Protein 3D9R (pdb70)

B-factor: mean 48.32, std 7.26, range [28.7, 87.96]

Structure (mmCIF, N/CA/C/O backbone):
data_3D9R
#
_entry.id   3D9R
#
_cell.length_a   115.998
_cell.length_b   135.416
_cell.length_c   139.164
_cell.angle_alpha   90.000
_cell.angle_beta   90.000
_cell.angle_gamma   90.000
#
_symmetry.space_group_name_H-M   'C 2 2 21'
#
loop_
_entity.id
_entity.type
_entity.pdbx_description
1 polymer 'ketosteroid isomerase-like protein'
2 non-polymer 'SODIUM ION'
3 non-polymer 'UNKNOWN LIGAND'
4 non-polymer GLYCEROL
5 water water
#
loop_
_atom_site.group_PDB
_atom_site.id
_atom_site.type_symbol
_atom_site.label_atom_id
_atom_site.label_alt_id
_atom_site.label_comp_id
_atom_site.label_asym_id
_atom_site.label_entity_id
_atom_site.label_seq_id
_atom_site.pdbx_PDB_ins_code
_atom_site.Cartn_x
_atom_site.Cartn_y
_atom_site.Cartn_z
_atom_site.occupancy
_atom_site.B_iso_or_equiv
_atom_site.auth_seq_id
_atom_site.auth_comp_id
_atom_site.auth_asym_id
_atom_site.auth_atom_id
_atom_site.pdbx_PDB_model_num
ATOM 1 N N . LYS A 1 4 ? 27.327 19.950 -33.525 1.00 65.85 3 LYS A N 1
ATOM 2 C CA . LYS A 1 4 ? 27.377 21.436 -33.433 1.00 66.62 3 LYS A CA 1
ATOM 3 C C . LYS A 1 4 ? 27.120 22.061 -34.816 1.00 66.66 3 LYS A C 1
ATOM 4 O O . LYS A 1 4 ? 27.474 21.487 -35.846 1.00 66.50 3 LYS A O 1
ATOM 6 N N . ILE A 1 5 ? 26.501 23.245 -34.804 1.00 67.10 4 ILE A N 1
ATOM 7 C CA . ILE A 1 5 ? 26.109 24.000 -36.005 1.00 65.73 4 ILE A CA 1
ATOM 8 C C . ILE A 1 5 ? 27.272 24.869 -36.559 1.00 66.82 4 ILE A C 1
ATOM 9 O O . ILE A 1 5 ? 27.605 24.792 -37.769 1.00 67.16 4 ILE A O 1
ATOM 14 N N . PHE A 1 6 ? 27.847 25.680 -35.647 1.00 66.78 5 PHE A N 1
ATOM 15 C CA . PHE A 1 6 ? 29.049 26.523 -35.839 1.00 66.27 5 PHE A CA 1
ATOM 16 C C . PHE A 1 6 ? 29.987 26.351 -34.628 1.00 66.21 5 PHE A C 1
ATOM 17 O O . PHE A 1 6 ? 29.509 26.309 -33.483 1.00 64.63 5 PHE A O 1
ATOM 25 N N . ASN A 1 7 ? 31.302 26.284 -34.883 1.00 65.56 6 ASN A N 1
ATOM 26 C CA . ASN A 1 7 ? 32.312 26.060 -33.822 1.00 65.80 6 ASN A CA 1
ATOM 27 C C . ASN A 1 7 ? 32.721 27.301 -33.099 1.00 66.36 6 ASN A C 1
ATOM 28 O O . ASN A 1 7 ? 33.382 27.221 -32.054 1.00 66.87 6 ASN A O 1
ATOM 33 N N . GLU A 1 8 ? 32.367 28.447 -33.666 1.00 65.40 7 GLU A N 1
ATOM 34 C CA . GLU A 1 8 ? 32.647 29.712 -33.022 1.00 63.10 7 GLU A CA 1
ATOM 35 C C . GLU A 1 8 ? 31.606 29.894 -31.965 1.00 58.80 7 GLU A C 1
ATOM 36 O O . GLU A 1 8 ? 30.439 30.121 -32.286 1.00 56.28 7 GLU A O 1
ATOM 42 N N . GLU A 1 9 ? 32.034 29.757 -30.710 1.00 55.81 8 GLU A N 1
ATOM 43 C CA . GLU A 1 9 ? 31.141 29.951 -29.570 1.00 52.48 8 GLU A CA 1
ATOM 44 C C . GLU A 1 9 ? 30.484 31.301 -29.577 1.00 48.35 8 GLU A C 1
ATOM 45 O O . GLU A 1 9 ? 29.357 31.409 -29.131 1.00 47.78 8 GLU A O 1
ATOM 51 N N . LEU A 1 10 ? 31.157 32.319 -30.110 1.00 45.35 9 LEU A N 1
ATOM 52 C CA . LEU A 1 10 ? 30.573 33.660 -30.141 1.00 44.15 9 LEU A CA 1
ATOM 53 C C . LEU A 1 10 ? 29.269 33.695 -30.938 1.00 44.10 9 LEU A C 1
ATOM 54 O O . LEU A 1 10 ? 28.306 34.354 -30.518 1.00 45.81 9 LEU A O 1
ATOM 59 N N . ALA A 1 11 ? 29.236 32.967 -32.058 1.00 43.86 10 ALA A N 1
ATOM 60 C CA . ALA A 1 11 ? 28.022 32.803 -32.870 1.00 42.85 10 ALA A CA 1
ATOM 61 C C . ALA A 1 11 ? 26.895 32.088 -32.113 1.00 43.02 10 ALA A C 1
ATOM 62 O O . ALA A 1 11 ? 25.745 32.476 -32.222 1.00 43.19 10 ALA A O 1
ATOM 64 N N . VAL A 1 12 ? 27.243 31.042 -31.360 1.00 44.03 11 VAL A N 1
ATOM 65 C CA . VAL A 1 12 ? 26.299 30.341 -30.482 1.00 43.54 11 VAL A CA 1
ATOM 66 C C . VAL A 1 12 ? 25.710 31.272 -29.412 1.00 43.40 11 VAL A C 1
ATOM 67 O O . VAL A 1 12 ? 24.516 31.209 -29.128 1.00 41.42 11 VAL A O 1
ATOM 71 N N . ILE A 1 13 ? 26.560 32.117 -28.827 1.00 43.40 12 ILE A N 1
ATOM 72 C CA . ILE A 1 13 ? 26.148 33.065 -27.790 1.00 43.45 12 ILE A CA 1
ATOM 73 C C . ILE A 1 13 ? 25.180 34.083 -28.409 1.00 45.62 12 ILE A C 1
ATOM 74 O O . ILE A 1 13 ? 24.104 34.328 -27.863 1.00 46.66 12 ILE A O 1
ATOM 79 N N . GLU A 1 14 ? 25.543 34.629 -29.580 1.00 45.58 13 GLU A N 1
ATOM 80 C CA . GLU A 1 14 ? 24.706 35.624 -30.271 1.00 44.53 13 GLU A CA 1
ATOM 81 C C . GLU A 1 14 ? 23.375 35.010 -30.668 1.00 44.15 13 GLU A C 1
ATOM 82 O O . GLU A 1 14 ? 22.326 35.613 -30.522 1.00 46.78 13 GLU A O 1
ATOM 88 N N . ALA A 1 15 ? 23.441 33.787 -31.158 1.00 42.94 14 ALA A N 1
ATOM 89 C CA . ALA A 1 15 ? 22.259 32.999 -31.465 1.00 43.18 14 ALA A CA 1
ATOM 90 C C . ALA A 1 15 ? 21.226 32.946 -30.313 1.00 42.83 14 ALA A C 1
ATOM 91 O O . ALA A 1 15 ? 20.035 33.120 -30.525 1.00 44.47 14 ALA A O 1
ATOM 93 N N . ALA A 1 16 ? 21.718 32.711 -29.104 1.00 44.11 15 ALA A N 1
ATOM 94 C CA . ALA A 1 16 ? 20.920 32.609 -27.876 1.00 43.85 15 ALA A CA 1
ATOM 95 C C . ALA A 1 16 ? 20.196 33.932 -27.532 1.00 44.19 15 ALA A C 1
ATOM 96 O O . ALA A 1 16 ? 19.035 33.941 -27.118 1.00 46.39 15 ALA A O 1
ATOM 98 N N . ALA A 1 17 ? 20.898 35.043 -27.695 1.00 44.14 16 ALA A N 1
ATOM 99 C CA . ALA A 1 17 ? 20.327 36.367 -27.483 1.00 43.23 16 ALA A CA 1
ATOM 100 C C . ALA A 1 17 ? 19.267 36.677 -28.536 1.00 43.22 16 ALA A C 1
ATOM 101 O O . ALA A 1 17 ? 18.205 37.208 -28.221 1.00 44.23 16 ALA A O 1
ATOM 103 N N . ILE A 1 18 ? 19.557 36.340 -29.790 1.00 44.43 17 ILE A N 1
ATOM 104 C CA . ILE A 1 18 ? 18.614 36.556 -30.892 1.00 44.07 17 ILE A CA 1
ATOM 105 C C . ILE A 1 18 ? 17.361 35.688 -30.703 1.00 44.63 17 ILE A C 1
ATOM 106 O O . ILE A 1 18 ? 16.258 36.139 -30.997 1.00 47.04 17 ILE A O 1
ATOM 111 N N . ALA A 1 19 ? 17.522 34.462 -30.205 1.00 44.12 18 ALA A N 1
ATOM 112 C CA . ALA A 1 19 ? 16.365 33.595 -29.895 1.00 44.62 18 ALA A CA 1
ATOM 113 C C . ALA A 1 19 ? 15.417 34.249 -28.878 1.00 45.85 18 ALA A C 1
ATOM 114 O O . ALA A 1 19 ? 14.205 34.070 -28.976 1.00 46.82 18 ALA A O 1
ATOM 116 N N . TYR A 1 20 ? 15.957 35.000 -27.910 1.00 44.97 19 TYR A N 1
ATOM 117 C CA . TYR A 1 20 ? 15.106 35.727 -26.955 1.00 45.47 19 TYR A CA 1
ATOM 118 C C . TYR A 1 20 ? 14.344 36.846 -27.658 1.00 45.71 19 TYR A C 1
ATOM 119 O O . TYR A 1 20 ? 13.117 36.932 -27.568 1.00 46.65 19 TYR A O 1
ATOM 128 N N . LEU A 1 21 ? 15.087 37.681 -28.375 1.00 46.04 20 LEU A N 1
ATOM 129 C CA . LEU A 1 21 ? 14.533 38.859 -29.048 1.00 45.32 20 LEU A CA 1
ATOM 130 C C . LEU A 1 21 ? 13.434 38.504 -30.043 1.00 44.80 20 LEU A C 1
ATOM 131 O O . LEU A 1 21 ? 12.433 39.204 -30.109 1.00 47.22 20 LEU A O 1
ATOM 136 N N . THR A 1 22 ? 13.611 37.413 -30.785 1.00 42.69 21 THR A N 1
ATOM 137 C CA . THR A 1 22 ? 12.606 36.931 -31.716 1.00 44.21 21 THR A CA 1
ATOM 138 C C . THR A 1 22 ? 11.402 36.305 -30.982 1.00 44.42 21 THR A C 1
ATOM 139 O O . THR A 1 22 ? 10.238 36.574 -31.325 1.00 44.72 21 THR A O 1
ATOM 143 N N . ALA A 1 23 ? 11.677 35.513 -29.950 1.00 45.01 22 ALA A N 1
ATOM 144 C CA . ALA A 1 23 ? 10.627 34.987 -29.066 1.00 44.16 22 ALA A CA 1
ATOM 145 C C . ALA A 1 23 ? 9.814 36.119 -28.462 1.00 44.65 22 ALA A C 1
ATOM 146 O O . ALA A 1 23 ? 8.595 36.038 -28.420 1.00 46.23 22 ALA A O 1
ATOM 148 N N . PHE A 1 24 ? 10.492 37.181 -28.017 1.00 45.13 23 PHE A N 1
ATOM 149 C CA . PHE A 1 24 ? 9.812 38.333 -27.450 1.00 45.18 23 PHE A CA 1
ATOM 150 C C . PHE A 1 24 ? 8.950 39.010 -28.508 1.00 45.90 23 PHE A C 1
ATOM 151 O O . PHE A 1 24 ? 7.791 39.283 -28.266 1.00 44.69 23 PHE A O 1
ATOM 159 N N . ASN A 1 25 ? 9.515 39.247 -29.692 1.00 47.73 24 ASN A N 1
ATOM 160 C CA . ASN A 1 25 ? 8.773 39.888 -30.782 1.00 47.88 24 ASN A CA 1
ATOM 161 C C . ASN A 1 25 ? 7.563 39.079 -31.291 1.00 46.61 24 ASN A C 1
ATOM 162 O O . ASN A 1 25 ? 6.594 39.648 -31.781 1.00 46.19 24 ASN A O 1
ATOM 167 N N . ARG A 1 26 ? 7.621 37.759 -31.162 1.00 47.06 25 ARG A N 1
ATOM 168 C CA . ARG A 1 26 ? 6.475 36.894 -31.427 1.00 46.16 25 ARG A CA 1
ATOM 169 C C . ARG A 1 26 ? 5.524 36.793 -30.225 1.00 44.25 25 ARG A C 1
ATOM 170 O O . ARG A 1 26 ? 4.541 36.080 -30.292 1.00 43.51 25 ARG A O 1
ATOM 178 N N . ALA A 1 27 ? 5.839 37.459 -29.117 1.00 44.57 26 ALA A N 1
ATOM 179 C CA . ALA A 1 27 ? 5.040 37.372 -27.892 1.00 44.63 26 ALA A CA 1
ATOM 180 C C . ALA A 1 27 ? 4.859 35.900 -27.466 1.00 46.52 26 ALA A C 1
ATOM 181 O O . ALA A 1 27 ? 3.782 35.493 -27.058 1.00 46.69 26 ALA A O 1
ATOM 183 N N . ASP A 1 28 ? 5.933 35.118 -27.563 1.00 46.90 27 ASP A N 1
ATOM 184 C CA . ASP A 1 28 ? 5.912 33.691 -27.255 1.00 45.10 27 ASP A CA 1
ATOM 185 C C . ASP A 1 28 ? 6.476 33.482 -25.848 1.00 45.27 27 ASP A C 1
ATOM 186 O O . ASP A 1 28 ? 7.689 33.368 -25.675 1.00 47.43 27 ASP A O 1
ATOM 191 N N . ILE A 1 29 ? 5.600 33.432 -24.846 1.00 44.81 28 ILE A N 1
ATOM 192 C CA . ILE A 1 29 ? 6.028 33.498 -23.439 1.00 41.89 28 ILE A CA 1
ATOM 193 C C . ILE A 1 29 ? 6.793 32.229 -23.036 1.00 42.53 28 ILE A C 1
ATOM 194 O O . ILE A 1 29 ? 7.849 32.333 -22.448 1.00 44.42 28 ILE A O 1
ATOM 199 N N . PRO A 1 30 ? 6.280 31.022 -23.373 1.00 42.77 29 PRO A N 1
ATOM 200 C CA . PRO A 1 30 ? 7.055 29.824 -23.025 1.00 42.56 29 PRO A CA 1
ATOM 201 C C . PRO A 1 30 ? 8.461 29.843 -23.636 1.00 42.76 29 PRO A C 1
ATOM 202 O O . PRO A 1 30 ? 9.432 29.478 -22.963 1.00 43.19 29 PRO A O 1
ATOM 206 N N . ALA A 1 31 ? 8.562 30.264 -24.896 1.00 43.12 30 ALA A N 1
ATOM 207 C CA . ALA A 1 31 ? 9.854 30.343 -25.592 1.00 44.53 30 ALA A CA 1
ATOM 208 C C . ALA A 1 31 ? 10.750 31.370 -24.898 1.00 44.50 30 ALA A C 1
ATOM 209 O O . ALA A 1 31 ? 11.926 31.098 -24.649 1.00 47.89 30 ALA A O 1
ATOM 211 N N . VAL A 1 32 ? 10.188 32.528 -24.554 1.00 44.52 31 VAL A N 1
ATOM 212 C CA . VAL A 1 32 ? 10.876 33.532 -23.702 1.00 44.15 31 VAL A CA 1
ATOM 213 C C . VAL A 1 32 ? 11.340 32.978 -22.333 1.00 45.26 31 VAL A C 1
ATOM 214 O O . VAL A 1 32 ? 12.492 33.160 -21.954 1.00 47.07 31 VAL A O 1
ATOM 218 N N . ILE A 1 33 ? 10.460 32.311 -21.593 1.00 45.60 32 ILE A N 1
ATOM 219 C CA . ILE A 1 33 ? 10.839 31.753 -20.289 1.00 47.78 32 ILE A CA 1
ATOM 220 C C . ILE A 1 33 ? 11.997 30.752 -20.417 1.00 48.11 32 ILE A C 1
ATOM 221 O O . ILE A 1 33 ? 12.904 30.740 -19.604 1.00 50.10 32 ILE A O 1
ATOM 226 N N . ALA A 1 34 ? 11.965 29.950 -21.467 1.00 48.08 33 ALA A N 1
ATOM 227 C CA . ALA A 1 34 ? 12.911 28.866 -21.671 1.00 47.20 33 ALA A CA 1
ATOM 228 C C . ALA A 1 34 ? 14.331 29.329 -21.988 1.00 46.79 33 ALA A C 1
ATOM 229 O O . ALA A 1 34 ? 15.259 28.549 -21.872 1.00 48.66 33 ALA A O 1
ATOM 231 N N . THR A 1 35 ? 14.502 30.577 -22.413 1.00 48.36 34 THR A N 1
ATOM 232 C CA . THR A 1 35 ? 15.831 31.139 -22.684 1.00 46.91 34 THR A CA 1
ATOM 233 C C . THR A 1 35 ? 16.581 31.500 -21.413 1.00 46.71 34 THR A C 1
ATOM 234 O O . THR A 1 35 ? 17.785 31.708 -21.450 1.00 47.51 34 THR A O 1
ATOM 238 N N . TYR A 1 36 ? 15.872 31.561 -20.289 1.00 48.02 35 TYR A N 1
ATOM 239 C CA . TYR A 1 36 ? 16.460 31.952 -19.002 1.00 47.18 35 TYR A CA 1
ATOM 240 C C . TYR A 1 36 ? 16.957 30.742 -18.198 1.00 47.89 35 TYR A C 1
ATOM 241 O O . TYR A 1 36 ? 16.419 29.634 -18.309 1.00 47.05 35 TYR A O 1
ATOM 250 N N . THR A 1 37 ? 17.966 30.974 -17.358 1.00 46.60 36 THR A N 1
ATOM 251 C CA . THR A 1 37 ? 18.293 30.012 -16.315 1.00 47.19 36 THR A CA 1
ATOM 252 C C . THR A 1 37 ? 17.129 29.936 -15.297 1.00 49.55 36 THR A C 1
ATOM 253 O O . THR A 1 37 ? 16.241 30.809 -15.264 1.00 49.39 36 THR A O 1
ATOM 257 N N . ASP A 1 38 ? 17.154 28.910 -14.453 1.00 50.20 37 ASP A N 1
ATOM 258 C CA . ASP A 1 38 ? 16.084 28.706 -13.488 1.00 52.38 37 ASP A CA 1
ATOM 259 C C . ASP A 1 38 ? 16.006 29.852 -12.484 1.00 52.85 37 ASP A C 1
ATOM 260 O O . ASP A 1 38 ? 14.920 30.210 -12.018 1.00 52.10 37 ASP A O 1
ATOM 265 N N . ASP A 1 39 ? 17.166 30.417 -12.165 1.00 52.66 38 ASP A N 1
ATOM 266 C CA . ASP A 1 39 ? 17.251 31.549 -11.257 1.00 52.55 38 ASP A CA 1
ATOM 267 C C . ASP A 1 39 ? 17.447 32.884 -11.992 1.00 49.56 38 ASP A C 1
ATOM 268 O O . ASP A 1 39 ? 17.999 33.818 -11.430 1.00 48.79 38 ASP A O 1
ATOM 273 N N . GLY A 1 40 ? 16.973 32.954 -13.240 1.00 48.01 39 GLY A N 1
ATOM 274 C CA . GLY A 1 40 ? 17.118 34.123 -14.087 1.00 47.10 39 GLY A CA 1
ATOM 275 C C . GLY A 1 40 ? 16.473 35.362 -13.507 1.00 46.63 39 GLY A C 1
ATOM 276 O O . GLY A 1 40 ? 15.449 35.265 -12.836 1.00 46.83 39 GLY A O 1
ATOM 277 N N . VAL A 1 41 ? 17.108 36.518 -13.743 1.00 45.46 40 VAL A N 1
ATOM 278 C CA . VAL A 1 41 ? 16.588 37.813 -13.317 1.00 44.87 40 VAL A CA 1
ATOM 279 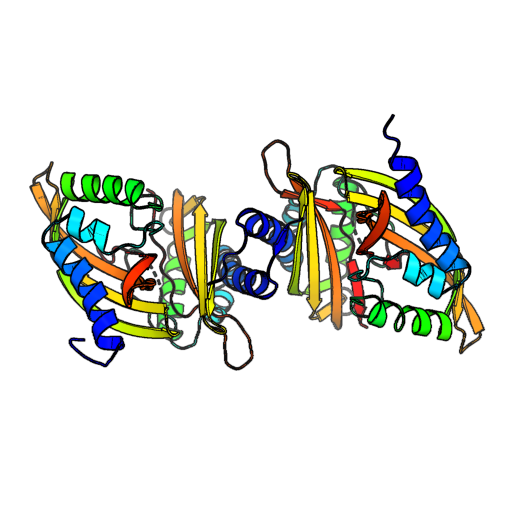C C . VAL A 1 41 ? 16.291 38.723 -14.521 1.00 46.11 40 VAL A C 1
ATOM 280 O O . VAL A 1 41 ? 17.133 38.892 -15.422 1.00 45.27 40 VAL A O 1
ATOM 284 N N . LEU A 1 42 ? 15.072 39.279 -14.543 1.00 46.26 41 LEU A N 1
ATOM 285 C CA . LEU A 1 42 ? 14.708 40.353 -15.464 1.00 44.23 41 LEU A CA 1
ATOM 286 C C . LEU A 1 42 ? 14.601 41.663 -14.709 1.00 44.44 41 LEU A C 1
ATOM 287 O O . LEU A 1 42 ? 13.884 41.772 -13.705 1.00 44.57 41 LEU A O 1
ATOM 305 N N . GLY A 1 44 ? 13.576 45.460 -15.759 1.00 50.69 43 GLY A N 1
ATOM 306 C CA . GLY A 1 44 ? 12.928 46.221 -16.809 1.00 52.70 43 GLY A CA 1
ATOM 307 C C . GLY A 1 44 ? 12.222 47.407 -16.183 1.00 54.32 43 GLY A C 1
ATOM 308 O O . GLY A 1 44 ? 12.055 47.456 -14.964 1.00 54.21 43 GLY A O 1
ATOM 309 N N . PRO A 1 45 ? 11.810 48.380 -17.004 1.00 56.73 44 PRO A N 1
ATOM 310 C CA . PRO A 1 45 ? 11.274 49.618 -16.415 1.00 56.46 44 PRO A CA 1
ATOM 311 C C . PRO A 1 45 ? 9.867 49.457 -15.818 1.00 54.50 44 PRO A C 1
ATOM 312 O O . PRO A 1 45 ? 9.079 48.620 -16.276 1.00 56.08 44 PRO A O 1
ATOM 316 N N . GLY A 1 46 ? 9.592 50.224 -14.768 1.00 51.79 45 GLY A N 1
ATOM 317 C CA . GLY A 1 46 ? 8.290 50.242 -14.122 1.00 51.09 45 GLY A CA 1
ATOM 318 C C . GLY A 1 46 ? 7.999 49.085 -13.184 1.00 51.46 45 GLY A C 1
ATOM 319 O O . GLY A 1 46 ? 6.946 49.044 -12.574 1.00 49.80 45 GLY A O 1
ATOM 320 N N . ARG A 1 47 ? 8.931 48.146 -13.072 1.00 53.65 46 ARG A N 1
ATOM 321 C CA . ARG A 1 47 ? 8.756 46.927 -12.275 1.00 54.65 46 ARG A CA 1
ATOM 322 C C . ARG A 1 47 ? 10.026 46.635 -11.521 1.00 52.63 46 ARG A C 1
ATOM 323 O O . ARG A 1 47 ? 11.106 46.808 -12.078 1.00 53.05 46 ARG A O 1
ATOM 331 N N . PRO A 1 48 ? 9.906 46.132 -10.282 1.00 49.99 47 PRO A N 1
ATOM 332 C CA . PRO A 1 48 ? 11.020 45.512 -9.556 1.00 49.06 47 PRO A CA 1
ATOM 333 C C . PRO A 1 48 ? 11.587 44.280 -10.274 1.00 47.64 47 PRO A C 1
ATOM 334 O O . PRO A 1 48 ? 10.901 43.711 -11.112 1.00 49.96 47 PRO A O 1
ATOM 338 N N . ALA A 1 49 ? 12.815 43.886 -9.928 1.00 44.53 48 ALA A N 1
ATOM 339 C CA . ALA A 1 49 ? 13.464 42.706 -10.494 1.00 44.21 48 ALA A CA 1
ATOM 340 C C . ALA A 1 49 ? 12.562 41.481 -10.358 1.00 43.17 48 ALA A C 1
ATOM 341 O O . ALA A 1 49 ? 12.044 41.249 -9.284 1.00 44.62 48 ALA A O 1
ATOM 343 N N . ALA A 1 50 ? 12.363 40.733 -11.444 1.00 42.82 49 ALA A N 1
ATOM 344 C CA . ALA A 1 50 ? 11.685 39.413 -11.394 1.00 43.18 49 ALA A CA 1
ATOM 345 C C . ALA A 1 50 ? 12.755 38.315 -11.318 1.00 43.60 49 ALA A C 1
ATOM 346 O O . ALA A 1 50 ? 13.616 38.222 -12.182 1.00 41.26 49 ALA A O 1
ATOM 348 N N . VAL A 1 51 ? 12.713 37.517 -10.254 1.00 46.52 50 VAL A N 1
ATOM 349 C CA . VAL A 1 51 ? 13.784 36.561 -9.928 1.00 47.17 50 VAL A CA 1
ATOM 350 C C . VAL A 1 51 ? 13.237 35.140 -9.931 1.00 47.82 50 VAL A C 1
ATOM 351 O O . VAL A 1 51 ? 12.433 34.796 -9.075 1.00 49.59 50 VAL A O 1
ATOM 355 N N . GLY A 1 52 ? 13.650 34.338 -10.913 1.00 48.93 51 GLY A N 1
ATOM 356 C CA . GLY A 1 52 ? 13.170 32.969 -11.071 1.00 48.28 51 GLY A CA 1
ATOM 357 C C . GLY A 1 52 ? 12.124 32.889 -12.157 1.00 50.27 51 GLY A C 1
ATOM 358 O O . GLY A 1 52 ? 11.476 33.872 -12.459 1.00 52.20 51 GLY A O 1
ATOM 359 N N . LYS A 1 53 ? 11.934 31.708 -12.734 1.00 50.10 52 LYS A N 1
ATOM 360 C CA . LYS A 1 53 ? 10.997 31.543 -13.836 1.00 50.77 52 LYS A CA 1
ATOM 361 C C . LYS A 1 53 ? 9.537 31.823 -13.449 1.00 51.51 52 LYS A C 1
ATOM 362 O O . LYS A 1 53 ? 8.761 32.328 -14.257 1.00 52.71 52 LYS A O 1
ATOM 368 N N . ASP A 1 54 ? 9.151 31.499 -12.227 1.00 51.08 53 ASP A N 1
ATOM 369 C CA . ASP A 1 54 ? 7.806 31.824 -11.772 1.00 51.06 53 ASP A CA 1
ATOM 370 C C . ASP A 1 54 ? 7.551 33.325 -11.849 1.00 50.06 53 ASP A C 1
ATOM 371 O O . ASP A 1 54 ? 6.536 33.741 -12.390 1.00 49.40 53 ASP A O 1
ATOM 376 N N . GLU A 1 55 ? 8.479 34.130 -11.322 1.00 48.80 54 GLU A N 1
ATOM 377 C CA . GLU A 1 55 ? 8.334 35.589 -11.349 1.00 47.00 54 GLU A CA 1
ATOM 378 C C . GLU A 1 55 ? 8.488 36.162 -12.752 1.00 47.06 54 GLU A C 1
ATOM 379 O O . GLU A 1 55 ? 7.801 37.109 -13.095 1.00 49.19 54 GLU A O 1
ATOM 385 N N . LEU A 1 56 ? 9.389 35.595 -13.549 1.00 46.98 55 LEU A N 1
ATOM 386 C CA . LEU A 1 56 ? 9.572 35.979 -14.955 1.00 48.03 55 LEU A CA 1
ATOM 387 C C . LEU A 1 56 ? 8.283 35.787 -15.783 1.00 47.71 55 LEU A C 1
ATOM 388 O O . LEU A 1 56 ? 7.911 36.639 -16.581 1.00 46.43 55 LEU A O 1
ATOM 393 N N . ALA A 1 57 ? 7.632 34.644 -15.582 1.00 48.97 56 ALA A N 1
ATOM 394 C CA . ALA A 1 57 ? 6.356 34.303 -16.219 1.00 48.22 56 ALA A CA 1
ATOM 395 C C . ALA A 1 57 ? 5.293 35.356 -15.929 1.00 46.71 56 ALA A C 1
ATOM 396 O O . ALA A 1 57 ? 4.685 35.889 -16.842 1.00 47.33 56 ALA A O 1
ATOM 398 N N . GLU A 1 58 ? 5.077 35.628 -14.651 1.00 45.24 57 GLU A N 1
ATOM 399 C CA . GLU A 1 58 ? 4.144 36.644 -14.206 1.00 46.58 57 GLU A CA 1
ATOM 400 C C . GLU A 1 58 ? 4.381 38.000 -14.909 1.00 46.73 57 GLU A C 1
ATOM 401 O O . GLU A 1 58 ? 3.449 38.622 -15.383 1.00 49.33 57 GLU A O 1
ATOM 407 N N . VAL A 1 59 ? 5.627 38.439 -15.008 1.00 45.56 58 VAL A N 1
ATOM 408 C CA . VAL A 1 59 ? 5.921 39.750 -15.576 1.00 44.34 58 VAL A CA 1
ATOM 409 C C . VAL A 1 59 ? 5.670 39.830 -17.099 1.00 44.76 58 VAL A C 1
ATOM 410 O O . VAL A 1 59 ? 5.043 40.784 -17.609 1.00 45.25 58 VAL A O 1
ATOM 414 N N . TYR A 1 60 ? 6.177 38.837 -17.812 1.00 42.48 59 TYR A N 1
ATOM 415 C CA . TYR A 1 60 ? 5.979 38.744 -19.239 1.00 44.21 59 TYR A CA 1
ATOM 416 C C . TYR A 1 60 ? 4.482 38.582 -19.568 1.00 44.11 59 TYR A C 1
ATOM 417 O O . TYR A 1 60 ? 3.992 39.193 -20.513 1.00 44.19 59 TYR A O 1
ATOM 426 N N . LEU A 1 61 ? 3.762 37.784 -18.786 1.00 43.23 60 LEU A N 1
ATOM 427 C CA . LEU A 1 61 ? 2.315 37.708 -18.935 1.00 46.30 60 LEU A CA 1
ATOM 428 C C . LEU A 1 61 ? 1.716 39.098 -18.903 1.00 46.42 60 LEU A C 1
ATOM 429 O O . LEU A 1 61 ? 0.977 39.495 -19.809 1.00 48.13 60 LEU A O 1
ATOM 434 N N . SER A 1 62 ? 2.055 39.832 -17.851 1.00 46.20 61 SER A N 1
ATOM 435 C CA . SER A 1 62 ? 1.526 41.168 -17.619 1.00 46.39 61 SER A CA 1
ATOM 436 C C . SER A 1 62 ? 1.940 42.169 -18.699 1.00 44.78 61 SER A C 1
ATOM 437 O O . SER A 1 62 ? 1.135 42.982 -19.124 1.00 43.59 61 SER A O 1
ATOM 440 N N . VAL A 1 63 ? 3.198 42.120 -19.124 1.00 46.44 62 VAL A N 1
ATOM 441 C CA . VAL A 1 63 ? 3.685 42.979 -20.215 1.00 46.25 62 VAL A CA 1
ATOM 442 C C . VAL A 1 63 ? 2.858 42.737 -21.478 1.00 46.33 62 VAL A C 1
ATOM 443 O O . VAL A 1 63 ? 2.270 43.672 -22.025 1.00 47.37 62 VAL A O 1
ATOM 447 N N . PHE A 1 64 ? 2.759 41.486 -21.917 1.00 46.59 63 PHE A N 1
ATOM 448 C CA . PHE A 1 64 ? 1.978 41.181 -23.140 1.00 45.98 63 PHE A CA 1
ATOM 449 C C . PHE A 1 64 ? 0.445 41.332 -22.992 1.00 45.45 63 PHE A C 1
ATOM 450 O O . PHE A 1 64 ? -0.254 41.486 -23.991 1.00 46.36 63 PHE A O 1
ATOM 458 N N . GLU A 1 65 ? -0.077 41.274 -21.768 1.00 45.00 64 GLU A N 1
ATOM 459 C CA . GLU A 1 65 ? -1.482 41.633 -21.506 1.00 44.03 64 GLU A CA 1
ATOM 460 C C . GLU A 1 65 ? -1.738 43.127 -21.736 1.00 44.93 64 GLU A C 1
ATOM 461 O O . GLU A 1 65 ? -2.824 43.520 -22.136 1.00 45.78 64 GLU A O 1
ATOM 467 N N . THR A 1 66 ? -0.725 43.948 -21.479 1.00 46.92 65 THR A N 1
ATOM 468 C CA . THR A 1 66 ? -0.856 45.398 -21.451 1.00 47.35 65 THR A CA 1
ATOM 469 C C . THR A 1 66 ? -0.445 46.049 -22.771 1.00 46.86 65 THR A C 1
ATOM 470 O O . THR A 1 66 ? -1.059 47.021 -23.188 1.00 48.32 65 THR A O 1
ATOM 474 N N . VAL A 1 67 ? 0.601 45.525 -23.409 1.00 46.05 66 VAL A N 1
ATOM 475 C CA . VAL A 1 67 ? 1.188 46.177 -24.572 1.00 46.71 66 VAL A CA 1
ATOM 476 C C . VAL A 1 67 ? 1.480 45.222 -25.727 1.00 46.39 66 VAL A C 1
ATOM 477 O O . VAL A 1 67 ? 1.870 44.073 -25.527 1.00 45.35 66 VAL A O 1
ATOM 481 N N . GLY A 1 68 ? 1.288 45.727 -26.943 1.00 47.62 67 GLY A N 1
ATOM 482 C CA . GLY A 1 68 ? 1.703 45.035 -28.165 1.00 46.90 67 GLY A CA 1
ATOM 483 C C . GLY A 1 68 ? 2.961 45.672 -28.720 1.00 47.10 67 GLY A C 1
ATOM 484 O O . GLY A 1 68 ? 2.973 46.857 -29.035 1.00 48.27 67 GLY A O 1
ATOM 485 N N . PHE A 1 69 ? 4.030 44.897 -28.833 1.00 46.42 68 PHE A N 1
ATOM 486 C CA . PHE A 1 69 ? 5.300 45.412 -29.339 1.00 46.19 68 PHE A CA 1
ATOM 487 C C . PHE A 1 69 ? 5.474 44.983 -30.763 1.00 45.64 68 PHE A C 1
ATOM 488 O O . PHE A 1 69 ? 5.193 43.842 -31.097 1.00 46.22 68 PHE A O 1
ATOM 496 N N . ASP A 1 70 ? 5.948 45.892 -31.607 1.00 47.18 69 ASP A N 1
ATOM 497 C CA . ASP A 1 70 ? 6.308 45.570 -32.996 1.00 46.62 69 ASP A CA 1
ATOM 498 C C . ASP A 1 70 ? 7.721 46.109 -33.204 1.00 45.93 69 ASP A C 1
ATOM 499 O O . ASP A 1 70 ? 7.908 47.281 -33.514 1.00 45.83 69 ASP A O 1
ATOM 512 N N . ALA A 1 72 ? 12.108 45.735 -34.155 1.00 43.67 71 ALA A N 1
ATOM 513 C CA . ALA A 1 72 ? 13.261 45.221 -34.871 1.00 43.87 71 ALA A CA 1
ATOM 514 C C . ALA A 1 72 ? 14.424 45.313 -33.903 1.00 44.14 71 ALA A C 1
ATOM 515 O O . ALA A 1 72 ? 14.492 46.262 -33.139 1.00 43.71 71 ALA A O 1
ATOM 517 N N . TYR A 1 73 ? 15.320 44.323 -33.944 1.00 45.00 72 TYR A N 1
ATOM 518 C CA . TYR A 1 73 ? 16.491 44.276 -33.071 1.00 46.19 72 TYR A CA 1
ATOM 519 C C . TYR A 1 73 ? 17.776 44.533 -33.833 1.00 46.22 72 TYR A C 1
ATOM 520 O O . TYR A 1 73 ? 17.852 44.299 -35.022 1.00 46.24 72 TYR A O 1
ATOM 529 N N . GLU A 1 74 ? 18.789 45.005 -33.110 1.00 49.23 73 GLU A N 1
ATOM 530 C CA . GLU A 1 74 ? 20.174 45.053 -33.583 1.00 49.29 73 GLU A CA 1
ATOM 531 C C . GLU A 1 74 ? 21.106 44.556 -32.475 1.00 47.93 73 GLU A C 1
ATOM 532 O O . GLU A 1 74 ? 20.967 44.950 -31.321 1.00 47.65 73 GLU A O 1
ATOM 538 N N . ILE A 1 75 ? 22.048 43.689 -32.819 1.00 47.16 74 ILE A N 1
ATOM 539 C CA . ILE A 1 75 ? 23.045 43.226 -31.860 1.00 46.22 74 ILE A CA 1
ATOM 540 C C . ILE A 1 75 ? 24.212 44.198 -31.934 1.00 45.55 74 ILE A C 1
ATOM 541 O O . ILE A 1 75 ? 24.732 44.437 -33.007 1.00 46.39 74 ILE A O 1
ATOM 546 N N . LYS A 1 76 ? 24.576 44.788 -30.797 1.00 45.67 75 LYS A N 1
ATOM 547 C CA . LYS A 1 76 ? 25.647 45.782 -30.718 1.00 44.39 75 LYS A CA 1
ATOM 548 C C . LYS A 1 76 ? 26.998 45.170 -30.355 1.00 44.52 75 LYS A C 1
ATOM 549 O O . LYS A 1 76 ? 28.027 45.649 -30.822 1.00 43.18 75 LYS A O 1
ATOM 555 N N . GLU A 1 77 ? 27.008 44.183 -29.456 1.00 44.79 76 GLU A N 1
ATOM 556 C CA . GLU A 1 77 ? 28.234 43.470 -29.144 1.00 44.95 76 GLU A CA 1
ATOM 557 C C . GLU A 1 77 ? 27.983 42.108 -28.561 1.00 45.15 76 GLU A C 1
ATOM 558 O O . GLU A 1 77 ? 26.969 41.887 -27.931 1.00 46.85 76 GLU A O 1
ATOM 564 N N . VAL A 1 78 ? 28.909 41.187 -28.831 1.00 45.45 77 VAL A N 1
ATOM 565 C CA . VAL A 1 78 ? 28.891 39.845 -28.277 1.00 44.16 77 VAL A CA 1
ATOM 566 C C . VAL A 1 78 ? 30.277 39.617 -27.717 1.00 44.46 77 VAL A C 1
ATOM 567 O O . VAL A 1 78 ? 31.251 39.748 -28.454 1.00 44.31 77 VAL A O 1
ATOM 571 N N . VAL A 1 79 ? 30.365 39.323 -26.414 1.00 44.57 78 VAL A N 1
ATOM 572 C CA . VAL A 1 79 ? 31.649 39.098 -25.753 1.00 43.41 78 VAL A CA 1
ATOM 573 C C . VAL A 1 79 ? 31.628 37.842 -24.870 1.00 44.11 78 VAL A C 1
ATOM 574 O O . VAL A 1 79 ? 30.751 37.684 -24.040 1.00 45.09 78 VAL A O 1
ATOM 578 N N . GLN A 1 80 ? 32.597 36.944 -25.066 1.00 45.77 79 GLN A N 1
ATOM 579 C CA . GLN A 1 80 ? 32.773 35.791 -24.187 1.00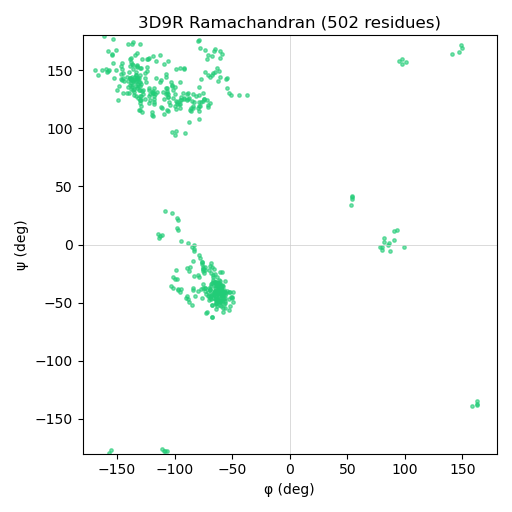 44.29 79 GLN A CA 1
ATOM 580 C C . GLN A 1 80 ? 33.844 36.147 -23.203 1.00 43.39 79 GLN A C 1
ATOM 581 O O . GLN A 1 80 ? 34.944 36.491 -23.599 1.00 44.54 79 GLN A O 1
ATOM 587 N N . THR A 1 81 ? 33.516 36.087 -21.914 1.00 43.83 80 THR A N 1
ATOM 588 C CA . THR A 1 81 ? 34.424 36.527 -20.860 1.00 41.85 80 THR A CA 1
ATOM 589 C C . THR A 1 81 ? 35.178 35.343 -20.232 1.00 42.18 80 THR A C 1
ATOM 590 O O . THR A 1 81 ? 36.302 35.492 -19.758 1.00 40.75 80 THR A O 1
ATOM 594 N N . SER A 1 82 ? 34.546 34.173 -20.235 1.00 43.16 81 SER A N 1
ATOM 595 C CA . SER A 1 82 ? 35.178 32.931 -19.816 1.00 42.54 81 SER A CA 1
ATOM 596 C C . SER A 1 82 ? 34.431 31.778 -20.468 1.00 42.51 81 SER A C 1
ATOM 597 O O . SER A 1 82 ? 33.483 32.001 -21.213 1.00 42.92 81 SER A O 1
ATOM 600 N N . ALA A 1 83 ? 34.866 30.554 -20.188 1.00 43.17 82 ALA A N 1
ATOM 601 C CA . ALA A 1 83 ? 34.340 29.353 -20.844 1.00 42.16 82 ALA A CA 1
ATOM 602 C C . ALA A 1 83 ? 32.817 29.262 -20.756 1.00 41.42 82 ALA A C 1
ATOM 603 O O . ALA A 1 83 ? 32.140 28.917 -21.716 1.00 42.57 82 ALA A O 1
ATOM 605 N N . ASP A 1 84 ? 32.276 29.608 -19.607 1.00 43.04 83 ASP A N 1
ATOM 606 C CA . ASP A 1 84 ? 30.853 29.457 -19.378 1.00 43.02 83 ASP A CA 1
ATOM 607 C C . ASP A 1 84 ? 30.116 30.762 -19.245 1.00 41.99 83 ASP A C 1
ATOM 608 O O . ASP A 1 84 ? 28.950 30.730 -18.920 1.00 41.66 83 ASP A O 1
ATOM 613 N N . TRP A 1 85 ? 30.775 31.899 -19.486 1.00 41.90 84 TRP A N 1
ATOM 614 C CA . TRP A 1 85 ? 30.128 33.211 -19.305 1.00 42.53 84 TRP A CA 1
ATOM 615 C C . TRP A 1 85 ? 30.360 34.161 -20.456 1.00 43.22 84 TRP A C 1
ATOM 616 O O . TRP A 1 85 ? 31.452 34.205 -21.020 1.00 43.46 84 TRP A O 1
ATOM 627 N N . ALA A 1 86 ? 29.320 34.928 -20.783 1.00 44.49 85 ALA A N 1
ATOM 628 C CA . ALA A 1 86 ? 29.370 35.872 -21.891 1.00 45.31 85 ALA A CA 1
ATOM 629 C C . ALA A 1 86 ? 28.380 36.989 -21.651 1.00 47.30 85 ALA A C 1
ATOM 630 O O . ALA A 1 86 ? 27.473 36.868 -20.811 1.00 47.62 85 ALA A O 1
ATOM 632 N N . PHE A 1 87 ? 28.558 38.083 -22.386 1.00 47.11 86 PHE A N 1
ATOM 633 C CA . PHE A 1 87 ? 27.510 39.094 -22.478 1.00 45.96 86 PHE A CA 1
ATOM 634 C C . PHE A 1 87 ? 27.218 39.552 -23.896 1.00 44.51 86 PHE A C 1
ATOM 635 O O . PHE A 1 87 ? 28.071 39.468 -24.786 1.00 43.24 86 PHE A O 1
ATOM 643 N N . VAL A 1 88 ? 25.985 40.020 -24.072 1.00 45.54 87 VAL A N 1
ATOM 644 C CA . VAL A 1 88 ? 25.495 40.565 -25.337 1.00 45.03 87 VAL A CA 1
ATOM 645 C C . VAL A 1 88 ? 24.786 41.903 -25.077 1.00 46.47 87 VAL A C 1
ATOM 646 O O . VAL A 1 88 ? 24.027 42.052 -24.129 1.00 48.11 87 VAL A O 1
ATOM 650 N N . ARG A 1 89 ? 25.042 42.888 -25.914 1.00 46.58 88 ARG A N 1
ATOM 651 C CA . ARG A 1 89 ? 24.341 44.140 -25.801 1.00 46.21 88 ARG A CA 1
ATOM 652 C C . ARG A 1 89 ? 23.584 44.331 -27.101 1.00 44.75 88 ARG A C 1
ATOM 653 O O . ARG A 1 89 ? 24.141 44.117 -28.179 1.00 44.13 88 ARG A O 1
ATOM 661 N N . SER A 1 90 ? 22.307 44.685 -26.994 1.00 43.69 89 SER A N 1
ATOM 662 C CA . SER A 1 90 ? 21.461 44.873 -28.159 1.00 43.02 89 SER A CA 1
ATOM 663 C C . SER A 1 90 ? 20.607 46.121 -28.027 1.00 43.50 89 SER A C 1
ATOM 664 O O . SER A 1 90 ? 20.652 46.818 -27.013 1.00 45.68 89 SER A O 1
ATOM 667 N N . ALA A 1 91 ? 19.887 46.437 -29.095 1.00 43.78 90 ALA A N 1
ATOM 668 C CA . ALA A 1 91 ? 18.911 47.520 -29.094 1.00 43.00 90 ALA A CA 1
ATOM 669 C C . ALA A 1 91 ? 17.738 47.148 -29.981 1.00 42.42 90 ALA A C 1
ATOM 670 O O . ALA A 1 91 ? 17.880 46.423 -30.953 1.00 42.36 90 ALA A O 1
ATOM 672 N N . THR A 1 92 ? 16.568 47.618 -29.595 1.00 43.89 91 THR A N 1
ATOM 673 C CA . THR A 1 92 ? 15.367 47.375 -30.336 1.00 44.95 91 THR A CA 1
ATOM 674 C C . THR A 1 92 ? 14.645 48.688 -30.564 1.00 45.27 91 THR A C 1
ATOM 675 O O . THR A 1 92 ? 14.714 49.587 -29.745 1.00 47.98 91 THR A O 1
ATOM 679 N N . GLU A 1 93 ? 13.989 48.807 -31.704 1.00 45.47 92 GLU A N 1
ATOM 680 C CA . GLU A 1 93 ? 13.115 49.938 -31.943 1.00 46.74 92 GLU A CA 1
ATOM 681 C C . GLU A 1 93 ? 11.911 49.559 -32.788 1.00 44.45 92 GLU A C 1
ATOM 682 O O . GLU A 1 93 ? 11.932 48.591 -33.544 1.00 43.56 92 GLU A O 1
ATOM 688 N N . GLY A 1 94 ? 10.861 50.345 -32.637 1.00 42.75 93 GLY A N 1
ATOM 689 C CA . GLY A 1 94 ? 9.623 50.113 -33.342 1.00 43.24 93 GLY A CA 1
ATOM 690 C C . GLY A 1 94 ? 8.479 50.879 -32.691 1.00 43.73 93 GLY A C 1
ATOM 691 O O . GLY A 1 94 ? 8.631 52.053 -32.304 1.00 43.48 93 GLY A O 1
ATOM 692 N N . THR A 1 95 ? 7.332 50.212 -32.589 1.00 43.62 94 THR A N 1
ATOM 693 C CA . THR A 1 95 ? 6.165 50.786 -31.978 1.00 43.08 94 THR A CA 1
ATOM 694 C C . THR A 1 95 ? 5.698 49.907 -30.848 1.00 43.76 94 THR A C 1
ATOM 695 O O . THR A 1 95 ? 5.998 48.737 -30.781 1.00 42.77 94 THR A O 1
ATOM 699 N N . GLU A 1 96 ? 4.932 50.525 -29.973 1.00 47.22 95 GLU A N 1
ATOM 700 C CA . GLU A 1 96 ? 4.313 49.911 -28.826 1.00 48.21 95 GLU A CA 1
ATOM 701 C C . GLU A 1 96 ? 2.845 50.313 -28.933 1.00 48.02 95 GLU A C 1
ATOM 702 O O . GLU A 1 96 ? 2.549 51.483 -29.200 1.00 47.71 95 GLU A O 1
ATOM 708 N N . THR A 1 97 ? 1.922 49.370 -28.786 1.00 49.16 96 THR A N 1
ATOM 709 C CA . THR A 1 97 ? 0.485 49.692 -28.800 1.00 49.02 96 THR A CA 1
ATOM 710 C C . THR A 1 97 ? -0.134 49.321 -27.471 1.00 48.61 96 THR A C 1
ATOM 711 O O . THR A 1 97 ? -0.081 48.163 -27.065 1.00 49.77 96 THR A O 1
ATOM 715 N N . ASN A 1 98 ? -0.709 50.301 -26.785 1.00 49.08 97 ASN A N 1
ATOM 716 C CA . ASN A 1 98 ? -1.423 50.028 -25.538 1.00 49.29 97 ASN A CA 1
ATOM 717 C C . ASN A 1 98 ? -2.714 49.309 -25.866 1.00 48.36 97 ASN A C 1
ATOM 718 O O . ASN A 1 98 ? -3.511 49.823 -26.639 1.00 46.55 97 ASN A O 1
ATOM 723 N N . LYS A 1 99 ? -2.924 48.138 -25.271 1.00 48.29 98 LYS A N 1
ATOM 724 C CA . LYS A 1 99 ? -4.082 47.311 -25.613 1.00 47.73 98 LYS A CA 1
ATOM 725 C C . LYS A 1 99 ? -5.395 47.843 -25.033 1.00 47.61 98 LYS A C 1
ATOM 726 O O . LYS A 1 99 ? -6.460 47.581 -25.581 1.00 48.80 98 LYS A O 1
ATOM 732 N N . ALA A 1 100 ? -5.328 48.604 -23.946 1.00 47.95 99 ALA A N 1
ATOM 733 C CA . ALA A 1 100 ? -6.530 49.229 -23.387 1.00 48.02 99 ALA A CA 1
ATOM 734 C C . ALA A 1 100 ? -7.012 50.374 -24.271 1.00 48.03 99 ALA A C 1
ATOM 735 O O . ALA A 1 100 ? -8.147 50.379 -24.745 1.00 47.42 99 ALA A O 1
ATOM 737 N N . THR A 1 101 ? -6.121 51.340 -24.479 1.00 48.55 100 THR A N 1
ATOM 738 C CA . THR A 1 101 ? -6.444 52.605 -25.138 1.00 47.75 100 THR A CA 1
ATOM 739 C C . THR A 1 101 ? -6.323 52.537 -26.664 1.00 47.54 100 THR A C 1
ATOM 740 O O . THR A 1 101 ? -6.889 53.366 -27.365 1.00 48.39 100 THR A O 1
ATOM 744 N N . GLY A 1 102 ? -5.588 51.552 -27.175 1.00 48.18 101 GLY A N 1
ATOM 745 C CA . GLY A 1 102 ? -5.327 51.420 -28.614 1.00 46.91 101 GLY A CA 1
ATOM 746 C C . GLY A 1 102 ? -4.220 52.328 -29.140 1.00 46.77 101 GLY A C 1
ATOM 747 O O . GLY A 1 102 ? -3.847 52.217 -30.308 1.00 46.49 101 GLY A O 1
ATOM 748 N N . VAL A 1 103 ? -3.685 53.207 -28.284 1.00 46.57 102 VAL A N 1
ATOM 749 C CA . VAL A 1 103 ? -2.716 54.233 -28.697 1.00 46.76 102 VAL A CA 1
ATOM 750 C C . VAL A 1 103 ? -1.352 53.625 -29.046 1.00 47.37 102 VAL A C 1
ATOM 751 O O . VAL A 1 103 ? -0.716 52.980 -28.205 1.00 47.01 102 VAL A O 1
ATOM 755 N N . VAL A 1 104 ? -0.933 53.831 -30.301 1.00 47.12 103 VAL A N 1
ATOM 756 C CA . VAL A 1 104 ? 0.353 53.362 -30.813 1.00 45.54 103 VAL A CA 1
ATOM 757 C C . VAL A 1 104 ? 1.384 54.461 -30.649 1.00 46.13 103 VAL A C 1
ATOM 758 O O . VAL A 1 104 ? 1.140 55.603 -31.033 1.00 45.69 103 VAL A O 1
ATOM 762 N N . THR A 1 105 ? 2.538 54.124 -30.084 1.00 47.02 104 THR A N 1
ATOM 763 C CA . THR A 1 105 ? 3.599 55.111 -29.888 1.00 48.09 104 THR A CA 1
ATOM 764 C C . THR A 1 105 ? 4.981 54.540 -30.189 1.00 48.28 104 THR A C 1
ATOM 765 O O . THR A 1 105 ? 5.227 53.352 -29.967 1.00 48.13 104 THR A O 1
ATOM 769 N N . PRO A 1 106 ? 5.904 55.387 -30.676 1.00 48.57 105 PRO A N 1
ATOM 770 C CA . PRO A 1 106 ? 7.265 54.900 -30.938 1.00 48.53 105 PRO A CA 1
ATOM 771 C C . PRO A 1 106 ? 7.968 54.408 -29.673 1.00 47.37 105 PRO A C 1
ATOM 772 O O . PRO A 1 106 ? 7.795 54.988 -28.608 1.00 48.59 105 PRO A O 1
ATOM 776 N N . ALA A 1 107 ? 8.722 53.320 -29.788 1.00 46.22 106 ALA A N 1
ATOM 777 C CA . ALA A 1 107 ? 9.481 52.788 -28.653 1.00 45.50 106 ALA A CA 1
ATOM 778 C C . ALA A 1 107 ? 10.853 52.373 -29.128 1.00 45.99 106 ALA A C 1
ATOM 779 O O . ALA A 1 107 ? 11.002 51.822 -30.215 1.00 47.11 106 ALA A O 1
ATOM 781 N N . ALA A 1 108 ? 11.854 52.667 -28.310 1.00 46.10 107 ALA A N 1
ATOM 782 C CA . ALA A 1 108 ? 13.217 52.192 -28.518 1.00 45.20 107 ALA A CA 1
ATOM 783 C C . ALA A 1 108 ? 13.722 51.782 -27.134 1.00 44.12 107 ALA A C 1
ATOM 784 O O . ALA A 1 108 ? 13.369 52.425 -26.142 1.00 43.67 107 ALA A O 1
ATOM 786 N N . TYR A 1 109 ? 14.491 50.694 -27.088 1.00 44.97 108 TYR A N 1
ATOM 787 C CA . TYR A 1 109 ? 15.039 50.090 -25.857 1.00 45.37 108 TYR A CA 1
ATOM 788 C C . TYR A 1 109 ? 16.473 49.659 -26.107 1.00 46.11 108 TYR A C 1
ATOM 789 O O . TYR A 1 109 ? 16.886 49.460 -27.255 1.00 44.74 108 TYR A O 1
ATOM 798 N N . GLN A 1 110 ? 17.222 49.502 -25.016 1.00 46.70 109 GLN A N 1
ATOM 799 C CA . GLN A 1 110 ? 18.568 48.960 -25.067 1.00 46.88 109 GLN A CA 1
ATOM 800 C C . GLN A 1 110 ? 18.664 47.888 -24.000 1.00 46.63 109 GLN A C 1
ATOM 801 O O . GLN A 1 110 ? 18.092 48.022 -22.916 1.00 48.56 109 GLN A O 1
ATOM 807 N N . GLU A 1 111 ? 19.390 46.824 -24.327 1.00 46.12 110 GLU A N 1
ATOM 808 C CA . GLU A 1 111 ? 19.391 45.592 -23.568 1.00 46.26 110 GLU A CA 1
ATOM 809 C C . GLU A 1 111 ? 20.789 45.030 -23.294 1.00 45.37 110 GLU A C 1
ATOM 810 O O . GLU A 1 111 ? 21.623 44.968 -24.199 1.00 44.73 110 GLU A O 1
ATOM 816 N N . LEU A 1 112 ? 21.016 44.581 -22.055 1.00 45.43 111 LEU A N 1
ATOM 817 C CA . LEU A 1 112 ? 22.220 43.815 -21.699 1.00 44.84 111 LEU A CA 1
ATOM 818 C C . LEU A 1 112 ? 21.818 42.406 -21.219 1.00 45.42 111 LEU A C 1
ATOM 819 O O . LEU A 1 112 ? 21.034 42.264 -20.267 1.00 42.69 111 LEU A O 1
ATOM 824 N N . PHE A 1 113 ? 22.362 41.398 -21.906 1.00 44.47 112 PHE A N 1
ATOM 825 C CA . PHE A 1 113 ? 22.282 39.996 -21.515 1.00 46.38 112 PHE A CA 1
ATOM 826 C C . PHE A 1 113 ? 23.573 39.558 -20.868 1.00 44.80 112 PHE A C 1
ATOM 827 O O . PHE A 1 113 ? 24.640 39.795 -21.414 1.00 45.20 112 PHE A O 1
ATOM 835 N N . LEU A 1 114 ? 23.454 38.870 -19.736 1.00 46.05 113 LEU A N 1
ATOM 836 C CA . LEU A 1 114 ? 24.522 38.056 -19.165 1.00 45.85 113 LEU A CA 1
ATOM 837 C C . LEU A 1 114 ? 24.126 36.595 -19.338 1.00 45.16 113 LEU A C 1
ATOM 838 O O . LEU A 1 114 ? 23.189 36.119 -18.719 1.00 44.12 113 LEU A O 1
ATOM 843 N N . LEU A 1 115 ? 24.865 35.883 -20.175 1.00 46.58 114 LEU A N 1
ATOM 844 C CA . LEU A 1 115 ? 24.529 34.520 -20.491 1.00 46.57 114 LEU A CA 1
ATOM 845 C C . LEU A 1 115 ? 25.522 33.596 -19.827 1.00 45.51 114 LEU A C 1
ATOM 846 O O . LEU A 1 115 ? 26.699 33.908 -19.679 1.00 45.96 114 LEU A O 1
ATOM 851 N N . ARG A 1 116 ? 25.010 32.440 -19.440 1.00 46.90 115 ARG A N 1
ATOM 852 C CA . ARG A 1 116 ? 25.782 31.389 -18.798 1.00 45.20 115 ARG A CA 1
ATOM 853 C C . ARG A 1 116 ? 25.530 30.089 -19.590 1.00 45.04 115 ARG A C 1
ATOM 854 O O . ARG A 1 116 ? 24.395 29.767 -19.924 1.00 42.95 115 ARG A O 1
ATOM 862 N N . LYS A 1 117 ? 26.612 29.378 -19.897 1.00 45.59 116 LYS A N 1
ATOM 863 C CA . LYS A 1 117 ? 26.561 28.098 -20.573 1.00 46.66 116 LYS A CA 1
ATOM 864 C C . LYS A 1 117 ? 26.186 27.020 -19.563 1.00 47.10 116 LYS A C 1
ATOM 865 O O . LYS A 1 117 ? 26.813 26.928 -18.508 1.00 47.63 116 LYS A O 1
ATOM 871 N N . SER A 1 118 ? 25.180 26.208 -19.881 1.00 46.64 117 SER A N 1
ATOM 872 C CA . SER A 1 118 ? 24.692 25.203 -18.940 1.00 47.46 117 SER A CA 1
ATOM 873 C C . SER A 1 118 ? 25.585 23.964 -18.917 1.00 49.27 117 SER A C 1
ATOM 874 O O . SER A 1 118 ? 26.524 23.845 -19.710 1.00 49.72 117 SER A O 1
ATOM 877 N N . ALA A 1 119 ? 25.279 23.037 -18.009 1.00 50.43 118 ALA A N 1
ATOM 878 C CA . ALA A 1 119 ? 26.008 21.766 -17.941 1.00 51.04 118 ALA A CA 1
ATOM 879 C C . ALA A 1 119 ? 25.883 20.964 -19.250 1.00 51.30 118 ALA A C 1
ATOM 880 O O . ALA A 1 119 ? 26.805 20.264 -19.630 1.00 51.46 118 ALA A O 1
ATOM 882 N N . THR A 1 120 ? 24.759 21.102 -19.949 1.00 52.65 119 THR A N 1
ATOM 883 C CA . THR A 1 120 ? 24.550 20.417 -21.230 1.00 52.38 119 THR A CA 1
ATOM 884 C C . THR A 1 120 ? 25.044 21.195 -22.469 1.00 51.70 119 THR A C 1
ATOM 885 O O . THR A 1 120 ? 24.889 20.714 -23.586 1.00 51.49 119 THR A O 1
ATOM 889 N N . GLY A 1 121 ? 25.630 22.381 -22.271 1.00 50.88 120 GLY A N 1
ATOM 890 C CA . GLY A 1 121 ? 26.239 23.157 -23.356 1.00 49.18 120 GLY A CA 1
ATOM 891 C C . GLY A 1 121 ? 25.400 24.294 -23.929 1.00 50.40 120 GLY A C 1
ATOM 892 O O . GLY A 1 121 ? 25.872 25.008 -24.810 1.00 51.62 120 GLY A O 1
ATOM 893 N N . SER A 1 122 ? 24.169 24.476 -23.441 1.00 48.92 121 SER A N 1
ATOM 894 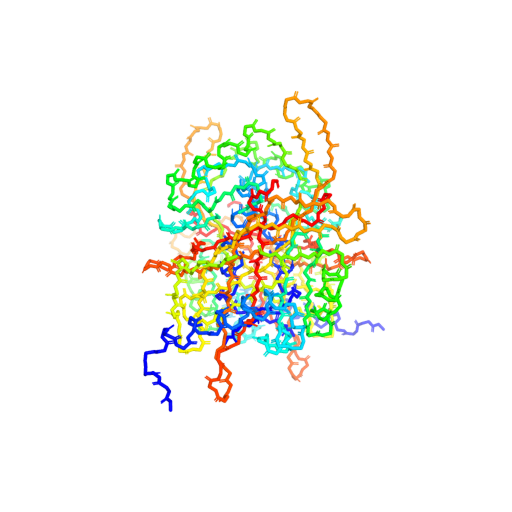C CA . SER A 1 122 ? 23.291 25.564 -23.898 1.00 49.02 121 SER A CA 1
ATOM 895 C C . SER A 1 122 ? 23.635 26.899 -23.272 1.00 48.31 121 SER A C 1
ATOM 896 O O . SER A 1 122 ? 23.807 26.984 -22.057 1.00 49.49 121 SER A O 1
ATOM 899 N N . TRP A 1 123 ? 23.659 27.956 -24.081 1.00 47.02 122 TRP A N 1
ATOM 900 C CA . TRP A 1 123 ? 23.750 29.308 -23.538 1.00 46.12 122 TRP A CA 1
ATOM 901 C C . TRP A 1 123 ? 22.377 29.811 -23.139 1.00 46.84 122 TRP A C 1
ATOM 902 O O . TRP A 1 123 ? 21.454 29.862 -23.964 1.00 47.25 122 TRP A O 1
ATOM 913 N N . GLN A 1 124 ? 22.256 30.179 -21.862 1.00 47.67 123 GLN A N 1
ATOM 914 C CA . GLN A 1 124 ? 21.029 30.722 -21.288 1.00 47.21 123 GLN A CA 1
ATOM 915 C C . GLN A 1 124 ? 21.284 32.086 -20.655 1.00 48.11 123 GLN A C 1
ATOM 916 O O . GLN A 1 124 ? 22.398 32.378 -20.190 1.00 48.43 123 GLN A O 1
ATOM 922 N N . THR A 1 125 ? 20.241 32.910 -20.617 1.00 48.08 124 THR A N 1
ATOM 923 C CA . THR A 1 125 ? 20.302 34.220 -19.986 1.00 46.81 124 THR A CA 1
ATOM 924 C C . THR A 1 125 ? 20.209 34.063 -18.472 1.00 47.25 124 THR A C 1
ATOM 925 O O . THR A 1 125 ? 19.219 33.553 -17.957 1.00 47.83 124 THR A O 1
ATOM 929 N N . ALA A 1 126 ? 21.244 34.510 -17.767 1.00 47.76 125 ALA A N 1
ATOM 930 C CA . ALA A 1 126 ? 21.283 34.471 -16.319 1.00 45.62 125 ALA A CA 1
ATOM 931 C C . ALA A 1 126 ? 20.684 35.776 -15.783 1.00 44.94 125 ALA A C 1
ATOM 932 O O . ALA A 1 126 ? 19.858 35.772 -14.871 1.00 44.34 125 ALA A O 1
ATOM 934 N N . ARG A 1 127 ? 21.104 36.890 -16.363 1.00 45.89 126 ARG A N 1
ATOM 935 C CA . ARG A 1 127 ? 20.716 38.225 -15.891 1.00 45.46 126 ARG A CA 1
ATOM 936 C C . ARG A 1 127 ? 20.422 39.069 -17.104 1.00 45.36 126 ARG A C 1
ATOM 937 O O . ARG A 1 127 ? 21.186 39.031 -18.080 1.00 43.98 126 ARG A O 1
ATOM 945 N N . TYR A 1 128 ? 19.306 39.798 -17.065 1.00 46.57 127 TYR A N 1
ATOM 946 C CA . TYR A 1 128 ? 18.901 40.632 -18.198 1.00 47.39 127 TYR A CA 1
ATOM 947 C C . TYR A 1 128 ? 18.341 41.977 -17.736 1.00 46.22 127 TYR A C 1
ATOM 948 O O . TYR A 1 128 ? 17.496 42.021 -16.865 1.00 47.17 127 TYR A O 1
ATOM 957 N N . CYS A 1 129 ? 18.852 43.053 -18.331 1.00 47.58 128 CYS A N 1
ATOM 958 C CA A CYS A 1 129 ? 18.440 44.427 -18.052 0.50 46.95 128 CYS A CA 1
ATOM 959 C CA B CYS A 1 129 ? 18.370 44.413 -18.068 0.50 47.91 128 CYS A CA 1
ATOM 960 C C . CYS A 1 129 ? 17.968 45.063 -19.361 1.00 46.73 128 CYS A C 1
ATOM 961 O O . CYS A 1 129 ? 18.655 44.948 -20.377 1.00 47.68 128 CYS A O 1
ATOM 966 N N . THR A 1 130 ? 16.825 45.733 -19.325 1.00 47.77 129 THR A N 1
ATOM 967 C CA . THR A 1 130 ? 16.357 46.515 -20.452 1.00 48.54 129 THR A CA 1
ATOM 968 C C . THR A 1 130 ? 16.001 47.930 -19.947 1.00 48.66 129 THR A C 1
ATOM 969 O O . THR A 1 130 ? 15.503 48.090 -18.834 1.00 49.26 129 THR A O 1
ATOM 973 N N . SER A 1 131 ? 16.370 48.948 -20.724 1.00 49.21 130 SER A N 1
ATOM 974 C CA A SER A 1 131 ? 16.076 50.334 -20.372 0.50 49.13 130 SER A CA 1
ATOM 975 C CA B SER A 1 131 ? 16.086 50.345 -20.373 0.50 48.81 130 SER A CA 1
ATOM 976 C C . SER A 1 131 ? 15.455 50.998 -21.581 1.00 47.91 130 SER A C 1
ATOM 977 O O . SER A 1 131 ? 15.851 50.727 -22.709 1.00 45.22 130 SER A O 1
ATOM 982 N N . LYS A 1 132 ? 14.464 51.843 -21.334 1.00 49.92 131 LYS A N 1
ATOM 983 C CA . LYS A 1 132 ? 13.736 52.527 -22.400 1.00 49.42 131 LYS A CA 1
ATOM 984 C C . LYS A 1 132 ? 14.472 53.803 -22.796 1.00 47.82 131 LYS A C 1
ATOM 985 O O . LYS A 1 132 ? 14.663 54.692 -21.978 1.00 47.23 131 LYS A O 1
ATOM 991 N N . ILE A 1 133 ? 14.914 53.872 -24.049 1.00 49.71 132 ILE A N 1
ATOM 992 C CA . ILE A 1 133 ? 15.566 55.068 -24.584 1.00 50.44 132 ILE A CA 1
ATOM 993 C C . ILE A 1 133 ? 14.562 56.192 -24.832 1.00 54.11 132 ILE A C 1
ATOM 994 O O . ILE A 1 133 ? 14.845 57.365 -24.589 1.00 54.01 132 ILE A O 1
ATOM 999 N N . SER A 1 134 ? 13.394 55.830 -25.343 1.00 59.48 133 SER A N 1
ATOM 1000 C CA . SER A 1 134 ? 12.417 56.830 -25.756 1.00 64.51 133 SER A CA 1
ATOM 1001 C C . SER A 1 134 ? 11.012 56.242 -25.923 1.00 66.76 133 SER A C 1
ATOM 1002 O O . SER A 1 134 ? 10.866 55.062 -26.273 1.00 63.67 133 SER A O 1
ATOM 1005 N N . PRO A 1 135 ? 9.973 57.082 -25.687 1.00 70.94 134 PRO A N 1
ATOM 1006 C CA . PRO A 1 135 ? 10.085 58.450 -25.131 1.00 71.89 134 PRO A CA 1
ATOM 1007 C C . PRO A 1 135 ? 10.268 58.498 -23.609 1.00 72.31 134 PRO A C 1
ATOM 1008 O O . PRO A 1 135 ? 10.443 57.478 -22.931 1.00 72.54 134 PRO A O 1
ATOM 1021 N N . SER B 1 3 ? 30.185 30.488 11.588 1.00 70.15 2 SER B N 1
ATOM 1022 C CA . SER B 1 3 ? 30.413 31.725 10.833 1.00 67.72 2 SER B CA 1
ATOM 1023 C C . SER B 1 3 ? 30.500 31.589 9.306 1.00 68.22 2 SER B C 1
ATOM 1024 O O . SER B 1 3 ? 31.071 30.644 8.774 1.00 68.69 2 SER B O 1
ATOM 1027 N N . LYS B 1 4 ? 29.896 32.548 8.614 1.00 69.46 3 LYS B N 1
ATOM 1028 C CA . LYS B 1 4 ? 30.047 32.699 7.168 1.00 69.71 3 LYS B CA 1
ATOM 1029 C C . LYS B 1 4 ? 31.160 33.730 6.947 1.00 68.28 3 LYS B C 1
ATOM 1030 O O . LYS B 1 4 ? 31.060 34.842 7.446 1.00 65.31 3 LYS B O 1
ATOM 1036 N N . ILE B 1 5 ? 32.223 33.314 6.244 1.00 68.96 4 ILE B N 1
ATOM 1037 C CA . ILE B 1 5 ? 33.302 34.189 5.757 1.00 67.55 4 ILE B CA 1
ATOM 1038 C C . ILE B 1 5 ? 32.988 34.578 4.321 1.00 68.61 4 ILE B C 1
ATOM 1039 O O . ILE B 1 5 ? 32.534 33.740 3.521 1.00 68.13 4 ILE B O 1
ATOM 1044 N N . PHE B 1 6 ? 33.244 35.841 3.978 1.00 68.63 5 PHE B N 1
ATOM 1045 C CA . PHE B 1 6 ? 33.045 36.309 2.606 1.00 66.40 5 PHE B CA 1
ATOM 1046 C C . PHE B 1 6 ? 34.340 36.325 1.801 1.00 65.66 5 PHE B C 1
ATOM 1047 O O . PHE B 1 6 ? 35.303 37.020 2.203 1.00 63.69 5 PHE B O 1
ATOM 1048 N N . ASN B 1 7 ? 34.341 35.563 0.682 1.00 66.27 6 ASN B N 1
ATOM 1049 C CA . ASN B 1 7 ? 35.464 35.541 -0.311 1.00 66.76 6 ASN B CA 1
ATOM 1050 C C . ASN B 1 7 ? 36.028 36.951 -0.451 1.00 66.05 6 ASN B C 1
ATOM 1051 O O . ASN B 1 7 ? 35.291 37.953 -0.633 1.00 62.06 6 ASN B O 1
ATOM 1056 N N . GLU B 1 8 ? 37.348 37.008 -0.301 1.00 65.65 7 GLU B N 1
ATOM 1057 C CA . GLU B 1 8 ? 38.031 38.272 -0.206 1.00 63.49 7 GLU B CA 1
ATOM 1058 C C . GLU B 1 8 ? 37.799 39.067 -1.513 1.00 60.04 7 GLU B C 1
ATOM 1059 O O . GLU B 1 8 ? 37.582 40.283 -1.474 1.00 55.88 7 GLU B O 1
ATOM 1065 N N . GLU B 1 9 ? 37.803 38.347 -2.652 1.00 58.37 8 GLU B N 1
ATOM 1066 C CA . GLU B 1 9 ? 37.638 38.952 -3.984 1.00 53.13 8 GLU B CA 1
ATOM 1067 C C . GLU B 1 9 ? 36.213 39.466 -4.170 1.00 48.45 8 GLU B C 1
ATOM 1068 O O . GLU B 1 9 ? 36.026 40.541 -4.723 1.00 48.88 8 GLU B O 1
ATOM 1074 N N . LEU B 1 10 ? 35.218 38.743 -3.658 1.00 45.17 9 LEU B N 1
ATOM 1075 C CA . LEU B 1 10 ? 33.825 39.245 -3.662 1.00 43.52 9 LEU B CA 1
ATOM 1076 C C . LEU B 1 10 ? 33.683 40.535 -2.841 1.00 42.09 9 LEU B C 1
ATOM 1077 O O . LEU B 1 10 ? 32.970 41.433 -3.241 1.00 43.39 9 LEU B O 1
ATOM 1082 N N . ALA B 1 11 ? 34.358 40.625 -1.696 1.00 42.76 10 ALA B N 1
ATOM 1083 C CA . ALA B 1 11 ? 34.390 41.869 -0.896 1.00 43.03 10 ALA B CA 1
ATOM 1084 C C . ALA B 1 11 ? 34.979 43.087 -1.657 1.00 43.67 10 ALA B C 1
ATOM 1085 O O . ALA B 1 11 ? 34.511 44.233 -1.519 1.00 43.86 10 ALA B O 1
ATOM 1087 N N . VAL B 1 12 ? 36.005 42.826 -2.453 1.00 44.58 11 VAL B N 1
ATOM 1088 C CA . VAL B 1 12 ? 36.694 43.856 -3.229 1.00 44.35 11 VAL B CA 1
ATOM 1089 C C . VAL B 1 12 ? 35.857 44.291 -4.446 1.00 44.30 11 VAL B C 1
ATOM 1090 O O . VAL B 1 12 ? 35.812 45.478 -4.777 1.00 43.79 11 VAL B O 1
ATOM 1094 N N . ILE B 1 13 ? 35.181 43.321 -5.064 1.00 43.34 12 ILE B N 1
ATOM 1095 C CA . ILE B 1 13 ? 34.230 43.547 -6.148 1.00 43.48 12 ILE B CA 1
ATOM 1096 C C . ILE B 1 13 ? 33.031 44.382 -5.698 1.00 45.27 12 ILE B C 1
ATOM 1097 O O . ILE B 1 13 ? 32.636 45.324 -6.394 1.00 48.85 12 ILE B O 1
ATOM 1102 N N . GLU B 1 14 ? 32.424 44.026 -4.567 1.00 44.70 13 GLU B N 1
ATOM 1103 C CA . GLU B 1 14 ? 31.316 44.803 -4.031 1.00 43.84 13 GLU B CA 1
ATOM 1104 C C . GLU B 1 14 ? 31.728 46.249 -3.717 1.00 43.55 13 GLU B C 1
ATOM 1105 O O . GLU B 1 14 ? 30.951 47.191 -3.951 1.00 45.53 13 GLU B O 1
ATOM 1111 N N . ALA B 1 15 ? 32.928 46.408 -3.172 1.00 41.54 14 ALA B N 1
ATOM 1112 C CA . ALA B 1 15 ? 33.496 47.712 -2.858 1.00 40.36 14 ALA B CA 1
ATOM 1113 C C . ALA B 1 15 ? 33.646 48.571 -4.108 1.00 42.10 14 ALA B C 1
ATOM 1114 O O . ALA B 1 15 ? 33.384 49.762 -4.073 1.00 43.88 14 ALA B O 1
ATOM 1116 N N . ALA B 1 16 ? 34.034 47.960 -5.224 1.00 44.24 15 ALA B N 1
ATOM 1117 C CA . ALA B 1 16 ? 34.074 48.644 -6.530 1.00 44.04 15 ALA B CA 1
ATOM 1118 C C . ALA B 1 16 ? 32.706 49.167 -7.039 1.00 45.95 15 ALA B C 1
ATOM 1119 O O . ALA B 1 16 ? 32.631 50.269 -7.573 1.00 47.48 15 ALA B O 1
ATOM 1121 N N . ALA B 1 17 ? 31.643 48.368 -6.914 1.00 44.77 16 ALA B N 1
ATOM 1122 C CA . ALA B 1 17 ? 30.282 48.825 -7.245 1.00 42.76 16 ALA B CA 1
ATOM 1123 C C . ALA B 1 17 ? 29.837 49.961 -6.304 1.00 42.73 16 ALA B C 1
ATOM 1124 O O . ALA B 1 17 ? 29.299 50.975 -6.730 1.00 43.93 16 ALA B O 1
ATOM 1126 N N . ILE B 1 18 ? 30.090 49.791 -5.020 1.00 42.88 17 ILE B N 1
ATOM 1127 C CA . ILE B 1 18 ? 29.748 50.804 -4.031 1.00 44.54 17 ILE B CA 1
ATOM 1128 C C . ILE B 1 18 ? 30.537 52.118 -4.232 1.00 45.70 17 ILE B C 1
ATOM 1129 O O . ILE B 1 18 ? 30.019 53.191 -3.943 1.00 47.31 17 ILE B O 1
ATOM 1134 N N . ALA B 1 19 ? 31.776 52.028 -4.709 1.00 44.39 18 ALA B N 1
ATOM 1135 C CA . ALA B 1 19 ? 32.553 53.217 -5.060 1.00 45.13 18 ALA B CA 1
ATOM 1136 C C . ALA B 1 19 ? 31.797 54.109 -6.061 1.00 45.67 18 ALA B C 1
ATOM 1137 O O . ALA B 1 19 ? 31.827 55.322 -5.916 1.00 47.33 18 ALA B O 1
ATOM 1139 N N . TYR B 1 20 ? 31.116 53.497 -7.040 1.00 46.87 19 TYR B N 1
ATOM 1140 C CA . TYR B 1 20 ? 30.226 54.194 -7.990 1.00 45.31 19 TYR B CA 1
ATOM 1141 C C . TYR B 1 20 ? 29.020 54.830 -7.325 1.00 45.78 19 TYR B C 1
ATOM 1142 O O . TYR B 1 20 ? 28.760 56.003 -7.498 1.00 47.44 19 TYR B O 1
ATOM 1151 N N . LEU B 1 21 ? 28.264 54.017 -6.597 1.00 46.63 20 LEU B N 1
ATOM 1152 C CA . LEU B 1 21 ? 27.026 54.440 -5.947 1.00 46.07 20 LEU B CA 1
ATOM 1153 C C . LEU B 1 21 ? 27.229 55.611 -4.993 1.00 43.98 20 LEU B C 1
ATOM 1154 O O . LEU B 1 21 ? 26.388 56.508 -4.922 1.00 43.46 20 LEU B O 1
ATOM 1159 N N . THR B 1 22 ? 28.326 55.581 -4.243 1.00 44.18 21 THR B N 1
ATOM 1160 C CA . THR B 1 22 ? 28.677 56.680 -3.345 1.00 46.11 21 THR B CA 1
ATOM 1161 C C . THR B 1 22 ? 29.129 57.927 -4.132 1.00 44.76 21 THR B C 1
ATOM 1162 O O . THR B 1 22 ? 28.744 59.031 -3.784 1.00 44.54 21 THR B O 1
ATOM 1166 N N . ALA B 1 23 ? 29.912 57.742 -5.202 1.00 45.01 22 ALA B N 1
ATOM 1167 C CA . ALA B 1 23 ? 30.341 58.869 -6.069 1.00 44.50 22 ALA B CA 1
ATOM 1168 C C . ALA B 1 23 ? 29.139 59.471 -6.782 1.00 45.45 22 ALA B C 1
ATOM 1169 O O . ALA B 1 23 ? 29.033 60.684 -6.908 1.00 48.53 22 ALA B O 1
ATOM 1171 N N . PHE B 1 24 ? 28.235 58.621 -7.250 1.00 45.73 23 PHE B N 1
ATOM 1172 C CA . PHE B 1 24 ? 26.996 59.079 -7.855 1.00 45.15 23 PHE B CA 1
ATOM 1173 C C . PHE B 1 24 ? 26.145 59.877 -6.876 1.00 46.36 23 PHE B C 1
ATOM 1174 O O . PHE B 1 24 ? 25.588 60.911 -7.238 1.00 47.07 23 PHE B O 1
ATOM 1182 N N . ASN B 1 25 ? 26.011 59.393 -5.644 1.00 48.71 24 ASN B N 1
ATOM 1183 C CA . ASN B 1 25 ? 25.166 60.069 -4.670 1.00 47.45 24 ASN B CA 1
ATOM 1184 C C . ASN B 1 25 ? 25.815 61.331 -4.115 1.00 46.68 24 ASN B C 1
ATOM 1185 O O . ASN B 1 25 ? 25.119 62.175 -3.573 1.00 48.03 24 ASN B O 1
ATOM 1190 N N . ARG B 1 26 ? 27.134 61.469 -4.243 1.00 46.00 25 ARG B N 1
ATOM 1191 C CA . ARG B 1 26 ? 27.810 62.763 -4.011 1.00 46.53 25 ARG B CA 1
ATOM 1192 C C . ARG B 1 26 ? 27.756 63.666 -5.250 1.00 44.34 25 ARG B C 1
ATOM 1193 O O . ARG B 1 26 ? 28.249 64.787 -5.213 1.00 45.01 25 ARG B O 1
ATOM 1201 N N . ALA B 1 27 ? 27.210 63.168 -6.353 1.00 43.81 26 ALA B N 1
ATOM 1202 C CA . ALA B 1 27 ? 27.237 63.864 -7.645 1.00 43.45 26 ALA B CA 1
ATOM 1203 C C . ALA B 1 27 ? 28.662 64.254 -8.055 1.00 43.55 26 ALA B C 1
ATOM 1204 O O . ALA B 1 27 ? 28.869 65.294 -8.584 1.00 42.49 26 ALA B O 1
ATOM 1206 N N . ASP B 1 28 ? 29.629 63.386 -7.803 1.00 45.42 27 ASP B N 1
ATOM 1207 C CA . ASP B 1 28 ? 31.028 63.631 -8.080 1.00 43.64 27 ASP B CA 1
ATOM 1208 C C . ASP B 1 28 ? 31.349 62.945 -9.413 1.00 44.15 27 ASP B C 1
ATOM 1209 O O . ASP B 1 28 ? 31.604 61.750 -9.485 1.00 47.03 27 ASP B O 1
ATOM 1214 N N . ILE B 1 29 ? 31.326 63.722 -10.476 1.00 45.07 28 ILE B N 1
ATOM 1215 C CA . ILE B 1 29 ? 31.388 63.202 -11.838 1.00 42.84 28 ILE B CA 1
ATOM 1216 C C . ILE B 1 29 ? 32.768 62.625 -12.164 1.00 42.72 28 ILE B C 1
ATOM 1217 O O . ILE B 1 29 ? 32.862 61.563 -12.776 1.00 44.34 28 ILE B O 1
ATOM 1222 N N . PRO B 1 30 ? 33.844 63.326 -11.799 1.00 42.27 29 PRO B N 1
ATOM 1223 C CA . PRO B 1 30 ? 35.153 62.673 -11.992 1.00 42.29 29 PRO B CA 1
ATOM 1224 C C . PRO B 1 30 ? 35.312 61.346 -11.235 1.00 41.72 29 PRO B C 1
ATOM 1225 O O . PRO B 1 30 ? 35.863 60.387 -11.782 1.00 41.65 29 PRO B O 1
ATOM 1229 N N . ALA B 1 31 ? 34.830 61.281 -10.000 1.00 41.96 30 ALA B N 1
ATOM 1230 C CA . ALA B 1 31 ? 34.871 60.024 -9.255 1.00 43.99 30 ALA B CA 1
ATOM 1231 C C . ALA B 1 31 ? 34.013 58.957 -9.952 1.00 45.13 30 ALA B C 1
ATOM 1232 O O . ALA B 1 31 ? 34.430 57.801 -10.042 1.00 47.09 30 ALA B O 1
ATOM 1234 N N . VAL B 1 32 ? 32.842 59.349 -10.472 1.00 44.88 31 VAL B N 1
ATOM 1235 C CA . VAL B 1 32 ? 31.987 58.425 -11.243 1.00 45.42 31 VAL B CA 1
ATOM 1236 C C . VAL B 1 32 ? 32.681 57.881 -12.500 1.00 47.28 31 VAL B C 1
ATOM 1237 O O . VAL B 1 32 ? 32.729 56.659 -12.707 1.00 47.61 31 VAL B O 1
ATOM 1241 N N . ILE B 1 33 ? 33.216 58.790 -13.324 1.00 47.29 32 ILE B N 1
ATOM 1242 C CA . ILE B 1 33 ? 33.926 58.425 -14.551 1.00 47.85 32 ILE B CA 1
ATOM 1243 C C . ILE B 1 33 ? 35.081 57.492 -14.263 1.00 47.14 32 ILE B C 1
ATOM 1244 O O . ILE B 1 33 ? 35.340 56.575 -15.024 1.00 48.98 32 ILE B O 1
ATOM 1249 N N . ALA B 1 34 ? 35.783 57.740 -13.169 1.00 47.52 33 ALA B N 1
ATOM 1250 C CA . ALA B 1 34 ? 36.981 56.979 -12.819 1.00 46.04 33 ALA B CA 1
ATOM 1251 C C . ALA B 1 34 ? 36.669 55.537 -12.457 1.00 46.27 33 ALA B C 1
ATOM 1252 O O . ALA B 1 34 ? 37.569 54.706 -12.480 1.00 47.86 33 ALA B O 1
ATOM 1254 N N . THR B 1 35 ? 35.415 55.236 -12.109 1.00 46.22 34 THR B N 1
ATOM 1255 C CA . THR B 1 35 ? 35.025 53.876 -11.786 1.00 46.54 34 THR B CA 1
ATOM 1256 C C . THR B 1 35 ? 34.868 52.990 -13.033 1.00 47.62 34 THR B C 1
ATOM 1257 O O . THR B 1 35 ? 34.852 51.760 -12.912 1.00 48.10 34 THR B O 1
ATOM 1261 N N . TYR B 1 36 ? 34.757 53.608 -14.213 1.00 47.74 35 TYR B N 1
ATOM 1262 C CA . TYR B 1 36 ? 34.511 52.893 -15.475 1.00 46.89 35 TYR B CA 1
ATOM 1263 C C . TYR B 1 36 ? 35.807 52.526 -16.174 1.00 47.42 35 TYR B C 1
ATOM 1264 O O . TYR B 1 36 ? 36.805 53.227 -16.021 1.00 49.02 35 TYR B O 1
ATOM 1273 N N . THR B 1 37 ? 35.784 51.428 -16.934 1.00 46.20 36 THR B N 1
ATOM 1274 C CA . THR B 1 37 ? 36.868 51.101 -17.854 1.00 45.79 36 THR B CA 1
ATOM 1275 C C . THR B 1 37 ? 36.836 52.157 -18.943 1.00 48.12 36 THR B C 1
ATOM 1276 O O . THR B 1 37 ? 35.827 52.850 -19.110 1.00 49.56 36 THR B O 1
ATOM 1280 N N . ASP B 1 38 ? 37.933 52.287 -19.680 1.00 49.89 37 ASP B N 1
ATOM 1281 C CA . ASP B 1 38 ? 38.041 53.300 -20.731 1.00 52.12 37 ASP B CA 1
ATOM 1282 C C . ASP B 1 38 ? 37.008 53.120 -21.850 1.00 51.99 37 ASP B C 1
ATOM 1283 O O . ASP B 1 38 ? 36.544 54.093 -22.432 1.00 52.94 37 ASP B O 1
ATOM 1288 N N . ASP B 1 39 ? 36.652 51.875 -22.138 1.00 51.97 38 ASP B N 1
ATOM 1289 C CA . ASP B 1 39 ? 35.600 51.569 -23.110 1.00 52.52 38 ASP B CA 1
ATOM 1290 C C . ASP B 1 39 ? 34.219 51.283 -22.457 1.00 49.63 38 ASP B C 1
ATOM 1291 O O . ASP B 1 39 ? 33.358 50.651 -23.072 1.00 48.47 38 ASP B O 1
ATOM 1296 N N . GLY B 1 40 ? 34.009 51.777 -21.232 1.00 46.96 39 GLY B N 1
ATOM 1297 C CA . GLY B 1 40 ? 32.794 51.510 -20.481 1.00 45.77 39 GLY B CA 1
ATOM 1298 C C . GLY B 1 40 ? 31.519 52.009 -21.123 1.00 46.07 39 GLY B C 1
ATOM 1299 O O . GLY B 1 40 ? 31.539 53.007 -21.849 1.00 47.43 39 GLY B O 1
ATOM 1300 N N . VAL B 1 41 ? 30.411 51.303 -20.875 1.00 46.86 40 VAL B N 1
ATOM 1301 C CA . VAL B 1 41 ? 29.088 51.660 -21.425 1.00 45.07 40 VAL B CA 1
ATOM 1302 C C . VAL B 1 41 ? 28.056 51.872 -20.292 1.00 46.11 40 VAL B C 1
ATOM 1303 O O . VAL B 1 41 ? 27.978 51.074 -19.353 1.00 45.04 40 VAL B O 1
ATOM 1307 N N . LEU B 1 42 ? 27.282 52.957 -20.411 1.00 46.19 41 LEU B N 1
ATOM 1308 C CA . LEU B 1 42 ? 26.137 53.264 -19.553 1.00 44.63 41 LEU B CA 1
ATOM 1309 C C . LEU B 1 42 ? 24.853 53.144 -20.360 1.00 44.67 41 LEU B C 1
ATOM 1310 O O . LEU B 1 42 ? 24.711 53.734 -21.411 1.00 43.51 41 LEU B O 1
ATOM 1328 N N . GLY B 1 44 ? 20.996 53.826 -19.566 1.00 49.92 43 GLY B N 1
ATOM 1329 C CA . GLY B 1 44 ? 20.096 54.447 -18.600 1.00 52.31 43 GLY B CA 1
ATOM 1330 C C . GLY B 1 44 ? 18.846 54.954 -19.274 1.00 52.90 43 GLY B C 1
ATOM 1331 O O . GLY B 1 44 ? 18.778 55.010 -20.501 1.00 51.12 43 GLY B O 1
ATOM 1332 N N . PRO B 1 45 ? 17.842 55.332 -18.473 1.00 56.95 44 PRO B N 1
ATOM 1333 C CA . PRO B 1 45 ? 16.532 55.607 -19.072 1.00 56.99 44 PRO B CA 1
ATOM 1334 C C . PRO B 1 45 ? 16.508 56.945 -19.762 1.00 54.40 44 PRO B C 1
ATOM 1335 O O . PRO B 1 45 ? 17.147 57.881 -19.293 1.00 55.95 44 PRO B O 1
ATOM 1339 N N . GLY B 1 46 ? 15.814 57.009 -20.894 1.00 52.39 45 GLY B N 1
ATOM 1340 C CA . GLY B 1 46 ? 15.647 58.246 -21.644 1.00 50.86 45 GLY B CA 1
ATOM 1341 C C . GLY B 1 46 ? 16.812 58.642 -22.529 1.00 51.07 45 GLY B C 1
ATOM 1342 O O . GLY B 1 46 ? 16.735 59.652 -23.228 1.00 52.09 45 GLY B O 1
ATOM 1343 N N . ARG B 1 47 ? 17.888 57.862 -22.503 1.00 51.67 46 ARG B N 1
ATOM 1344 C CA A ARG B 1 47 ? 19.123 58.171 -23.231 0.50 52.24 46 ARG B CA 1
ATOM 1345 C CA B ARG B 1 47 ? 19.075 58.174 -23.287 0.50 51.36 46 ARG B CA 1
ATOM 1346 C C . ARG B 1 47 ? 19.646 56.910 -23.921 1.00 51.48 46 ARG B C 1
ATOM 1347 O O . ARG B 1 47 ? 19.555 55.816 -23.353 1.00 51.96 46 ARG B O 1
ATOM 1362 N N . PRO B 1 48 ? 20.232 57.048 -25.121 1.00 50.72 47 PRO B N 1
ATOM 1363 C CA . PRO B 1 48 ? 20.844 55.865 -25.708 1.00 49.75 47 PRO B CA 1
ATOM 1364 C C . PRO B 1 48 ? 22.198 55.626 -25.037 1.00 47.75 47 PRO B C 1
ATOM 1365 O O . PRO B 1 48 ? 22.673 56.492 -24.310 1.00 49.17 47 PRO B O 1
ATOM 1369 N N . ALA B 1 49 ? 22.802 54.465 -25.277 1.00 45.05 48 ALA B N 1
ATOM 1370 C CA . ALA B 1 49 ? 24.009 54.071 -24.569 1.00 44.16 48 ALA B CA 1
ATOM 1371 C C . ALA B 1 49 ? 25.088 55.121 -24.729 1.00 44.14 48 ALA B C 1
ATOM 1372 O O . ALA B 1 49 ? 25.188 55.755 -25.776 1.00 46.19 48 ALA B O 1
ATOM 1374 N N . ALA B 1 50 ? 25.847 55.338 -23.661 1.00 42.57 49 ALA B N 1
ATOM 1375 C CA . ALA B 1 50 ? 27.008 56.204 -23.674 1.00 41.69 49 ALA B CA 1
ATOM 1376 C C . ALA B 1 50 ? 28.224 55.270 -23.664 1.00 43.28 49 ALA B C 1
ATOM 1377 O O . ALA B 1 50 ? 28.346 54.416 -22.795 1.00 43.25 49 ALA B O 1
ATOM 1379 N N . VAL B 1 51 ? 29.090 55.406 -24.665 1.00 45.61 50 VAL B N 1
ATOM 1380 C CA . VAL B 1 51 ? 30.199 54.481 -24.888 1.00 46.60 50 VAL B CA 1
ATOM 1381 C C . VAL B 1 51 ? 31.523 55.228 -24.798 1.00 47.74 50 VAL B C 1
ATOM 1382 O O . VAL B 1 51 ? 31.837 56.068 -25.653 1.00 50.26 50 VAL B O 1
ATOM 1386 N N . GLY B 1 52 ? 32.283 54.932 -23.752 1.00 48.29 51 GLY B N 1
ATOM 1387 C CA . GLY B 1 52 ? 33.582 55.557 -23.523 1.00 48.73 51 GLY B CA 1
ATOM 1388 C C . GLY B 1 52 ? 33.484 56.711 -22.550 1.00 49.62 51 GLY B C 1
ATOM 1389 O O . GLY B 1 52 ? 32.407 57.277 -22.370 1.00 49.79 51 GLY B O 1
ATOM 1390 N N . LYS B 1 53 ? 34.616 57.080 -21.945 1.00 49.84 52 LYS B N 1
ATOM 1391 C CA . LYS B 1 53 ? 34.616 58.067 -20.862 1.00 50.49 52 LYS B CA 1
ATOM 1392 C C . LYS B 1 53 ? 34.163 59.470 -21.283 1.00 51.56 52 LYS B C 1
ATOM 1393 O O . LYS B 1 53 ? 33.554 60.178 -20.475 1.00 51.94 52 LYS B O 1
ATOM 1399 N N . ASP B 1 54 ? 34.437 59.865 -22.531 1.00 51.09 53 ASP B N 1
ATOM 1400 C CA . ASP B 1 54 ? 33.961 61.152 -23.044 1.00 51.26 53 ASP B CA 1
ATOM 1401 C C . ASP B 1 54 ? 32.427 61.211 -23.120 1.00 50.60 53 ASP B C 1
ATOM 1402 O O . ASP B 1 54 ? 31.819 62.163 -22.630 1.00 51.22 53 ASP B O 1
ATOM 1407 N N . GLU B 1 55 ? 31.805 60.210 -23.741 1.00 48.54 54 GLU B N 1
ATOM 1408 C CA . GLU B 1 55 ? 30.333 60.125 -23.766 1.00 47.72 54 GLU B CA 1
ATOM 1409 C C . GLU B 1 55 ? 29.708 59.953 -22.377 1.00 47.35 54 GLU B C 1
ATOM 1410 O O . GLU B 1 55 ? 28.624 60.478 -22.112 1.00 47.42 54 GLU B O 1
ATOM 1416 N N . LEU B 1 56 ? 30.387 59.212 -21.503 1.00 46.96 55 LEU B N 1
ATOM 1417 C CA . LEU B 1 56 ? 29.912 59.003 -20.142 1.00 47.84 55 LEU B CA 1
ATOM 1418 C C . LEU B 1 56 ? 29.865 60.317 -19.362 1.00 47.09 55 LEU B C 1
ATOM 1419 O O . LEU B 1 56 ? 28.863 60.624 -18.726 1.00 45.78 55 LEU B O 1
ATOM 1424 N N . ALA B 1 57 ? 30.974 61.054 -19.396 1.00 48.19 56 ALA B N 1
ATOM 1425 C CA . ALA B 1 57 ? 31.086 62.386 -18.782 1.00 48.14 56 ALA B CA 1
ATOM 1426 C C . ALA B 1 57 ? 29.962 63.316 -19.248 1.00 48.39 56 ALA B C 1
ATOM 1427 O O . ALA B 1 57 ? 29.320 63.977 -18.426 1.00 49.13 56 ALA B O 1
ATOM 1429 N N . GLU B 1 58 ? 29.713 63.347 -20.558 1.00 47.68 57 GLU B N 1
ATOM 1430 C CA . GLU B 1 58 ? 28.668 64.205 -21.120 1.00 46.46 57 GLU B CA 1
ATOM 1431 C C . GLU B 1 58 ? 27.294 63.849 -20.555 1.00 46.85 57 GLU B C 1
ATOM 1432 O O . GLU B 1 58 ? 26.543 64.749 -20.220 1.00 47.75 57 GLU B O 1
ATOM 1434 N N . VAL B 1 59 ? 26.980 62.552 -20.400 1.00 47.02 58 VAL B N 1
ATOM 1435 C CA . VAL B 1 59 ? 25.657 62.125 -19.888 1.00 44.01 58 VAL B CA 1
ATOM 1436 C C . VAL B 1 59 ? 25.451 62.461 -18.411 1.00 43.98 58 VAL B C 1
ATOM 1437 O O . VAL B 1 59 ? 24.392 62.975 -18.020 1.00 44.06 58 VAL B O 1
ATOM 1441 N N . TYR B 1 60 ? 26.460 62.168 -17.596 1.00 43.09 59 TYR B N 1
ATOM 1442 C CA . TYR B 1 60 ? 26.383 62.411 -16.158 1.00 43.54 59 TYR B CA 1
ATOM 1443 C C . TYR B 1 60 ? 26.341 63.902 -15.855 1.00 44.08 59 TYR B C 1
ATOM 1444 O O . TYR B 1 60 ? 25.706 64.325 -14.888 1.00 43.37 59 TYR B O 1
ATOM 1453 N N . LEU B 1 61 ? 27.026 64.691 -16.676 1.00 44.79 60 LEU B N 1
ATOM 1454 C CA . LEU B 1 61 ? 26.987 66.142 -16.553 1.00 47.28 60 LEU B CA 1
ATOM 1455 C C . LEU B 1 61 ? 25.552 66.612 -16.779 1.00 45.75 60 LEU B C 1
ATOM 1456 O O . LEU B 1 61 ? 25.012 67.369 -15.997 1.00 47.14 60 LEU B O 1
ATOM 1461 N N . SER B 1 62 ? 24.923 66.116 -17.830 1.00 46.32 61 SER B N 1
ATOM 1462 C CA . SER B 1 62 ? 23.534 66.449 -18.122 1.00 45.73 61 SER B CA 1
ATOM 1463 C C . SER B 1 62 ? 22.539 65.969 -17.047 1.00 44.69 61 SER B C 1
ATOM 1464 O O . SER B 1 62 ? 21.549 66.650 -16.766 1.00 44.64 61 SER B O 1
ATOM 1467 N N . VAL B 1 63 ? 22.796 64.807 -16.455 1.00 45.14 62 VAL B N 1
ATOM 1468 C CA . VAL B 1 63 ? 21.937 64.279 -15.384 1.00 45.78 62 VAL B CA 1
ATOM 1469 C C . VAL B 1 63 ? 21.972 65.194 -14.157 1.00 45.52 62 VAL B C 1
ATOM 1470 O O . VAL B 1 63 ? 20.942 65.604 -13.649 1.00 44.79 62 VAL B O 1
ATOM 1474 N N . PHE B 1 64 ? 23.172 65.534 -13.701 1.00 47.61 63 PHE B N 1
ATOM 1475 C CA . PHE B 1 64 ? 23.341 66.332 -12.485 1.00 45.52 63 PHE B CA 1
ATOM 1476 C C . PHE B 1 64 ? 23.021 67.806 -12.674 1.00 45.48 63 PHE B C 1
ATOM 1477 O O . PHE B 1 64 ? 22.734 68.511 -11.706 1.00 46.38 63 PHE B O 1
ATOM 1485 N N . GLU B 1 65 ? 23.064 68.277 -13.913 1.00 44.97 64 GLU B N 1
ATOM 1486 C CA . GLU B 1 65 ? 22.552 69.603 -14.243 1.00 44.88 64 GLU B CA 1
ATOM 1487 C C . GLU B 1 65 ? 21.021 69.664 -14.125 1.00 45.68 64 GLU B C 1
ATOM 1488 O O . GLU B 1 65 ? 20.467 70.668 -13.667 1.00 46.67 64 GLU B O 1
ATOM 1494 N N . THR B 1 66 ? 20.349 68.599 -14.555 1.00 46.14 65 THR B N 1
ATOM 1495 C CA . THR B 1 66 ? 18.889 68.562 -14.632 1.00 47.43 65 THR B CA 1
ATOM 1496 C C . THR B 1 66 ? 18.211 68.186 -13.315 1.00 47.23 65 THR B C 1
ATOM 1497 O O . THR B 1 66 ? 17.165 68.745 -12.956 1.00 47.47 65 THR B O 1
ATOM 1501 N N . VAL B 1 67 ? 18.817 67.238 -12.608 1.00 46.44 66 VAL B N 1
ATOM 1502 C CA . VAL B 1 67 ? 18.174 66.556 -11.493 1.00 47.13 66 VAL B CA 1
ATOM 1503 C C . VAL B 1 67 ? 19.109 66.380 -10.287 1.00 47.03 66 VAL B C 1
ATOM 1504 O O . VAL B 1 67 ? 20.294 66.103 -10.439 1.00 45.76 66 VAL B O 1
ATOM 1508 N N . GLY B 1 68 ? 18.549 66.545 -9.092 1.00 47.67 67 GLY B N 1
ATOM 1509 C CA . GLY B 1 68 ? 19.229 66.217 -7.846 1.00 47.50 67 GLY B CA 1
ATOM 1510 C C . GLY B 1 68 ? 18.662 64.934 -7.247 1.00 47.77 67 GLY B C 1
ATOM 1511 O O . GLY B 1 68 ? 17.452 64.809 -7.050 1.00 46.95 67 GLY B O 1
ATOM 1512 N N . PHE B 1 69 ? 19.545 63.985 -6.951 1.00 47.18 68 PHE B N 1
ATOM 1513 C CA . PHE B 1 69 ? 19.152 62.703 -6.370 1.00 47.35 68 PHE B CA 1
ATOM 1514 C C . PHE B 1 69 ? 19.530 62.627 -4.899 1.00 46.37 68 PHE B C 1
ATOM 1515 O O . PHE B 1 69 ? 20.631 62.981 -4.526 1.00 45.19 68 PHE B O 1
ATOM 1523 N N . ASP B 1 70 ? 18.614 62.148 -4.072 1.00 45.99 69 ASP B N 1
ATOM 1524 C CA . ASP B 1 70 ? 18.945 61.798 -2.713 1.00 46.05 69 ASP B CA 1
ATOM 1525 C C . ASP B 1 70 ? 18.518 60.349 -2.462 1.00 46.00 69 ASP B C 1
ATOM 1526 O O . ASP B 1 70 ? 17.349 60.062 -2.182 1.00 46.21 69 ASP B O 1
ATOM 1539 N N . ALA B 1 72 ? 19.391 56.101 -1.191 1.00 43.59 71 ALA B N 1
ATOM 1540 C CA . ALA B 1 72 ? 20.101 55.052 -0.481 1.00 43.10 71 ALA B CA 1
ATOM 1541 C C . ALA B 1 72 ? 20.200 53.840 -1.403 1.00 44.54 71 ALA B C 1
ATOM 1542 O O . ALA B 1 72 ? 19.279 53.567 -2.165 1.00 44.06 71 ALA B O 1
ATOM 1544 N N . TYR B 1 73 ? 21.318 53.121 -1.333 1.00 45.50 72 TYR B N 1
ATOM 1545 C CA . TYR B 1 73 ? 21.531 51.920 -2.147 1.00 45.63 72 TYR B CA 1
ATOM 1546 C C . TYR B 1 73 ? 21.405 50.675 -1.300 1.00 47.01 72 TYR B C 1
ATOM 1547 O O . TYR B 1 73 ? 21.532 50.723 -0.086 1.00 49.43 72 TYR B O 1
ATOM 1556 N N . GLU B 1 74 ? 21.116 49.561 -1.953 1.00 48.72 73 GLU B N 1
ATOM 1557 C CA . GLU B 1 74 ? 21.134 48.240 -1.353 1.00 48.88 73 GLU B CA 1
ATOM 1558 C C . GLU B 1 74 ? 21.833 47.302 -2.340 1.00 48.34 73 GLU B C 1
ATOM 1559 O O . GLU B 1 74 ? 21.490 47.296 -3.524 1.00 47.38 73 GLU B O 1
ATOM 1565 N N . ILE B 1 75 ? 22.767 46.488 -1.856 1.00 47.42 74 ILE B N 1
ATOM 1566 C CA . ILE B 1 75 ? 23.403 45.463 -2.677 1.00 46.53 74 ILE B CA 1
ATOM 1567 C C . ILE B 1 75 ? 22.586 44.182 -2.644 1.00 46.74 74 ILE B C 1
ATOM 1568 O O . ILE B 1 75 ? 22.246 43.669 -1.563 1.00 48.36 74 ILE B O 1
ATOM 1573 N N . LYS B 1 76 ? 22.243 43.680 -3.833 1.00 46.33 75 LYS B N 1
ATOM 1574 C CA . LYS B 1 76 ? 21.299 42.550 -3.967 1.00 45.14 75 LYS B CA 1
ATOM 1575 C C . LYS B 1 76 ? 22.000 41.235 -4.272 1.00 45.09 75 LYS B C 1
ATOM 1576 O O . LYS B 1 76 ? 21.560 40.181 -3.828 1.00 46.09 75 LYS B O 1
ATOM 1582 N N . GLU B 1 77 ? 23.065 41.300 -5.062 1.00 45.11 76 GLU B N 1
ATOM 1583 C CA . GLU B 1 77 ? 23.939 40.168 -5.253 1.00 45.35 76 GLU B CA 1
ATOM 1584 C C . GLU B 1 77 ? 25.325 40.574 -5.746 1.00 45.18 76 GLU B C 1
ATOM 1585 O O . GLU B 1 77 ? 25.475 41.570 -6.449 1.00 46.37 76 GLU B O 1
ATOM 1591 N N . VAL B 1 78 ? 26.323 39.784 -5.345 1.00 45.84 77 VAL B N 1
ATOM 1592 C CA . VAL B 1 78 ? 27.700 39.905 -5.806 1.00 45.01 77 VAL B CA 1
ATOM 1593 C C . VAL B 1 78 ? 28.169 38.536 -6.285 1.00 44.83 77 VAL B C 1
ATOM 1594 O O . VAL B 1 78 ? 28.253 37.615 -5.495 1.00 45.77 77 VAL B O 1
ATOM 1598 N N . VAL B 1 79 ? 28.443 38.404 -7.586 1.00 46.33 78 VAL B N 1
ATOM 1599 C CA . VAL B 1 79 ? 28.893 37.126 -8.177 1.00 43.43 78 VAL B CA 1
ATOM 1600 C C . VAL B 1 79 ? 30.155 37.318 -9.043 1.00 43.50 78 VAL B C 1
ATOM 1601 O O . VAL B 1 79 ? 30.217 38.193 -9.890 1.00 41.36 78 VAL B O 1
ATOM 1605 N N . GLN B 1 80 ? 31.178 36.512 -8.776 1.00 45.63 79 GLN B N 1
ATOM 1606 C CA . GLN B 1 80 ? 32.397 36.512 -9.563 1.00 44.88 79 GLN B CA 1
ATOM 1607 C C . GLN B 1 80 ? 32.248 35.355 -10.522 1.00 44.18 79 GLN B C 1
ATOM 1608 O O . GLN B 1 80 ? 32.022 34.245 -10.099 1.00 46.97 79 GLN B O 1
ATOM 1614 N N . THR B 1 81 ? 32.341 35.601 -11.818 1.00 43.83 80 THR B N 1
ATOM 1615 C CA . THR B 1 81 ? 32.082 34.535 -12.793 1.00 42.39 80 THR B CA 1
ATOM 1616 C C . THR B 1 81 ? 33.395 33.918 -13.305 1.00 42.33 80 THR B C 1
ATOM 1617 O O . THR B 1 81 ? 33.414 32.786 -13.786 1.00 43.19 80 THR B O 1
ATOM 1621 N N . SER B 1 82 ? 34.491 34.666 -13.179 1.00 43.62 81 SER B N 1
ATOM 1622 C CA . SER B 1 82 ? 35.831 34.192 -13.546 1.00 42.57 81 SER B CA 1
ATOM 1623 C C . SER B 1 82 ? 36.881 35.073 -12.857 1.00 42.29 81 SER B C 1
ATOM 1624 O O . SER B 1 82 ? 36.535 36.003 -12.118 1.00 42.46 81 SER B O 1
ATOM 1627 N N . ALA B 1 83 ? 38.154 34.770 -13.084 1.00 42.27 82 ALA B N 1
ATOM 1628 C CA . ALA B 1 83 ? 39.262 35.478 -12.434 1.00 42.31 82 ALA B CA 1
ATOM 1629 C C . ALA B 1 83 ? 39.144 36.999 -12.598 1.00 42.91 82 ALA B C 1
ATOM 1630 O O . ALA B 1 83 ? 39.389 37.742 -11.648 1.00 43.85 82 ALA B O 1
ATOM 1632 N N . ASP B 1 84 ? 38.750 37.440 -13.799 1.00 44.35 83 ASP B N 1
ATOM 1633 C CA . ASP B 1 84 ? 38.731 38.866 -14.166 1.00 43.89 83 ASP B CA 1
ATOM 1634 C C . ASP B 1 84 ? 37.355 39.473 -14.415 1.00 42.20 83 ASP B C 1
ATOM 1635 O O . ASP B 1 84 ? 37.278 40.625 -14.808 1.00 42.84 83 ASP B O 1
ATOM 1640 N N . TRP B 1 85 ? 36.284 38.721 -14.183 1.00 42.43 84 TRP B N 1
ATOM 1641 C CA . TRP B 1 85 ? 34.915 39.198 -14.447 1.00 41.95 84 TRP B CA 1
ATOM 1642 C C . TRP B 1 85 ? 33.959 38.915 -13.313 1.00 42.80 84 TRP B C 1
ATOM 1643 O O . TRP B 1 85 ? 34.060 37.899 -12.658 1.00 41.67 84 TRP B O 1
ATOM 1654 N N . ALA B 1 86 ? 33.009 39.829 -13.113 1.00 44.56 85 ALA B N 1
ATOM 1655 C CA . ALA B 1 86 ? 32.049 39.730 -12.033 1.00 43.83 85 ALA B CA 1
ATOM 1656 C C . ALA B 1 86 ? 30.804 40.567 -12.365 1.00 45.02 85 ALA B C 1
ATOM 1657 O O . ALA B 1 86 ? 30.803 41.352 -13.312 1.00 44.47 85 ALA B O 1
ATOM 1659 N N . PHE B 1 87 ? 29.736 40.346 -11.611 1.00 43.82 86 PHE B N 1
ATOM 1660 C CA . PHE B 1 87 ? 28.604 41.243 -11.628 1.00 44.59 86 PHE B CA 1
ATOM 1661 C C . PHE B 1 87 ? 28.052 41.493 -10.228 1.00 44.50 86 PHE B C 1
ATOM 1662 O O . PHE B 1 87 ? 28.268 40.720 -9.278 1.00 42.48 86 PHE B O 1
ATOM 1670 N N . VAL B 1 88 ? 27.369 42.626 -10.128 1.00 46.05 87 VAL B N 1
ATOM 1671 C CA . VAL B 1 88 ? 26.750 43.100 -8.911 1.00 43.94 87 VAL B CA 1
ATOM 1672 C C . VAL B 1 88 ? 25.361 43.597 -9.343 1.00 46.21 87 VAL B C 1
ATOM 1673 O O . VAL B 1 88 ? 25.185 44.189 -10.405 1.00 46.58 87 VAL B O 1
ATOM 1677 N N . ARG B 1 89 ? 24.373 43.334 -8.516 1.00 46.94 88 ARG B N 1
ATOM 1678 C CA . ARG B 1 89 ? 23.045 43.879 -8.721 1.00 47.02 88 ARG B CA 1
ATOM 1679 C C . ARG B 1 89 ? 22.678 44.699 -7.489 1.00 44.65 88 ARG B C 1
ATOM 1680 O O . ARG B 1 89 ? 22.854 44.261 -6.360 1.00 45.76 88 ARG B O 1
ATOM 1688 N N . SER B 1 90 ? 22.235 45.922 -7.717 1.00 44.17 89 SER B N 1
ATOM 1689 C CA . SER B 1 90 ? 21.882 46.822 -6.638 1.00 43.76 89 SER B CA 1
ATOM 1690 C C . SER B 1 90 ? 20.499 47.423 -6.890 1.00 43.41 89 SER B C 1
ATOM 1691 O O . SER B 1 90 ? 19.874 47.169 -7.912 1.00 44.62 89 SER B O 1
ATOM 1694 N N . ALA B 1 91 ? 20.003 48.147 -5.899 1.00 43.92 90 ALA B N 1
ATOM 1695 C CA . ALA B 1 91 ? 18.760 48.886 -5.981 1.00 42.90 90 ALA B CA 1
ATOM 1696 C C . ALA B 1 91 ? 19.014 50.195 -5.245 1.00 43.76 90 ALA B C 1
ATOM 1697 O O . ALA B 1 91 ? 19.710 50.184 -4.244 1.00 43.94 90 ALA B O 1
ATOM 1699 N N . THR B 1 92 ? 18.485 51.314 -5.753 1.00 44.88 91 THR B N 1
ATOM 1700 C CA . THR B 1 92 ? 18.576 52.604 -5.058 1.00 44.66 91 THR B CA 1
ATOM 1701 C C . THR B 1 92 ? 17.192 53.191 -4.900 1.00 45.38 91 THR B C 1
ATOM 1702 O O . THR B 1 92 ? 16.342 52.994 -5.750 1.00 47.58 91 THR B O 1
ATOM 1706 N N . GLU B 1 93 ? 16.933 53.849 -3.779 1.00 45.82 92 GLU B N 1
ATOM 1707 C CA . GLU B 1 93 ? 15.649 54.514 -3.600 1.00 47.31 92 GLU B CA 1
ATOM 1708 C C . GLU B 1 93 ? 15.782 55.783 -2.768 1.00 45.06 92 GLU B C 1
ATOM 1709 O O . GLU B 1 93 ? 16.700 55.912 -1.965 1.00 45.82 92 GLU B O 1
ATOM 1715 N N . GLY B 1 94 ? 14.867 56.714 -2.982 1.00 42.55 93 GLY B N 1
ATOM 1716 C CA . GLY B 1 94 ? 14.876 57.987 -2.276 1.00 42.60 93 GLY B CA 1
ATOM 1717 C C . GLY B 1 94 ? 14.090 58.991 -3.081 1.00 42.56 93 GLY B C 1
ATOM 1718 O O . GLY B 1 94 ? 13.063 58.643 -3.644 1.00 42.32 93 GLY B O 1
ATOM 1719 N N . THR B 1 95 ? 14.587 60.222 -3.169 1.00 44.04 94 THR B N 1
ATOM 1720 C CA . THR B 1 95 ? 13.885 61.275 -3.898 1.00 44.49 94 THR B CA 1
ATOM 1721 C C . THR B 1 95 ? 14.712 61.818 -5.065 1.00 45.99 94 THR B C 1
ATOM 1722 O O . THR B 1 95 ? 15.932 61.660 -5.132 1.00 45.07 94 THR B O 1
ATOM 1726 N N . GLU B 1 96 ? 13.995 62.483 -5.962 1.00 48.64 95 GLU B N 1
ATOM 1727 C CA . GLU B 1 96 ? 14.525 63.122 -7.156 1.00 49.31 95 GLU B CA 1
ATOM 1728 C C . GLU B 1 96 ? 13.960 64.541 -7.164 1.00 48.63 95 GLU B C 1
ATOM 1729 O O . GLU B 1 96 ? 12.746 64.725 -7.078 1.00 48.33 95 GLU B O 1
ATOM 1735 N N . THR B 1 97 ? 14.831 65.541 -7.221 1.00 48.88 96 THR B N 1
ATOM 1736 C CA . THR B 1 97 ? 14.403 66.927 -7.346 1.00 49.02 96 THR B CA 1
ATOM 1737 C C . THR B 1 97 ? 14.744 67.449 -8.744 1.00 49.31 96 THR B C 1
ATOM 1738 O O . THR B 1 97 ? 15.895 67.372 -9.183 1.00 49.96 96 THR B O 1
ATOM 1742 N N . ASN B 1 98 ? 13.733 67.957 -9.449 1.00 49.18 97 ASN B N 1
ATOM 1743 C CA . ASN B 1 98 ? 13.939 68.662 -10.712 1.00 48.41 97 ASN B CA 1
ATOM 1744 C C . ASN B 1 98 ? 14.516 70.033 -10.385 1.00 47.89 97 ASN B C 1
ATOM 1745 O O . ASN B 1 98 ? 13.949 70.767 -9.580 1.00 45.45 97 ASN B O 1
ATOM 1750 N N . LYS B 1 99 ? 15.654 70.363 -10.987 1.00 48.01 98 LYS B N 1
ATOM 1751 C CA . LYS B 1 99 ? 16.382 71.574 -10.599 1.00 47.73 98 LYS B CA 1
ATOM 1752 C C . LYS B 1 99 ? 15.789 72.825 -11.190 1.00 47.23 98 LYS B C 1
ATOM 1753 O O . LYS B 1 99 ? 15.914 73.890 -10.597 1.00 47.09 98 LYS B O 1
ATOM 1759 N N . ALA B 1 100 ? 15.146 72.695 -12.346 1.00 47.59 99 ALA B N 1
ATOM 1760 C CA . ALA B 1 100 ? 14.392 73.796 -12.929 1.00 47.88 99 ALA B CA 1
ATOM 1761 C C . ALA B 1 100 ? 13.164 74.115 -12.070 1.00 48.59 99 ALA B C 1
ATOM 1762 O O . ALA B 1 100 ? 13.069 75.210 -11.511 1.00 48.35 99 ALA B O 1
ATOM 1764 N N . THR B 1 101 ? 12.247 73.148 -11.948 1.00 48.86 100 THR B N 1
ATOM 1765 C CA . THR B 1 101 ? 10.955 73.369 -11.269 1.00 48.28 100 THR B CA 1
ATOM 1766 C C . THR B 1 101 ? 11.026 73.317 -9.732 1.00 48.12 100 THR B C 1
ATOM 1767 O O . THR B 1 101 ? 10.206 73.927 -9.052 1.00 48.18 100 THR B O 1
ATOM 1771 N N . GLY B 1 102 ? 12.000 72.597 -9.189 1.00 48.22 101 GLY B N 1
ATOM 1772 C CA . GLY B 1 102 ? 12.163 72.477 -7.734 1.00 47.50 101 GLY B CA 1
ATOM 1773 C C . GLY B 1 102 ? 11.348 71.349 -7.121 1.00 47.08 101 GLY B C 1
ATOM 1774 O O . GLY B 1 102 ? 11.487 71.070 -5.928 1.00 45.80 101 GLY B O 1
ATOM 1775 N N . VAL B 1 103 ? 10.509 70.705 -7.942 1.00 47.01 102 VAL B N 1
ATOM 1776 C CA . VAL B 1 103 ? 9.595 69.642 -7.507 1.00 46.72 102 VAL B CA 1
ATOM 1777 C C . VAL B 1 103 ? 10.327 68.348 -7.111 1.00 46.80 102 VAL B C 1
ATOM 1778 O O . VAL B 1 103 ? 11.042 67.755 -7.915 1.00 47.57 102 VAL B O 1
ATOM 1782 N N . VAL B 1 104 ? 10.123 67.924 -5.865 1.00 46.53 103 VAL B N 1
ATOM 1783 C CA . VAL B 1 104 ? 10.711 66.703 -5.322 1.00 45.76 103 VAL B CA 1
ATOM 1784 C C . VAL B 1 104 ? 9.727 65.554 -5.444 1.00 45.94 103 VAL B C 1
ATOM 1785 O O . VAL B 1 104 ? 8.610 65.656 -4.957 1.00 44.97 103 VAL B O 1
ATOM 1789 N N . THR B 1 105 ? 10.149 64.466 -6.084 1.00 47.17 104 THR B N 1
ATOM 1790 C CA . THR B 1 105 ? 9.319 63.259 -6.231 1.00 48.23 104 THR B CA 1
ATOM 1791 C C . THR B 1 105 ? 10.084 61.982 -5.799 1.00 48.36 104 THR B C 1
ATOM 1792 O O . THR B 1 105 ? 11.315 61.942 -5.873 1.00 46.94 104 THR B O 1
ATOM 1796 N N . PRO B 1 106 ? 9.356 60.948 -5.330 1.00 47.74 105 PRO B N 1
ATOM 1797 C CA . PRO B 1 106 ? 10.000 59.673 -4.963 1.00 48.26 105 PRO B CA 1
ATOM 1798 C C . PRO B 1 106 ? 10.612 58.972 -6.156 1.00 46.55 105 PRO B C 1
ATOM 1799 O O . PRO B 1 106 ? 10.107 59.107 -7.259 1.00 47.37 105 PRO B O 1
ATOM 1803 N N . ALA B 1 107 ? 11.694 58.232 -5.934 1.00 46.45 106 ALA B N 1
ATOM 1804 C CA . ALA B 1 107 ? 12.429 57.593 -7.035 1.00 45.64 106 ALA B CA 1
ATOM 1805 C C . ALA B 1 107 ? 13.078 56.275 -6.606 1.00 45.61 106 ALA B C 1
ATOM 1806 O O . ALA B 1 107 ? 13.661 56.192 -5.530 1.00 46.10 106 ALA B O 1
ATOM 1808 N N . ALA B 1 108 ? 12.959 55.257 -7.461 1.00 45.17 107 ALA B N 1
ATOM 1809 C CA . ALA B 1 108 ? 13.561 53.949 -7.228 1.00 44.15 107 ALA B CA 1
ATOM 1810 C C . ALA B 1 108 ? 14.124 53.411 -8.547 1.00 43.72 107 ALA B C 1
ATOM 1811 O O . ALA B 1 108 ? 13.496 53.520 -9.592 1.00 43.37 107 ALA B O 1
ATOM 1813 N N . TYR B 1 109 ? 15.334 52.871 -8.473 1.00 44.67 108 TYR B N 1
ATOM 1814 C CA . TYR B 1 109 ? 16.062 52.307 -9.605 1.00 45.62 108 TYR B CA 1
ATOM 1815 C C . TYR B 1 109 ? 16.659 50.964 -9.187 1.00 46.11 108 TYR B C 1
ATOM 1816 O O . TYR B 1 109 ? 16.757 50.636 -7.991 1.00 44.81 108 TYR B O 1
ATOM 1825 N N . GLN B 1 110 ? 17.044 50.193 -10.196 1.00 47.65 109 GLN B N 1
ATOM 1826 C CA . GLN B 1 110 ? 17.718 48.913 -10.028 1.00 46.93 109 GLN B CA 1
ATOM 1827 C C . GLN B 1 110 ? 18.832 48.892 -11.056 1.00 45.41 109 GLN B C 1
ATOM 1828 O O . GLN B 1 110 ? 18.679 49.415 -12.158 1.00 45.73 109 GLN B O 1
ATOM 1834 N N . GLU B 1 111 ? 19.965 48.324 -10.673 1.00 44.52 110 GLU B N 1
ATOM 1835 C CA . GLU B 1 111 ? 21.207 48.452 -11.412 1.00 44.66 110 GLU B CA 1
ATOM 1836 C C . GLU B 1 111 ? 21.893 47.112 -11.588 1.00 44.89 110 GLU B C 1
ATOM 1837 O O . GLU B 1 111 ? 21.878 46.290 -10.676 1.00 45.22 110 GLU B O 1
ATOM 1843 N N . LEU B 1 112 ? 22.521 46.906 -12.745 1.00 45.22 111 LEU B N 1
ATOM 1844 C CA . LEU B 1 112 ? 23.398 45.747 -12.986 1.00 44.97 111 LEU B CA 1
ATOM 1845 C C . LEU B 1 112 ? 24.771 46.278 -13.355 1.00 44.92 111 LEU B C 1
ATOM 1846 O O . LEU B 1 112 ? 24.876 47.064 -14.262 1.00 44.07 111 LEU B O 1
ATOM 1851 N N . PHE B 1 113 ? 25.810 45.874 -12.624 1.00 46.17 112 PHE B N 1
ATOM 1852 C CA . PHE B 1 113 ? 27.186 46.225 -12.950 1.00 46.66 112 PHE B CA 1
ATOM 1853 C C . PHE B 1 113 ? 27.829 44.966 -13.493 1.00 46.46 112 PHE B C 1
ATOM 1854 O O . PHE B 1 113 ? 27.777 43.916 -12.859 1.00 45.48 112 PHE B O 1
ATOM 1862 N N . LEU B 1 114 ? 28.480 45.091 -14.633 1.00 47.19 113 LEU B N 1
ATOM 1863 C CA . LEU B 1 114 ? 29.375 44.056 -15.122 1.00 47.61 113 LEU B CA 1
ATOM 1864 C C . LEU B 1 114 ? 30.786 44.583 -14.896 1.00 45.70 113 LEU B C 1
ATOM 1865 O O . LEU B 1 114 ? 31.176 45.590 -15.487 1.00 47.32 113 LEU B O 1
ATOM 1870 N N . LEU B 1 115 ? 31.545 43.922 -14.025 1.00 45.73 114 LEU B N 1
ATOM 1871 C CA . LEU B 1 115 ? 32.847 44.414 -13.624 1.00 44.95 114 LEU B CA 1
ATOM 1872 C C . LEU B 1 115 ? 33.985 43.593 -14.228 1.00 45.54 114 LEU B C 1
ATOM 1873 O O . LEU B 1 115 ? 33.871 42.375 -14.393 1.00 44.55 114 LEU B O 1
ATOM 1878 N N . ARG B 1 116 ? 35.076 44.293 -14.561 1.00 45.98 115 ARG B N 1
ATOM 1879 C CA A ARG B 1 116 ? 36.258 43.677 -15.144 0.50 46.18 115 ARG B CA 1
ATOM 1880 C CA B ARG B 1 116 ? 36.265 43.703 -15.177 0.50 46.01 115 ARG B CA 1
ATOM 1881 C C . ARG B 1 116 ? 37.470 44.084 -14.327 1.00 46.86 115 ARG B C 1
ATOM 1882 O O . ARG B 1 116 ? 37.591 45.237 -13.910 1.00 45.30 115 ARG B O 1
ATOM 1897 N N . LYS B 1 117 ? 38.359 43.119 -14.085 1.00 46.90 116 LYS B N 1
ATOM 1898 C CA . LYS B 1 117 ? 39.564 43.348 -13.317 1.00 46.08 116 LYS B CA 1
ATOM 1899 C C . LYS B 1 117 ? 40.651 43.864 -14.244 1.00 46.41 116 LYS B C 1
ATOM 1900 O O . LYS B 1 117 ? 41.078 43.154 -15.139 1.00 47.52 116 LYS B O 1
ATOM 1906 N N . SER B 1 118 ? 41.091 45.105 -14.028 1.00 47.06 117 SER B N 1
ATOM 1907 C CA . SER B 1 118 ? 42.140 45.719 -14.846 1.00 48.15 117 SER B CA 1
ATOM 1908 C C . SER B 1 118 ? 43.435 44.915 -14.795 1.00 48.93 117 SER B C 1
ATOM 1909 O O . SER B 1 118 ? 43.619 44.068 -13.912 1.00 49.57 117 SER B O 1
ATOM 1912 N N . ALA B 1 119 ? 44.331 45.194 -15.737 1.00 50.77 118 ALA B N 1
ATOM 1913 C CA . ALA B 1 119 ? 45.660 44.554 -15.768 1.00 51.44 118 ALA B CA 1
ATOM 1914 C C . ALA B 1 119 ? 46.486 44.840 -14.497 1.00 52.30 118 ALA B C 1
ATOM 1915 O O . ALA B 1 119 ? 47.385 44.079 -14.171 1.00 53.36 118 ALA B O 1
ATOM 1917 N N . THR B 1 120 ? 46.193 45.929 -13.788 1.00 52.83 119 THR B N 1
ATOM 1918 C CA . THR B 1 120 ? 46.862 46.214 -12.512 1.00 52.43 119 THR B CA 1
ATOM 1919 C C . THR B 1 120 ? 46.060 45.769 -11.272 1.00 52.70 119 THR B C 1
ATOM 1920 O O . THR B 1 120 ? 46.393 46.168 -10.141 1.00 53.45 119 THR B O 1
ATOM 1924 N N . GLY B 1 121 ? 45.005 44.967 -11.485 1.00 51.69 120 GLY B N 1
ATOM 1925 C CA . GLY B 1 121 ? 44.286 44.296 -10.393 1.00 50.91 120 GLY B CA 1
ATOM 1926 C C . GLY B 1 121 ? 43.070 45.015 -9.816 1.00 50.84 120 GLY B C 1
ATOM 1927 O O . GLY B 1 121 ? 42.548 44.617 -8.764 1.00 51.14 120 GLY B O 1
ATOM 1928 N N . SER B 1 122 ? 42.603 46.049 -10.506 1.00 48.49 121 SER B N 1
ATOM 1929 C CA . SER B 1 122 ? 41.483 46.845 -10.035 1.00 47.47 121 SER B CA 1
ATOM 1930 C C . SER B 1 122 ? 40.178 46.514 -10.737 1.00 46.93 121 SER B C 1
ATOM 1931 O O . SER B 1 122 ? 40.140 46.354 -11.954 1.00 48.55 121 SER B O 1
ATOM 1934 N N . TRP B 1 123 ? 39.107 46.413 -9.959 1.00 45.74 122 TRP B N 1
ATOM 1935 C CA . TRP B 1 123 ? 37.810 46.131 -10.519 1.00 45.87 122 TRP B CA 1
ATOM 1936 C C . TRP B 1 123 ? 37.201 47.441 -10.985 1.00 45.58 122 TRP B C 1
ATOM 1937 O O . TRP B 1 123 ? 37.199 48.444 -10.250 1.00 46.03 122 TRP B O 1
ATOM 1948 N N . GLN B 1 124 ? 36.741 47.428 -12.232 1.00 45.23 123 GLN B N 1
ATOM 1949 C CA . GLN B 1 124 ? 36.152 48.597 -12.884 1.00 45.58 123 GLN B CA 1
ATOM 1950 C C . GLN B 1 124 ? 34.862 48.183 -13.546 1.00 46.48 123 GLN B C 1
ATOM 1951 O O . GLN B 1 124 ? 34.695 47.009 -13.885 1.00 48.47 123 GLN B O 1
ATOM 1957 N N . THR B 1 125 ? 33.930 49.118 -13.702 1.00 47.30 124 THR B N 1
ATOM 1958 C CA . THR B 1 125 ? 32.657 48.826 -14.353 1.00 46.68 124 THR B CA 1
ATOM 1959 C C . THR B 1 125 ? 32.877 48.827 -15.866 1.00 46.40 124 THR B C 1
ATOM 1960 O O . THR B 1 125 ? 33.285 49.847 -16.433 1.00 45.91 124 THR B O 1
ATOM 1964 N N . ALA B 1 126 ? 32.658 47.677 -16.518 1.00 45.85 125 ALA B N 1
ATOM 1965 C CA . ALA B 1 126 ? 32.861 47.611 -17.967 1.00 44.36 125 ALA B CA 1
ATOM 1966 C C . ALA B 1 126 ? 31.565 48.031 -18.625 1.00 44.25 125 ALA B C 1
ATOM 1967 O O . ALA B 1 126 ? 31.567 48.894 -19.478 1.00 41.92 125 ALA B O 1
ATOM 1969 N N . ARG B 1 127 ? 30.454 47.436 -18.175 1.00 46.54 126 ARG B N 1
ATOM 1970 C CA . ARG B 1 127 ? 29.098 47.726 -18.659 1.00 45.24 126 ARG B CA 1
ATOM 1971 C C . ARG B 1 127 ? 28.170 47.960 -17.473 1.00 45.22 126 ARG B C 1
ATOM 1972 O O . ARG B 1 127 ? 28.258 47.241 -16.476 1.00 45.54 126 ARG B O 1
ATOM 1980 N N . TYR B 1 128 ? 27.268 48.934 -17.586 1.00 45.41 127 TYR B N 1
ATOM 1981 C CA . TYR B 1 128 ? 26.335 49.250 -16.501 1.00 46.24 127 TYR B CA 1
ATOM 1982 C C . TYR B 1 128 ? 24.972 49.600 -17.019 1.00 45.75 127 TYR B C 1
ATOM 1983 O O . TYR B 1 128 ? 24.859 50.422 -17.920 1.00 47.98 127 TYR B O 1
ATOM 1992 N N . CYS B 1 129 ? 23.935 48.979 -16.464 1.00 46.67 128 CYS B N 1
ATOM 1993 C CA A CYS B 1 129 ? 22.561 49.254 -16.862 0.50 46.74 128 CYS B CA 1
ATOM 1994 C CA B CYS B 1 129 ? 22.555 49.305 -16.848 0.50 47.79 128 CYS B CA 1
ATOM 1995 C C . CYS B 1 129 ? 21.773 49.659 -15.619 1.00 46.73 128 CYS B C 1
ATOM 1996 O O . CYS B 1 129 ? 21.911 49.020 -14.593 1.00 47.66 128 CYS B O 1
ATOM 2001 N N . THR B 1 130 ? 20.971 50.713 -15.738 1.00 47.08 129 THR B N 1
ATOM 2002 C CA . THR B 1 130 ? 20.070 51.140 -14.687 1.00 47.43 129 THR B CA 1
ATOM 2003 C C . THR B 1 130 ? 18.680 51.335 -15.298 1.00 48.52 129 THR B C 1
ATOM 2004 O O . THR B 1 130 ? 18.556 51.926 -16.350 1.00 51.13 129 THR B O 1
ATOM 2008 N N . SER B 1 131 ? 17.660 50.798 -14.634 1.00 49.00 130 SER B N 1
ATOM 2009 C CA A SER B 1 131 ? 16.268 50.910 -15.056 0.50 48.69 130 SER B CA 1
ATOM 2010 C CA B SER B 1 131 ? 16.278 50.958 -15.069 0.50 48.56 130 SER B CA 1
ATOM 2011 C C . SER B 1 131 ? 15.463 51.580 -13.939 1.00 48.02 130 SER B C 1
ATOM 2012 O O . SER B 1 131 ? 15.721 51.347 -12.766 1.00 47.97 130 SER B O 1
ATOM 2017 N N . LYS B 1 132 ? 14.486 52.396 -14.295 1.00 48.91 131 LYS B N 1
ATOM 2018 C CA . LYS B 1 132 ? 13.667 53.082 -13.303 1.00 48.67 131 LYS B CA 1
ATOM 2019 C C . LYS B 1 132 ? 12.484 52.197 -12.921 1.00 48.06 131 LYS B C 1
ATOM 2020 O O . LYS B 1 132 ? 11.749 51.727 -13.802 1.00 46.71 131 LYS B O 1
ATOM 2026 N N . ILE B 1 133 ? 12.324 51.932 -11.622 1.00 48.95 132 ILE B N 1
ATOM 2027 C CA . ILE B 1 133 ? 11.208 51.110 -11.123 1.00 50.13 132 ILE B CA 1
ATOM 2028 C C . ILE B 1 133 ? 9.959 51.959 -10.940 1.00 54.29 132 ILE B C 1
ATOM 2029 O O . ILE B 1 133 ? 8.830 51.512 -11.184 1.00 55.27 132 ILE B O 1
ATOM 2034 N N . SER B 1 134 ? 10.164 53.187 -10.488 1.00 59.28 133 SER B N 1
ATOM 2035 C CA . SER B 1 134 ? 9.055 54.058 -10.152 1.00 64.17 133 SER B CA 1
ATOM 2036 C C . SER B 1 134 ? 9.542 55.498 -9.971 1.00 66.47 133 SER B C 1
ATOM 2037 O O . SER B 1 134 ? 10.660 55.713 -9.480 1.00 63.22 133 SER B O 1
ATOM 2040 N N . PRO B 1 135 ? 8.688 56.486 -10.349 1.00 71.19 134 PRO B N 1
ATOM 2041 C CA . PRO B 1 135 ? 7.288 56.303 -10.822 1.00 72.14 134 PRO B CA 1
ATOM 2042 C C . PRO B 1 135 ? 7.139 55.621 -12.184 1.00 72.65 134 PRO B C 1
ATOM 2043 O O . PRO B 1 135 ? 8.135 55.297 -12.852 1.00 72.85 134 PRO B O 1
ATOM 2056 N N . SER C 1 3 ? 31.118 30.075 -11.116 1.00 61.93 2 SER C N 1
ATOM 2057 C CA . SER C 1 3 ? 30.789 31.326 -10.398 1.00 59.97 2 SER C CA 1
ATOM 2058 C C . SER C 1 3 ? 30.733 31.235 -8.855 1.00 60.44 2 SER C C 1
ATOM 2059 O O . SER C 1 3 ? 30.372 30.214 -8.275 1.00 59.36 2 SER C O 1
ATOM 2062 N N . LYS C 1 4 ? 31.118 32.326 -8.207 1.00 62.29 3 LYS C N 1
ATOM 2063 C CA . LYS C 1 4 ? 31.111 32.426 -6.750 1.00 64.36 3 LYS C CA 1
ATOM 2064 C C . LYS C 1 4 ? 30.178 33.553 -6.325 1.00 63.04 3 LYS C C 1
ATOM 2065 O O . LYS C 1 4 ? 30.436 34.712 -6.639 1.00 62.04 3 LYS C O 1
ATOM 2071 N N . ILE C 1 5 ? 29.085 33.168 -5.643 1.00 62.57 4 ILE C N 1
ATOM 2072 C CA . ILE C 1 5 ? 28.101 34.080 -5.047 1.00 60.62 4 ILE C CA 1
ATOM 2073 C C . ILE C 1 5 ? 28.529 34.459 -3.622 1.00 60.70 4 ILE C C 1
ATOM 2074 O O . ILE C 1 5 ? 28.855 33.599 -2.810 1.00 57.51 4 ILE C O 1
ATOM 2079 N N . PHE C 1 6 ? 28.517 35.758 -3.331 1.00 63.09 5 PHE C N 1
ATOM 2080 C CA . PHE C 1 6 ? 28.726 36.276 -1.980 1.00 62.26 5 PHE C CA 1
ATOM 2081 C C . PHE C 1 6 ? 27.396 36.104 -1.235 1.00 63.87 5 PHE C C 1
ATOM 2082 O O . PHE C 1 6 ? 26.355 36.601 -1.698 1.00 62.22 5 PHE C O 1
ATOM 2090 N N . ASN C 1 7 ? 27.421 35.385 -0.108 1.00 64.59 6 ASN C N 1
ATOM 2091 C CA . ASN C 1 7 ? 26.238 35.304 0.775 1.00 65.51 6 ASN C CA 1
ATOM 2092 C C . ASN C 1 7 ? 25.606 36.692 0.945 1.00 65.29 6 ASN C C 1
ATOM 2093 O O . ASN C 1 7 ? 26.279 37.682 1.271 1.00 62.05 6 ASN C O 1
ATOM 2098 N N . GLU C 1 8 ? 24.302 36.747 0.704 1.00 65.07 7 GLU C N 1
ATOM 2099 C CA . GLU C 1 8 ? 23.614 38.020 0.588 1.00 63.09 7 GLU C CA 1
ATOM 2100 C C . GLU C 1 8 ? 23.748 38.863 1.879 1.00 59.62 7 GLU C C 1
ATOM 2101 O O . GLU C 1 8 ? 23.915 40.084 1.784 1.00 55.86 7 GLU C O 1
ATOM 2107 N N . GLU C 1 9 ? 23.714 38.207 3.059 1.00 57.08 8 GLU C N 1
ATOM 2108 C CA . GLU C 1 9 ? 23.847 38.905 4.369 1.00 53.00 8 GLU C CA 1
ATOM 2109 C C . GLU C 1 9 ? 25.209 39.546 4.571 1.00 48.00 8 GLU C C 1
ATOM 2110 O O . GLU C 1 9 ? 25.275 40.661 5.050 1.00 47.76 8 GLU C O 1
ATOM 2116 N N . LEU C 1 10 ? 26.266 38.855 4.151 1.00 45.40 9 LEU C N 1
ATOM 2117 C CA . LEU C 1 10 ? 27.630 39.360 4.168 1.00 43.48 9 LEU C CA 1
ATOM 2118 C C . LEU C 1 10 ? 27.779 40.616 3.310 1.00 42.82 9 LEU C C 1
ATOM 2119 O O . LEU C 1 10 ? 28.569 41.510 3.623 1.00 42.98 9 LEU C O 1
ATOM 2124 N N . ALA C 1 11 ? 27.027 40.679 2.218 1.00 43.28 10 ALA C N 1
ATOM 2125 C CA . ALA C 1 11 ? 27.035 41.846 1.339 1.00 42.79 10 ALA C CA 1
ATOM 2126 C C . ALA C 1 11 ? 26.495 43.089 2.042 1.00 44.03 10 ALA C C 1
ATOM 2127 O O . ALA C 1 11 ? 27.041 44.177 1.904 1.00 45.12 10 ALA C O 1
ATOM 2129 N N . VAL C 1 12 ? 25.444 42.895 2.826 1.00 44.96 11 VAL C N 1
ATOM 2130 C CA . VAL C 1 12 ? 24.764 43.948 3.561 1.00 44.36 11 VAL C CA 1
ATOM 2131 C C . VAL C 1 12 ? 25.611 44.422 4.768 1.00 44.78 11 VAL C C 1
ATOM 2132 O O . VAL C 1 12 ? 25.648 45.614 5.068 1.00 44.60 11 VAL C O 1
ATOM 2136 N N . ILE C 1 13 ? 26.291 43.475 5.421 1.00 43.41 12 ILE C N 1
ATOM 2137 C CA . ILE C 1 13 ? 27.215 43.716 6.527 1.00 42.70 12 ILE C CA 1
ATOM 2138 C C . ILE C 1 13 ? 28.380 44.561 6.048 1.00 44.02 12 ILE C C 1
ATOM 2139 O O . ILE C 1 13 ? 28.750 45.538 6.716 1.00 45.91 12 ILE C O 1
ATOM 2144 N N . GLU C 1 14 ? 28.977 44.170 4.915 1.00 43.49 13 GLU C N 1
ATOM 2145 C CA . GLU C 1 14 ? 30.056 44.941 4.316 1.00 43.45 13 GLU C CA 1
ATOM 2146 C C . GLU C 1 14 ? 29.617 46.367 3.973 1.00 43.42 13 GLU C C 1
ATOM 2147 O O . GLU C 1 14 ? 30.356 47.309 4.228 1.00 46.75 13 GLU C O 1
ATOM 2153 N N . ALA C 1 15 ? 28.426 46.506 3.407 1.00 41.14 14 ALA C N 1
ATOM 2154 C CA . ALA C 1 15 ? 27.864 47.801 3.079 1.00 41.86 14 ALA C CA 1
ATOM 2155 C C . ALA C 1 15 ? 27.749 48.708 4.308 1.00 42.80 14 ALA C C 1
ATOM 2156 O O . ALA C 1 15 ? 27.999 49.907 4.215 1.00 46.50 14 ALA C O 1
ATOM 2158 N N . ALA C 1 16 ? 27.447 48.129 5.464 1.00 44.35 15 ALA C N 1
ATOM 2159 C CA . ALA C 1 16 ? 27.395 48.856 6.739 1.00 42.38 15 ALA C CA 1
ATOM 2160 C C . ALA C 1 16 ? 28.766 49.337 7.244 1.00 44.41 15 ALA C C 1
ATOM 2161 O O . ALA C 1 16 ? 28.891 50.461 7.713 1.00 44.79 15 ALA C O 1
ATOM 2163 N N . ALA C 1 17 ? 29.788 48.479 7.185 1.00 43.30 16 ALA C N 1
ATOM 2164 C CA . ALA C 1 17 ? 31.151 48.907 7.462 1.00 42.23 16 ALA C CA 1
ATOM 2165 C C . ALA C 1 17 ? 31.551 50.054 6.495 1.00 43.66 16 ALA C C 1
ATOM 2166 O O . ALA C 1 17 ? 32.098 51.064 6.918 1.00 42.51 16 ALA C O 1
ATOM 2168 N N . ILE C 1 18 ? 31.254 49.897 5.200 1.00 44.72 17 ILE C N 1
ATOM 2169 C CA . ILE C 1 18 ? 31.612 50.893 4.189 1.00 44.55 17 ILE C CA 1
ATOM 2170 C C . ILE C 1 18 ? 30.831 52.205 4.380 1.00 46.22 17 ILE C C 1
ATOM 2171 O O . ILE C 1 18 ? 31.372 53.269 4.069 1.00 46.91 17 ILE C O 1
ATOM 2176 N N . ALA C 1 19 ? 29.601 52.138 4.907 1.00 44.88 18 ALA C N 1
ATOM 2177 C CA . ALA C 1 19 ? 28.839 53.362 5.237 1.00 44.52 18 ALA C CA 1
ATOM 2178 C C . ALA C 1 19 ? 29.604 54.243 6.225 1.00 44.74 18 ALA C C 1
ATOM 2179 O O . ALA C 1 19 ? 29.675 55.459 6.042 1.00 47.94 18 ALA C O 1
ATOM 2181 N N . TYR C 1 20 ? 30.190 53.631 7.249 1.00 46.44 19 TYR C N 1
ATOM 2182 C CA . TYR C 1 20 ? 31.094 54.332 8.171 1.00 46.20 19 TYR C CA 1
ATOM 2183 C C . TYR C 1 20 ? 32.283 54.923 7.471 1.00 45.26 19 TYR C C 1
ATOM 2184 O O . TYR C 1 20 ? 32.572 56.094 7.636 1.00 47.30 19 TYR C O 1
ATOM 2193 N N . LEU C 1 21 ? 32.986 54.098 6.707 1.00 47.49 20 LEU C N 1
ATOM 2194 C CA . LEU C 1 21 ? 34.261 54.503 6.075 1.00 45.79 20 LEU C CA 1
ATOM 2195 C C . LEU C 1 21 ? 34.138 55.692 5.142 1.00 43.83 20 LEU C C 1
ATOM 2196 O O . LEU C 1 21 ? 35.018 56.533 5.094 1.00 46.53 20 LEU C O 1
ATOM 2201 N N . THR C 1 22 ? 33.038 55.752 4.407 1.00 44.53 21 THR C N 1
ATOM 2202 C CA . THR C 1 22 ? 32.794 56.826 3.495 1.00 45.97 21 THR C CA 1
ATOM 2203 C C . THR C 1 22 ? 32.281 58.052 4.239 1.00 45.86 21 THR C C 1
ATOM 2204 O O . THR C 1 22 ? 32.720 59.161 3.942 1.00 46.96 21 THR C O 1
ATOM 2208 N N . ALA C 1 23 ? 31.410 57.859 5.234 1.00 45.79 22 ALA C N 1
ATOM 2209 C CA . ALA C 1 23 ? 30.989 58.976 6.119 1.00 45.21 22 ALA C CA 1
ATOM 2210 C C . ALA C 1 23 ? 32.198 59.642 6.767 1.00 45.72 22 ALA C C 1
ATOM 2211 O O . ALA C 1 23 ? 32.257 60.864 6.879 1.00 48.25 22 ALA C O 1
ATOM 2213 N N . PHE C 1 24 ? 33.157 58.832 7.202 1.00 46.66 23 PHE C N 1
ATOM 2214 C CA . PHE C 1 24 ? 34.380 59.330 7.816 1.00 45.67 23 PHE C CA 1
ATOM 2215 C C . PHE C 1 24 ? 35.230 60.109 6.804 1.00 46.99 23 PHE C C 1
ATOM 2216 O O . PHE C 1 24 ? 35.802 61.174 7.110 1.00 44.72 23 PHE C O 1
ATOM 2224 N N . ASN C 1 25 ? 35.340 59.563 5.598 1.00 48.35 24 ASN C N 1
ATOM 2225 C CA . ASN C 1 25 ? 36.199 60.180 4.605 1.00 48.30 24 ASN C CA 1
ATOM 2226 C C . ASN C 1 25 ? 35.580 61.473 4.040 1.00 47.32 24 ASN C C 1
ATOM 2227 O O . ASN C 1 25 ? 36.288 62.303 3.483 1.00 47.11 24 ASN C O 1
ATOM 2232 N N . ARG C 1 26 ? 34.267 61.631 4.203 1.00 46.97 25 ARG C N 1
ATOM 2233 C CA . ARG C 1 26 ? 33.567 62.904 3.993 1.00 46.16 25 ARG C CA 1
ATOM 2234 C C . ARG C 1 26 ? 33.635 63.814 5.220 1.00 45.54 25 ARG C C 1
ATOM 2235 O O . ARG C 1 26 ? 33.114 64.941 5.183 1.00 44.72 25 ARG C O 1
ATOM 2243 N N . ALA C 1 27 ? 34.188 63.319 6.328 1.00 43.67 26 ALA C N 1
ATOM 2244 C CA . ALA C 1 27 ? 34.176 64.068 7.589 1.00 43.25 26 ALA C CA 1
ATOM 2245 C C . ALA C 1 27 ? 32.753 64.499 8.010 1.00 43.59 26 ALA C C 1
ATOM 2246 O O . ALA C 1 27 ? 32.566 65.569 8.500 1.00 42.96 26 ALA C O 1
ATOM 2248 N N . ASP C 1 28 ? 31.782 63.620 7.842 1.00 44.78 27 ASP C N 1
ATOM 2249 C CA . ASP C 1 28 ? 30.389 63.894 8.113 1.00 43.88 27 ASP C CA 1
ATOM 2250 C C . ASP C 1 28 ? 30.049 63.253 9.458 1.00 43.75 27 ASP C C 1
ATOM 2251 O O . ASP C 1 28 ? 29.715 62.082 9.529 1.00 45.30 27 ASP C O 1
ATOM 2256 N N . ILE C 1 29 ? 30.085 64.048 10.517 1.00 43.89 28 ILE C N 1
ATOM 2257 C CA . ILE C 1 29 ? 29.980 63.541 11.875 1.00 41.54 28 ILE C CA 1
ATOM 2258 C C . ILE C 1 29 ? 28.601 62.936 12.201 1.00 42.46 28 ILE C C 1
ATOM 2259 O O . ILE C 1 29 ? 28.555 61.858 12.774 1.00 44.72 28 ILE C O 1
ATOM 2264 N N . PRO C 1 30 ? 27.477 63.602 11.854 1.00 41.72 29 PRO C N 1
ATOM 2265 C CA . PRO C 1 30 ? 26.186 62.926 12.111 1.00 42.43 29 PRO C CA 1
ATOM 2266 C C . PRO C 1 30 ? 25.995 61.604 11.377 1.00 42.28 29 PRO C C 1
ATOM 2267 O O . PRO C 1 30 ? 25.388 60.688 11.939 1.00 42.89 29 PRO C O 1
ATOM 2271 N N . ALA C 1 31 ? 26.502 61.503 10.147 1.00 42.85 30 ALA C N 1
ATOM 2272 C CA . ALA C 1 31 ? 26.459 60.246 9.391 1.00 44.25 30 ALA C CA 1
ATOM 2273 C C . ALA C 1 31 ? 27.384 59.191 10.025 1.00 43.89 30 ALA C C 1
ATOM 2274 O O . ALA C 1 31 ? 27.075 58.000 10.020 1.00 44.81 30 ALA C O 1
ATOM 2276 N N . VAL C 1 32 ? 28.521 59.629 10.556 1.00 43.86 31 VAL C N 1
ATOM 2277 C CA . VAL C 1 32 ? 29.409 58.735 11.311 1.00 45.24 31 VAL C CA 1
ATOM 2278 C C . VAL C 1 32 ? 28.709 58.195 12.582 1.00 46.40 31 VAL C C 1
ATOM 2279 O O . VAL C 1 32 ? 28.634 56.982 12.778 1.00 46.54 31 VAL C O 1
ATOM 2283 N N . ILE C 1 33 ? 28.178 59.097 13.409 1.00 46.43 32 ILE C N 1
ATOM 2284 C CA . ILE C 1 33 ? 27.487 58.726 14.643 1.00 47.54 32 ILE C CA 1
ATOM 2285 C C . ILE C 1 33 ? 26.344 57.764 14.376 1.00 47.75 32 ILE C C 1
ATOM 2286 O O . ILE C 1 33 ? 26.165 56.801 15.116 1.00 50.23 32 ILE C O 1
ATOM 2291 N N . ALA C 1 34 ? 25.598 58.004 13.304 1.00 47.67 33 ALA C N 1
ATOM 2292 C CA . ALA C 1 34 ? 24.401 57.222 12.997 1.00 46.42 33 ALA C CA 1
ATOM 2293 C C . ALA C 1 34 ? 24.714 55.790 12.605 1.00 45.84 33 ALA C C 1
ATOM 2294 O O . ALA C 1 34 ? 23.821 54.956 12.631 1.00 47.04 33 ALA C O 1
ATOM 2296 N N . THR C 1 35 ? 25.972 55.489 12.272 1.00 46.67 34 THR C N 1
ATOM 2297 C CA . THR C 1 35 ? 26.370 54.114 11.965 1.00 46.62 34 THR C CA 1
ATOM 2298 C C . THR C 1 35 ? 26.572 53.245 13.195 1.00 47.00 34 THR C C 1
ATOM 2299 O O . THR C 1 35 ? 26.719 52.032 13.050 1.00 48.23 34 THR C O 1
ATOM 2303 N N . TYR C 1 36 ? 26.606 53.850 14.386 1.00 47.43 35 TYR C N 1
ATOM 2304 C CA . TYR C 1 36 ? 26.874 53.137 15.630 1.00 45.86 35 TYR C CA 1
ATOM 2305 C C . TYR C 1 36 ? 25.581 52.813 16.376 1.00 47.17 35 TYR C C 1
ATOM 2306 O O . TYR C 1 36 ? 24.597 53.563 16.306 1.00 47.80 35 TYR C O 1
ATOM 2315 N N . THR C 1 37 ? 25.604 51.719 17.139 1.00 47.50 36 THR C N 1
ATOM 2316 C CA . THR C 1 37 ? 24.567 51.446 18.141 1.00 46.27 36 THR C CA 1
ATOM 2317 C C . THR C 1 37 ? 24.571 52.586 19.166 1.00 48.10 36 THR C C 1
ATOM 2318 O O . THR C 1 37 ? 25.522 53.361 19.230 1.00 50.35 36 THR C O 1
ATOM 2322 N N . ASP C 1 38 ? 23.534 52.676 19.987 1.00 49.26 37 ASP C N 1
ATOM 2323 C CA . ASP C 1 38 ? 23.458 53.750 20.972 1.00 51.71 37 ASP C CA 1
ATOM 2324 C C . ASP C 1 38 ? 24.521 53.643 22.045 1.00 51.83 37 ASP C C 1
ATOM 2325 O O . ASP C 1 38 ? 24.952 54.646 22.617 1.00 52.81 37 ASP C O 1
ATOM 2330 N N . ASP C 1 39 ? 24.953 52.426 22.319 1.00 52.20 38 ASP C N 1
ATOM 2331 C CA . ASP C 1 39 ? 26.000 52.228 23.304 1.00 52.48 38 ASP C CA 1
ATOM 2332 C C . ASP C 1 39 ? 27.309 51.822 22.631 1.00 49.54 38 ASP C C 1
ATOM 2333 O O . ASP C 1 39 ? 28.139 51.150 23.235 1.00 48.61 38 ASP C O 1
ATOM 2338 N N . GLY C 1 40 ? 27.498 52.277 21.389 1.00 47.42 39 GLY C N 1
ATOM 2339 C CA . GLY C 1 40 ? 28.672 51.939 20.617 1.00 46.60 39 GLY C CA 1
ATOM 2340 C C . GLY C 1 40 ? 29.952 52.457 21.225 1.00 47.18 39 GLY C C 1
ATOM 2341 O O . GLY C 1 40 ? 29.927 53.471 21.932 1.00 47.08 39 GLY C O 1
ATOM 2342 N N . VAL C 1 41 ? 31.067 51.756 20.955 1.00 46.90 40 VAL C N 1
ATOM 2343 C CA . VAL C 1 41 ? 32.381 52.124 21.490 1.00 45.55 40 VAL C CA 1
ATOM 2344 C C . VAL C 1 41 ? 33.380 52.348 20.348 1.00 47.13 40 VAL C C 1
ATOM 2345 O O . VAL C 1 41 ? 33.449 51.549 19.420 1.00 49.15 40 VAL C O 1
ATOM 2349 N N . LEU C 1 42 ? 34.125 53.454 20.422 1.00 46.72 41 LEU C N 1
ATOM 2350 C CA . LEU C 1 42 ? 35.261 53.736 19.554 1.00 44.58 41 LEU C CA 1
ATOM 2351 C C . LEU C 1 42 ? 36.536 53.616 20.370 1.00 45.31 41 LEU C C 1
ATOM 2352 O O . LEU C 1 42 ? 36.668 54.199 21.443 1.00 44.48 41 LEU C O 1
ATOM 2365 N N . GLY C 1 44 ? 40.583 54.185 19.526 1.00 49.17 43 GLY C N 1
ATOM 2366 C CA . GLY C 1 44 ? 41.458 54.793 18.529 1.00 51.83 43 GLY C CA 1
ATOM 2367 C C . GLY C 1 44 ? 42.653 55.458 19.184 1.00 53.11 43 GLY C C 1
ATOM 2368 O O . GLY C 1 44 ? 42.639 55.701 20.382 1.00 50.36 43 GLY C O 1
ATOM 2369 N N . PRO C 1 45 ? 43.699 55.758 18.391 1.00 57.64 44 PRO C N 1
ATOM 2370 C CA . PRO C 1 45 ? 44.986 56.105 19.009 1.00 56.54 44 PRO C CA 1
ATOM 2371 C C . PRO C 1 45 ? 44.938 57.433 19.718 1.00 54.17 44 PRO C C 1
ATOM 2372 O O . PRO C 1 45 ? 44.230 58.326 19.275 1.00 56.62 44 PRO C O 1
ATOM 2376 N N . GLY C 1 46 ? 45.645 57.537 20.839 1.00 52.14 45 GLY C N 1
ATOM 2377 C CA . GLY C 1 46 ? 45.787 58.795 21.560 1.00 51.15 45 GLY C CA 1
ATOM 2378 C C . GLY C 1 46 ? 44.629 59.162 22.474 1.00 51.04 45 GLY C C 1
ATOM 2379 O O . GLY C 1 46 ? 44.629 60.221 23.078 1.00 50.53 45 GLY C O 1
ATOM 2380 N N . ARG C 1 47 ? 43.627 58.304 22.571 1.00 52.51 46 ARG C N 1
ATOM 2381 C CA . ARG C 1 47 ? 42.414 58.639 23.308 1.00 54.49 46 ARG C CA 1
ATOM 2382 C C . ARG C 1 47 ? 41.893 57.392 23.997 1.00 53.23 46 ARG C C 1
ATOM 2383 O O . ARG C 1 47 ? 41.996 56.288 23.447 1.00 53.24 46 ARG C O 1
ATOM 2391 N N . PRO C 1 48 ? 41.340 57.559 25.209 1.00 51.31 47 PRO C N 1
ATOM 2392 C CA . PRO C 1 48 ? 40.640 56.440 25.840 1.00 50.20 47 PRO C CA 1
ATOM 2393 C C . PRO C 1 48 ? 39.331 56.166 25.111 1.00 47.95 47 PRO C C 1
ATOM 2394 O O . PRO C 1 48 ? 38.874 57.024 24.367 1.00 49.68 47 PRO C O 1
ATOM 2398 N N . ALA C 1 49 ? 38.750 54.988 25.334 1.00 44.08 48 ALA C N 1
ATOM 2399 C CA . ALA C 1 49 ? 37.531 54.570 24.660 1.00 43.30 48 ALA C CA 1
ATOM 2400 C C . ALA C 1 49 ? 36.420 55.593 24.829 1.00 42.97 48 ALA C C 1
ATOM 2401 O O . ALA C 1 49 ? 36.236 56.129 25.906 1.00 44.36 48 ALA C O 1
ATOM 2403 N N . ALA C 1 50 ? 35.730 55.894 23.734 1.00 43.26 49 ALA C N 1
ATOM 2404 C CA . ALA C 1 50 ? 34.572 56.774 23.733 1.00 42.43 49 ALA C CA 1
ATOM 2405 C C . ALA C 1 50 ? 33.365 55.855 23.749 1.00 43.78 49 ALA C C 1
ATOM 2406 O O . ALA C 1 50 ? 33.177 55.060 22.830 1.00 44.66 49 ALA C O 1
ATOM 2408 N N . VAL C 1 51 ? 32.574 55.923 24.810 1.00 46.13 50 VAL C N 1
ATOM 2409 C CA . VAL C 1 51 ? 31.447 55.008 24.999 1.00 46.74 50 VAL C CA 1
ATOM 2410 C C . VAL C 1 51 ? 30.138 55.778 24.858 1.00 46.74 50 VAL C C 1
ATOM 2411 O O . VAL C 1 51 ? 29.868 56.683 25.638 1.00 47.97 50 VAL C O 1
ATOM 2415 N N . GLY C 1 52 ? 29.337 55.423 23.864 1.00 47.20 51 GLY C N 1
ATOM 2416 C CA . GLY C 1 52 ? 28.029 56.048 23.661 1.00 47.75 51 GLY C CA 1
ATOM 2417 C C . GLY C 1 52 ? 28.100 57.189 22.664 1.00 48.94 51 GLY C C 1
ATOM 2418 O O . GLY C 1 52 ? 29.162 57.765 22.461 1.00 50.41 51 GLY C O 1
ATOM 2419 N N . LYS C 1 53 ? 26.972 57.532 22.051 1.00 48.84 52 LYS C N 1
ATOM 2420 C CA . LYS C 1 53 ? 26.956 58.527 20.965 1.00 50.71 52 LYS C CA 1
ATOM 2421 C C . LYS C 1 53 ? 27.427 59.948 21.339 1.00 52.02 52 LYS C C 1
ATOM 2422 O O . LYS C 1 53 ? 28.051 60.629 20.528 1.00 53.14 52 LYS C O 1
ATOM 2428 N N . ASP C 1 54 ? 27.138 60.393 22.556 1.00 51.27 53 ASP C N 1
ATOM 2429 C CA . ASP C 1 54 ? 27.610 61.691 23.011 1.00 51.20 53 ASP C CA 1
ATOM 2430 C C . ASP C 1 54 ? 29.147 61.765 23.048 1.00 50.78 53 ASP C C 1
ATOM 2431 O O . ASP C 1 54 ? 29.734 62.743 22.553 1.00 50.12 53 ASP C O 1
ATOM 2436 N N . GLU C 1 55 ? 29.779 60.751 23.651 1.00 48.00 54 GLU C N 1
ATOM 2437 C CA . GLU C 1 55 ? 31.233 60.668 23.703 1.00 47.53 54 GLU C CA 1
ATOM 2438 C C . GLU C 1 55 ? 31.843 60.466 22.312 1.00 47.84 54 GLU C C 1
ATOM 2439 O O . GLU C 1 55 ? 32.870 61.067 21.993 1.00 47.86 54 GLU C O 1
ATOM 2445 N N . LEU C 1 56 ? 31.211 59.609 21.504 1.00 47.59 55 LEU C N 1
ATOM 2446 C CA . LEU C 1 56 ? 31.635 59.339 20.129 1.00 46.93 55 LEU C CA 1
ATOM 2447 C C . LEU C 1 56 ? 31.696 60.597 19.297 1.00 46.70 55 LEU C C 1
ATOM 2448 O O . LEU C 1 56 ? 32.660 60.814 18.579 1.00 47.21 55 LEU C O 1
ATOM 2453 N N . ALA C 1 57 ? 30.624 61.384 19.371 1.00 47.80 56 ALA C N 1
ATOM 2454 C CA . ALA C 1 57 ? 30.467 62.662 18.663 1.00 47.61 56 ALA C CA 1
ATOM 2455 C C . ALA C 1 57 ? 31.528 63.677 19.081 1.00 48.12 56 ALA C C 1
ATOM 2456 O O . ALA C 1 57 ? 32.135 64.324 18.226 1.00 48.52 56 ALA C O 1
ATOM 2458 N N . GLU C 1 58 ? 31.749 63.814 20.388 1.00 48.33 57 GLU C N 1
ATOM 2459 C CA . GLU C 1 58 ? 32.787 64.717 20.889 1.00 49.85 57 GLU C CA 1
ATOM 2460 C C . GLU C 1 58 ? 34.166 64.329 20.369 1.00 48.19 57 GLU C C 1
ATOM 2461 O O . GLU C 1 58 ? 34.931 65.214 20.021 1.00 49.81 57 GLU C O 1
ATOM 2467 N N . VAL C 1 59 ? 34.483 63.032 20.284 1.00 46.95 58 VAL C N 1
ATOM 2468 C CA . VAL C 1 59 ? 35.813 62.606 19.806 1.00 44.59 58 VAL C CA 1
ATOM 2469 C C . VAL C 1 59 ? 35.965 62.856 18.306 1.00 44.76 58 VAL C C 1
ATOM 2470 O O . VAL C 1 59 ? 36.996 63.357 17.852 1.00 45.78 58 VAL C O 1
ATOM 2474 N N . TYR C 1 60 ? 34.944 62.524 17.526 1.00 44.86 59 TYR C N 1
ATOM 2475 C CA . TYR C 1 60 ? 35.032 62.724 16.075 1.00 44.40 59 TYR C CA 1
ATOM 2476 C C . TYR C 1 60 ? 35.197 64.206 15.748 1.00 44.83 59 TYR C C 1
ATOM 2477 O O . TYR C 1 60 ? 36.021 64.567 14.903 1.00 45.15 59 TYR C O 1
ATOM 2486 N N . LEU C 1 61 ? 34.465 65.061 16.459 1.00 44.53 60 LEU C N 1
ATOM 2487 C CA . LEU C 1 61 ? 34.550 66.490 16.250 1.00 46.06 60 LEU C CA 1
ATOM 2488 C C . LEU C 1 61 ? 35.942 67.010 16.527 1.00 45.33 60 LEU C C 1
ATOM 2489 O O . LEU C 1 61 ? 36.438 67.877 15.823 1.00 46.18 60 LEU C O 1
ATOM 2494 N N . SER C 1 62 ? 36.579 66.462 17.548 1.00 46.17 61 SER C N 1
ATOM 2495 C CA . SER C 1 62 ? 37.950 66.814 17.872 1.00 45.61 61 SER C CA 1
ATOM 2496 C C . SER C 1 62 ? 38.981 66.322 16.835 1.00 44.43 61 SER C C 1
ATOM 2497 O O . SER C 1 62 ? 39.954 67.019 16.529 1.00 43.98 61 SER C O 1
ATOM 2500 N N . VAL C 1 63 ? 38.778 65.118 16.316 1.00 45.33 62 VAL C N 1
ATOM 2501 C CA . VAL C 1 63 ? 39.613 64.575 15.236 1.00 45.42 62 VAL C CA 1
ATOM 2502 C C . VAL C 1 63 ? 39.527 65.482 13.993 1.00 46.69 62 VAL C C 1
ATOM 2503 O O . VAL C 1 63 ? 40.552 65.917 13.451 1.00 47.62 62 VAL C O 1
ATOM 2507 N N . PHE C 1 64 ? 38.309 65.824 13.575 1.00 47.02 63 PHE C N 1
ATOM 2508 C CA . PHE C 1 64 ? 38.139 66.592 12.346 1.00 45.34 63 PHE C CA 1
ATOM 2509 C C . PHE C 1 64 ? 38.505 68.049 12.501 1.00 45.35 63 PHE C C 1
ATOM 2510 O O . PHE C 1 64 ? 38.840 68.710 11.524 1.00 45.56 63 PHE C O 1
ATOM 2518 N N . GLU C 1 65 ? 38.463 68.548 13.726 1.00 45.13 64 GLU C N 1
ATOM 2519 C CA . GLU C 1 65 ? 38.984 69.882 14.015 1.00 44.56 64 GLU C CA 1
ATOM 2520 C C . GLU C 1 65 ? 40.506 69.950 13.888 1.00 45.03 64 GLU C C 1
ATOM 2521 O O . GLU C 1 65 ? 41.049 70.975 13.491 1.00 45.66 64 GLU C O 1
ATOM 2527 N N . THR C 1 66 ? 41.187 68.864 14.235 1.00 46.57 65 THR C N 1
ATOM 2528 C CA . THR C 1 66 ? 42.642 68.841 14.288 1.00 47.16 65 THR C CA 1
ATOM 2529 C C . THR C 1 66 ? 43.286 68.452 12.970 1.00 47.13 65 THR C C 1
ATOM 2530 O O . THR C 1 66 ? 44.268 69.069 12.538 1.00 48.72 65 THR C O 1
ATOM 2534 N N . VAL C 1 67 ? 42.725 67.424 12.345 1.00 46.43 66 VAL C N 1
ATOM 2535 C CA . VAL C 1 67 ? 43.331 66.772 11.204 1.00 47.02 66 VAL C CA 1
ATOM 2536 C C . VAL C 1 67 ? 42.343 66.620 10.040 1.00 46.66 66 VAL C C 1
ATOM 2537 O O . VAL C 1 67 ? 41.179 66.341 10.255 1.00 45.84 66 VAL C O 1
ATOM 2541 N N . GLY C 1 68 ? 42.820 66.830 8.813 1.00 47.81 67 GLY C N 1
ATOM 2542 C CA . GLY C 1 68 ? 42.088 66.452 7.593 1.00 47.91 67 GLY C CA 1
ATOM 2543 C C . GLY C 1 68 ? 42.638 65.148 6.997 1.00 47.95 67 GLY C C 1
ATOM 2544 O O . GLY C 1 68 ? 43.837 65.018 6.741 1.00 47.18 67 GLY C O 1
ATOM 2545 N N . PHE C 1 69 ? 41.759 64.175 6.774 1.00 47.51 68 PHE C N 1
ATOM 2546 C CA . PHE C 1 69 ? 42.162 62.885 6.201 1.00 46.96 68 PHE C CA 1
ATOM 2547 C C . PHE C 1 69 ? 41.791 62.786 4.732 1.00 46.02 68 PHE C C 1
ATOM 2548 O O . PHE C 1 69 ? 40.720 63.207 4.326 1.00 46.92 68 PHE C O 1
ATOM 2556 N N . ASP C 1 70 ? 42.685 62.218 3.939 1.00 45.83 69 ASP C N 1
ATOM 2557 C CA . ASP C 1 70 ? 42.373 61.866 2.575 1.00 46.41 69 ASP C CA 1
ATOM 2558 C C . ASP C 1 70 ? 42.778 60.406 2.365 1.00 46.02 69 ASP C C 1
ATOM 2559 O O . ASP C 1 70 ? 43.941 60.112 2.055 1.00 46.41 69 ASP C O 1
ATOM 2572 N N . ALA C 1 72 ? 41.983 56.225 1.086 1.00 41.82 71 ALA C N 1
ATOM 2573 C CA . ALA C 1 72 ? 41.299 55.110 0.430 1.00 42.03 71 ALA C CA 1
ATOM 2574 C C . ALA C 1 72 ? 41.173 53.948 1.428 1.00 44.44 71 ALA C C 1
ATOM 2575 O O . ALA C 1 72 ? 42.037 53.763 2.285 1.00 44.24 71 ALA C O 1
ATOM 2577 N N . TYR C 1 73 ? 40.083 53.196 1.335 1.00 45.15 72 TYR C N 1
ATOM 2578 C CA . TYR C 1 73 ? 39.844 52.054 2.218 1.00 46.95 72 TYR C CA 1
ATOM 2579 C C . TYR C 1 73 ? 39.903 50.766 1.4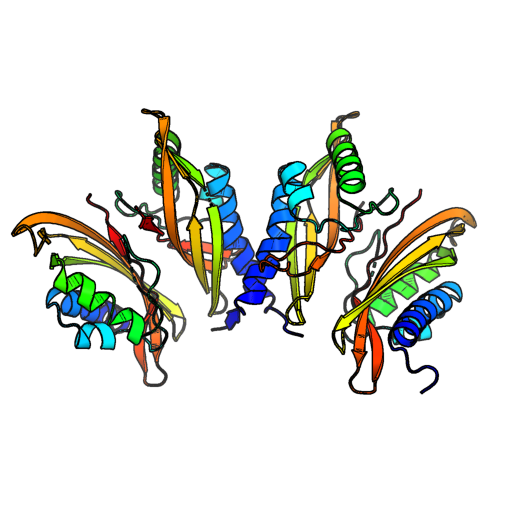12 1.00 46.80 72 TYR C C 1
ATOM 2580 O O . TYR C 1 73 ? 39.805 50.776 0.198 1.00 48.63 72 TYR C O 1
ATOM 2589 N N . GLU C 1 74 ? 40.059 49.662 2.113 1.00 47.56 73 GLU C N 1
ATOM 2590 C CA . GLU C 1 74 ? 40.168 48.361 1.505 1.00 48.78 73 GLU C CA 1
ATOM 2591 C C . GLU C 1 74 ? 39.572 47.348 2.490 1.00 47.63 73 GLU C C 1
ATOM 2592 O O . GLU C 1 74 ? 39.972 47.337 3.655 1.00 47.38 73 GLU C O 1
ATOM 2598 N N . ILE C 1 75 ? 38.589 46.554 2.047 1.00 47.09 74 ILE C N 1
ATOM 2599 C CA . ILE C 1 75 ? 37.940 45.536 2.897 1.00 45.83 74 ILE C CA 1
ATOM 2600 C C . ILE C 1 75 ? 38.741 44.228 2.883 1.00 46.26 74 ILE C C 1
ATOM 2601 O O . ILE C 1 75 ? 39.033 43.672 1.826 1.00 48.55 74 ILE C O 1
ATOM 2606 N N . LYS C 1 76 ? 39.137 43.767 4.067 1.00 45.64 75 LYS C N 1
ATOM 2607 C CA . LYS C 1 76 ? 40.056 42.639 4.201 1.00 44.15 75 LYS C CA 1
ATOM 2608 C C . LYS C 1 76 ? 39.302 41.366 4.542 1.00 44.42 75 LYS C C 1
ATOM 2609 O O . LYS C 1 76 ? 39.669 40.310 4.084 1.00 44.89 75 LYS C O 1
ATOM 2615 N N . GLU C 1 77 ? 38.260 41.457 5.365 1.00 46.60 76 GLU C N 1
ATOM 2616 C CA . GLU C 1 77 ? 37.369 40.314 5.576 1.00 45.54 76 GLU C CA 1
ATOM 2617 C C . GLU C 1 77 ? 36.015 40.710 6.131 1.00 45.04 76 GLU C C 1
ATOM 2618 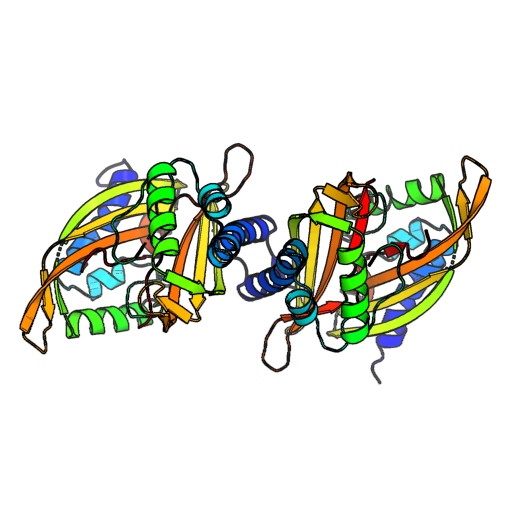O O . GLU C 1 77 ? 35.894 41.692 6.840 1.00 48.80 76 GLU C O 1
ATOM 2624 N N . VAL C 1 78 ? 35.007 39.910 5.791 1.00 45.27 77 VAL C N 1
ATOM 2625 C CA . VAL C 1 78 ? 33.642 40.047 6.250 1.00 43.91 77 VAL C CA 1
ATOM 2626 C C . VAL C 1 78 ? 33.197 38.678 6.767 1.00 45.30 77 VAL C C 1
ATOM 2627 O O . VAL C 1 78 ? 33.134 37.722 6.004 1.00 45.94 77 VAL C O 1
ATOM 2631 N N . VAL C 1 79 ? 32.907 38.586 8.071 1.00 46.28 78 VAL C N 1
ATOM 2632 C CA . VAL C 1 79 ? 32.479 37.336 8.689 1.00 43.03 78 VAL C CA 1
ATOM 2633 C C . VAL C 1 79 ? 31.234 37.578 9.539 1.00 44.07 78 VAL C C 1
ATOM 2634 O O . VAL C 1 79 ? 31.200 38.477 10.383 1.00 44.76 78 VAL C O 1
ATOM 2638 N N . GLN C 1 80 ? 30.191 36.805 9.262 1.00 45.29 79 GLN C N 1
ATOM 2639 C CA . GLN C 1 80 ? 28.994 36.773 10.089 1.00 44.75 79 GLN C CA 1
ATOM 2640 C C . GLN C 1 80 ? 29.160 35.630 11.046 1.00 43.96 79 GLN C C 1
ATOM 2641 O O . GLN C 1 80 ? 29.420 34.510 10.618 1.00 44.63 79 GLN C O 1
ATOM 2647 N N . THR C 1 81 ? 29.011 35.888 12.341 1.00 43.58 80 THR C N 1
ATOM 2648 C CA . THR C 1 81 ? 29.267 34.838 13.351 1.00 42.60 80 THR C CA 1
ATOM 2649 C C . THR C 1 81 ? 27.976 34.182 13.912 1.00 42.03 80 THR C C 1
ATOM 2650 O O . THR C 1 81 ? 27.982 33.028 14.360 1.00 42.49 80 THR C O 1
ATOM 2654 N N . SER C 1 82 ? 26.889 34.943 13.901 1.00 42.67 81 SER C N 1
ATOM 2655 C CA . SER C 1 82 ? 25.576 34.476 14.312 1.00 42.93 81 SER C CA 1
ATOM 2656 C C . SER C 1 82 ? 24.555 35.326 13.572 1.00 43.26 81 SER C C 1
ATOM 2657 O O . SER C 1 82 ? 24.927 36.238 12.825 1.00 44.49 81 SER C O 1
ATOM 2660 N N . ALA C 1 83 ? 23.277 35.013 13.760 1.00 43.54 82 ALA C N 1
ATOM 2661 C CA . ALA C 1 83 ? 22.192 35.715 13.071 1.00 43.70 82 ALA C CA 1
ATOM 2662 C C . ALA C 1 83 ? 22.336 37.232 13.176 1.00 43.42 82 ALA C C 1
ATOM 2663 O O . ALA C 1 83 ? 22.115 37.940 12.197 1.00 45.22 82 ALA C O 1
ATOM 2665 N N . ASP C 1 84 ? 22.733 37.707 14.360 1.00 44.04 83 ASP C N 1
ATOM 2666 C CA . ASP C 1 84 ? 22.748 39.139 14.699 1.00 43.20 83 ASP C CA 1
ATOM 2667 C C . ASP C 1 84 ? 24.118 39.756 14.942 1.00 41.18 83 ASP C C 1
ATOM 2668 O O . ASP C 1 84 ? 24.198 40.880 15.405 1.00 40.79 83 ASP C O 1
ATOM 2673 N N . TRP C 1 85 ? 25.190 39.024 14.658 1.00 42.52 84 TRP C N 1
ATOM 2674 C CA . TRP C 1 85 ? 26.540 39.523 14.891 1.00 41.07 84 TRP C CA 1
ATOM 2675 C C . TRP C 1 85 ? 27.462 39.199 13.736 1.00 42.73 84 TRP C C 1
ATOM 2676 O O . TRP C 1 85 ? 27.364 38.162 13.116 1.00 42.30 84 TRP C O 1
ATOM 2687 N N . ALA C 1 86 ? 28.367 40.124 13.456 1.00 45.96 85 ALA C N 1
ATOM 2688 C CA . ALA C 1 86 ? 29.336 39.984 12.388 1.00 45.25 85 ALA C CA 1
ATOM 2689 C C . ALA C 1 86 ? 30.563 40.844 12.731 1.00 46.54 85 ALA C C 1
ATOM 2690 O O . ALA C 1 86 ? 30.526 41.673 13.643 1.00 46.55 85 ALA C O 1
ATOM 2692 N N . PHE C 1 87 ? 31.665 40.584 12.043 1.00 47.01 86 PHE C N 1
ATOM 2693 C CA . PHE C 1 87 ? 32.817 41.474 12.063 1.00 45.54 86 PHE C CA 1
ATOM 2694 C C . PHE C 1 87 ? 33.357 41.730 10.650 1.00 44.35 86 PHE C C 1
ATOM 2695 O O . PHE C 1 87 ? 33.248 40.903 9.749 1.00 42.05 86 PHE C O 1
ATOM 2703 N N . VAL C 1 88 ? 33.888 42.928 10.492 1.00 46.49 87 VAL C N 1
ATOM 2704 C CA . VAL C 1 88 ? 34.574 43.352 9.299 1.00 45.94 87 VAL C CA 1
ATOM 2705 C C . VAL C 1 88 ? 35.962 43.838 9.676 1.00 46.40 87 VAL C C 1
ATOM 2706 O O . VAL C 1 88 ? 36.172 44.491 10.700 1.00 45.93 87 VAL C O 1
ATOM 2710 N N . ARG C 1 89 ? 36.922 43.484 8.843 1.00 47.21 88 ARG C N 1
ATOM 2711 C CA . ARG C 1 89 ? 38.267 43.994 8.994 1.00 47.41 88 ARG C CA 1
ATOM 2712 C C . ARG C 1 89 ? 38.628 44.792 7.746 1.00 45.07 88 ARG C C 1
ATOM 2713 O O . ARG C 1 89 ? 38.365 44.368 6.628 1.00 44.97 88 ARG C O 1
ATOM 2721 N N . SER C 1 90 ? 39.207 45.966 7.945 1.00 44.64 89 SER C N 1
ATOM 2722 C CA . SER C 1 90 ? 39.590 46.818 6.841 1.00 43.75 89 SER C CA 1
ATOM 2723 C C . SER C 1 90 ? 40.941 47.500 7.079 1.0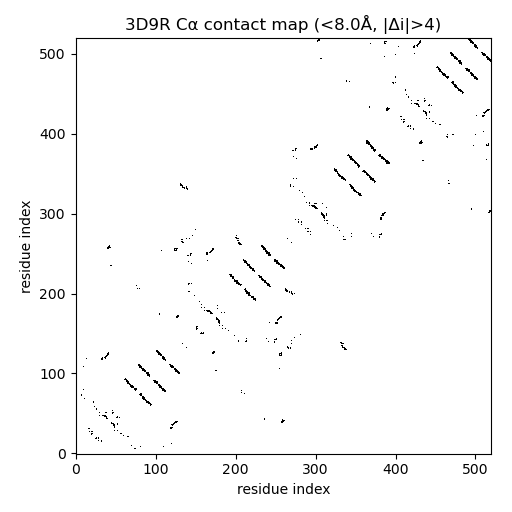0 43.57 89 SER C C 1
ATOM 2724 O O . SER C 1 90 ? 41.520 47.393 8.153 1.00 42.97 89 SER C O 1
ATOM 2727 N N . ALA C 1 91 ? 41.430 48.177 6.039 1.00 43.95 90 ALA C N 1
ATOM 2728 C CA . ALA C 1 91 ? 42.655 48.993 6.075 1.00 42.83 90 ALA C CA 1
ATOM 2729 C C . ALA C 1 91 ? 42.398 50.283 5.279 1.00 43.79 90 ALA C C 1
ATOM 2730 O O . ALA C 1 91 ? 41.674 50.261 4.287 1.00 42.92 90 ALA C O 1
ATOM 2732 N N . THR C 1 92 ? 42.951 51.404 5.752 1.00 45.11 91 THR C N 1
ATOM 2733 C CA . THR C 1 92 ? 42.898 52.681 5.049 1.00 44.90 91 THR C CA 1
ATOM 2734 C C . THR C 1 92 ? 44.311 53.247 4.857 1.00 46.00 91 THR C C 1
ATOM 2735 O O . THR C 1 92 ? 45.192 53.017 5.674 1.00 47.28 91 THR C O 1
ATOM 2739 N N . GLU C 1 93 ? 44.535 53.957 3.762 1.00 45.56 92 GLU C N 1
ATOM 2740 C CA . GLU C 1 93 ? 45.806 54.626 3.560 1.00 46.63 92 GLU C CA 1
ATOM 2741 C C . GLU C 1 93 ? 45.650 55.875 2.703 1.00 45.15 92 GLU C C 1
ATOM 2742 O O . GLU C 1 93 ? 44.755 55.958 1.871 1.00 45.37 92 GLU C O 1
ATOM 2748 N N . GLY C 1 94 ? 46.517 56.853 2.931 1.00 43.17 93 GLY C N 1
ATOM 2749 C CA . GLY C 1 94 ? 46.416 58.114 2.227 1.00 42.92 93 GLY C CA 1
ATOM 2750 C C . GLY C 1 94 ? 47.209 59.159 2.956 1.00 42.96 93 GLY C C 1
ATOM 2751 O O . GLY C 1 94 ? 48.304 58.879 3.411 1.00 41.66 93 GLY C O 1
ATOM 2752 N N . THR C 1 95 ? 46.651 60.357 3.087 1.00 44.04 94 THR C N 1
ATOM 2753 C CA . THR C 1 95 ? 47.346 61.438 3.760 1.00 44.06 94 THR C CA 1
ATOM 2754 C C . THR C 1 95 ? 46.543 61.980 4.958 1.00 45.33 94 THR C C 1
ATOM 2755 O O . THR C 1 95 ? 45.343 61.788 5.079 1.00 44.79 94 THR C O 1
ATOM 2759 N N . GLU C 1 96 ? 47.262 62.655 5.838 1.00 48.24 95 GLU C N 1
ATOM 2760 C CA . GLU C 1 96 ? 46.747 63.324 7.019 1.00 48.80 95 GLU C CA 1
ATOM 2761 C C . GLU C 1 96 ? 47.342 64.736 6.940 1.00 48.88 95 GLU C C 1
ATOM 2762 O O . GLU C 1 96 ? 48.557 64.870 6.802 1.00 47.34 95 GLU C O 1
ATOM 2768 N N . THR C 1 97 ? 46.508 65.776 6.959 1.00 49.80 96 THR C N 1
ATOM 2769 C CA . THR C 1 97 ? 46.996 67.166 7.062 1.00 49.56 96 THR C CA 1
ATOM 2770 C C . THR C 1 97 ? 46.694 67.706 8.467 1.00 49.45 96 THR C C 1
ATOM 2771 O O . THR C 1 97 ? 45.572 67.573 8.951 1.00 50.53 96 THR C O 1
ATOM 2775 N N . ASN C 1 98 ? 47.698 68.282 9.133 1.00 49.51 97 ASN C N 1
ATOM 2776 C CA . ASN C 1 98 ? 47.482 68.989 10.410 1.00 48.77 97 ASN C CA 1
ATOM 2777 C C . ASN C 1 98 ? 46.874 70.352 10.099 1.00 48.47 97 ASN C C 1
ATOM 2778 O O . ASN C 1 98 ? 47.457 71.132 9.337 1.00 45.40 97 ASN C O 1
ATOM 2783 N N . LYS C 1 99 ? 45.701 70.634 10.661 1.00 48.37 98 LYS C N 1
ATOM 2784 C CA . LYS C 1 99 ? 44.997 71.864 10.295 1.00 47.57 98 LYS C CA 1
ATOM 2785 C C . LYS C 1 99 ? 45.633 73.112 10.883 1.00 47.36 98 LYS C C 1
ATOM 2786 O O . LYS C 1 99 ? 45.425 74.208 10.352 1.00 46.00 98 LYS C O 1
ATOM 2792 N N . ALA C 1 100 ? 46.409 72.950 11.959 1.00 47.67 99 ALA C N 1
ATOM 2793 C CA . ALA C 1 100 ? 47.159 74.077 12.536 1.00 47.86 99 ALA C CA 1
ATOM 2794 C C . ALA C 1 100 ? 48.330 74.427 11.633 1.00 48.05 99 ALA C C 1
ATOM 2795 O O . ALA C 1 100 ? 48.407 75.541 11.117 1.00 48.88 99 ALA C O 1
ATOM 2797 N N . THR C 1 101 ? 49.214 73.454 11.419 1.00 48.45 100 THR C N 1
ATOM 2798 C CA . THR C 1 101 ? 50.498 73.676 10.740 1.00 47.81 100 THR C CA 1
ATOM 2799 C C . THR C 1 101 ? 50.446 73.552 9.206 1.00 47.57 100 THR C C 1
ATOM 2800 O O . THR C 1 101 ? 51.300 74.093 8.511 1.00 47.54 100 THR C O 1
ATOM 2804 N N . GLY C 1 102 ? 49.459 72.832 8.683 1.00 47.68 101 GLY C N 1
ATOM 2805 C CA . GLY C 1 102 ? 49.320 72.619 7.237 1.00 46.90 101 GLY C CA 1
ATOM 2806 C C . GLY C 1 102 ? 50.138 71.454 6.699 1.00 46.20 101 GLY C C 1
ATOM 2807 O O . GLY C 1 102 ? 50.073 71.157 5.509 1.00 44.91 101 GLY C O 1
ATOM 2808 N N . VAL C 1 103 ? 50.883 70.787 7.583 1.00 46.10 102 VAL C N 1
ATOM 2809 C CA . VAL C 1 103 ? 51.789 69.688 7.220 1.00 46.25 102 VAL C CA 1
ATOM 2810 C C . VAL C 1 103 ? 51.047 68.401 6.796 1.00 47.00 102 VAL C C 1
ATOM 2811 O O . VAL C 1 103 ? 50.312 67.796 7.585 1.00 47.21 102 VAL C O 1
ATOM 2815 N N . VAL C 1 104 ? 51.259 67.990 5.545 1.00 46.98 103 VAL C N 1
ATOM 2816 C CA . VAL C 1 104 ? 50.692 66.751 5.005 1.00 45.77 103 VAL C CA 1
ATOM 2817 C C . VAL C 1 104 ? 51.670 65.596 5.205 1.00 46.15 103 VAL C C 1
ATOM 2818 O O . VAL C 1 104 ? 52.824 65.677 4.805 1.00 45.16 103 VAL C O 1
ATOM 2822 N N . THR C 1 105 ? 51.203 64.519 5.830 1.00 47.73 104 THR C N 1
ATOM 2823 C CA . THR C 1 105 ? 52.011 63.314 6.004 1.00 48.19 104 THR C CA 1
ATOM 2824 C C . THR C 1 105 ? 51.238 62.056 5.567 1.00 47.93 104 THR C C 1
ATOM 2825 O O . THR C 1 105 ? 50.013 62.030 5.596 1.00 46.43 104 THR C O 1
ATOM 2829 N N . PRO C 1 106 ? 51.963 61.021 5.121 1.00 48.39 105 PRO C N 1
ATOM 2830 C CA . PRO C 1 106 ? 51.316 59.766 4.757 1.00 47.71 105 PRO C CA 1
ATOM 2831 C C . PRO C 1 106 ? 50.754 59.093 5.992 1.00 47.37 105 PRO C C 1
ATOM 2832 O O . PRO C 1 106 ? 51.345 59.211 7.061 1.00 48.15 105 PRO C O 1
ATOM 2836 N N . ALA C 1 107 ? 49.623 58.405 5.844 1.00 46.29 106 ALA C N 1
ATOM 2837 C CA . ALA C 1 107 ? 48.960 57.759 6.961 1.00 45.30 106 ALA C CA 1
ATOM 2838 C C . ALA C 1 107 ? 48.280 56.467 6.513 1.00 46.43 106 ALA C C 1
ATOM 2839 O O . ALA C 1 107 ? 47.777 56.377 5.392 1.00 46.01 106 ALA C O 1
ATOM 2841 N N . ALA C 1 108 ? 48.263 55.491 7.425 1.00 46.51 107 ALA C N 1
ATOM 2842 C CA . ALA C 1 108 ? 47.759 54.153 7.191 1.00 44.65 107 ALA C CA 1
ATOM 2843 C C . ALA C 1 108 ? 47.214 53.618 8.523 1.00 44.10 107 ALA C C 1
ATOM 2844 O O . ALA C 1 108 ? 47.845 53.759 9.551 1.00 44.48 107 ALA C O 1
ATOM 2846 N N . TYR C 1 109 ? 46.018 53.038 8.491 1.00 45.91 108 TYR C N 1
ATOM 2847 C CA . TYR C 1 109 ? 45.340 52.485 9.669 1.00 45.81 108 TYR C CA 1
ATOM 2848 C C . TYR C 1 109 ? 44.710 51.152 9.284 1.00 46.37 108 TYR C C 1
ATOM 2849 O O . TYR C 1 109 ? 44.479 50.876 8.103 1.00 44.32 108 TYR C O 1
ATOM 2858 N N . GLN C 1 110 ? 44.413 50.350 10.301 1.00 47.24 109 GLN C N 1
ATOM 2859 C CA . GLN C 1 110 ? 43.706 49.094 10.139 1.00 46.98 109 GLN C CA 1
ATOM 2860 C C . GLN C 1 110 ? 42.582 49.083 11.170 1.00 46.26 109 GLN C C 1
ATOM 2861 O O . GLN C 1 110 ? 42.754 49.576 12.275 1.00 45.41 109 GLN C O 1
ATOM 2867 N N . GLU C 1 111 ? 41.433 48.521 10.794 1.00 45.60 110 GLU C N 1
ATOM 2868 C CA . GLU C 1 111 ? 40.193 48.669 11.534 1.00 45.38 110 GLU C CA 1
ATOM 2869 C C . GLU C 1 111 ? 39.439 47.360 11.746 1.00 44.64 110 GLU C C 1
ATOM 2870 O O . GLU C 1 111 ? 39.356 46.539 10.840 1.00 45.17 110 GLU C O 1
ATOM 2876 N N . LEU C 1 112 ? 38.861 47.198 12.936 1.00 43.88 111 LEU C N 1
ATOM 2877 C CA . LEU C 1 112 ? 38.012 46.058 13.267 1.00 44.43 111 LEU C CA 1
ATOM 2878 C C . LEU C 1 112 ? 36.656 46.587 13.679 1.00 43.31 111 LEU C C 1
ATOM 2879 O O . LEU C 1 112 ? 36.579 47.405 14.573 1.00 40.79 111 LEU C O 1
ATOM 2884 N N . PHE C 1 113 ? 35.621 46.144 12.959 1.00 43.47 112 PHE C N 1
ATOM 2885 C CA . PHE C 1 113 ? 34.236 46.454 13.247 1.00 45.55 112 PHE C CA 1
ATOM 2886 C C . PHE C 1 113 ? 33.606 45.206 13.838 1.00 46.10 112 PHE C C 1
ATOM 2887 O O . PHE C 1 113 ? 33.724 44.124 13.254 1.00 42.57 112 PHE C O 1
ATOM 2895 N N . LEU C 1 114 ? 32.977 45.360 15.002 1.00 46.74 113 LEU C N 1
ATOM 2896 C CA . LEU C 1 114 ? 31.972 44.417 15.480 1.00 47.36 113 LEU C CA 1
ATOM 2897 C C . LEU C 1 114 ? 30.626 45.022 15.174 1.00 46.00 113 LEU C C 1
ATOM 2898 O O . LEU C 1 114 ? 30.293 46.087 15.703 1.00 46.71 113 LEU C O 1
ATOM 2903 N N . LEU C 1 115 ? 29.838 44.330 14.365 1.00 47.24 114 LEU C N 1
ATOM 2904 C CA . LEU C 1 115 ? 28.530 44.823 13.930 1.00 45.96 114 LEU C CA 1
ATOM 2905 C C . LEU C 1 115 ? 27.421 43.944 14.532 1.00 45.45 114 LEU C C 1
ATOM 2906 O O . LEU C 1 115 ? 27.577 42.723 14.654 1.00 44.51 114 LEU C O 1
ATOM 2911 N N . ARG C 1 116 ? 26.331 44.589 14.955 1.00 47.32 115 ARG C N 1
ATOM 2912 C CA . ARG C 1 116 ? 25.154 43.936 15.563 1.00 45.85 115 ARG C CA 1
ATOM 2913 C C . ARG C 1 116 ? 23.960 44.324 14.706 1.00 45.51 115 ARG C C 1
ATOM 2914 O O . ARG C 1 116 ? 23.756 45.500 14.455 1.00 43.09 115 ARG C O 1
ATOM 2922 N N . LYS C 1 117 ? 23.182 43.339 14.256 1.00 46.74 116 LYS C N 1
ATOM 2923 C CA . LYS C 1 117 ? 21.925 43.594 13.564 1.00 46.36 116 LYS C CA 1
ATOM 2924 C C . LYS C 1 117 ? 20.871 44.015 14.564 1.00 46.23 116 LYS C C 1
ATOM 2925 O O . LYS C 1 117 ? 20.705 43.346 15.558 1.00 47.91 116 LYS C O 1
ATOM 2931 N N . SER C 1 118 ? 20.169 45.115 14.289 1.00 46.05 117 SER C N 1
ATOM 2932 C CA . SER C 1 118 ? 19.204 45.706 15.211 1.00 46.64 117 SER C CA 1
ATOM 2933 C C . SER C 1 118 ? 17.860 44.980 15.217 1.00 49.19 117 SER C C 1
ATOM 2934 O O . SER C 1 118 ? 17.645 44.045 14.450 1.00 50.20 117 SER C O 1
ATOM 2937 N N . ALA C 1 119 ? 16.955 45.412 16.099 1.00 51.12 118 ALA C N 1
ATOM 2938 C CA . ALA C 1 119 ? 15.599 44.838 16.181 1.00 51.57 118 ALA C CA 1
ATOM 2939 C C . ALA C 1 119 ? 14.768 45.106 14.907 1.00 52.71 118 ALA C C 1
ATOM 2940 O O . ALA C 1 119 ? 13.852 44.346 14.588 1.00 52.28 118 ALA C O 1
ATOM 2942 N N . THR C 1 120 ? 15.098 46.178 14.183 1.00 53.88 119 THR C N 1
ATOM 2943 C CA . THR C 1 120 ? 14.473 46.456 12.882 1.00 53.40 119 THR C CA 1
ATOM 2944 C C . THR C 1 120 ? 15.316 45.904 11.726 1.00 52.72 119 THR C C 1
ATOM 2945 O O . THR C 1 120 ? 14.988 46.113 10.568 1.00 53.84 119 THR C O 1
ATOM 2949 N N . GLY C 1 121 ? 16.410 45.221 12.051 1.00 51.57 120 GLY C N 1
ATOM 2950 C CA . GLY C 1 121 ? 17.169 44.444 11.074 1.00 50.62 120 GLY C CA 1
ATOM 2951 C C . GLY C 1 121 ? 18.295 45.160 10.355 1.00 49.40 120 GLY C C 1
ATOM 2952 O O . GLY C 1 121 ? 18.813 44.632 9.378 1.00 50.40 120 GLY 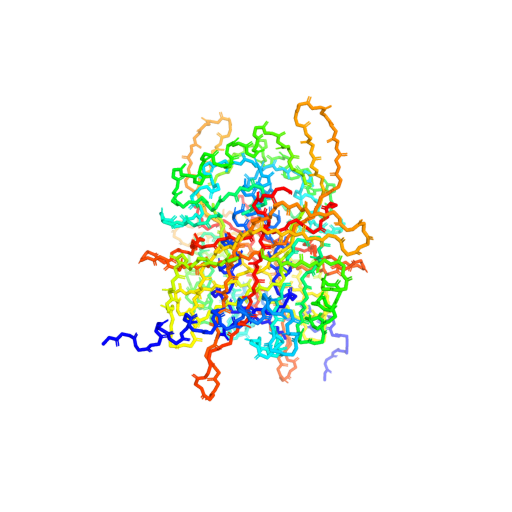C O 1
ATOM 2953 N N . SER C 1 122 ? 18.672 46.352 10.819 1.00 47.24 121 SER C N 1
ATOM 2954 C CA A SER C 1 122 ? 19.780 47.114 10.229 0.50 46.37 121 SER C CA 1
ATOM 2955 C CA B SER C 1 122 ? 19.781 47.094 10.212 0.50 46.57 121 SER C CA 1
ATOM 2956 C C . SER C 1 122 ? 21.070 46.824 10.981 1.00 46.13 121 SER C C 1
ATOM 2957 O O . SER C 1 122 ? 21.071 46.773 12.212 1.00 47.57 121 SER C O 1
ATOM 2962 N N . TRP C 1 123 ? 22.158 46.635 10.240 1.00 45.83 122 TRP C N 1
ATOM 2963 C CA . TRP C 1 123 ? 23.472 46.359 10.824 1.00 44.97 122 TRP C CA 1
ATOM 2964 C C . TRP C 1 123 ? 24.119 47.650 11.276 1.00 45.99 122 TRP C C 1
ATOM 2965 O O . TRP C 1 123 ? 24.222 48.610 10.506 1.00 44.64 122 TRP C O 1
ATOM 2976 N N . GLN C 1 124 ? 24.555 47.671 12.531 1.00 46.89 123 GLN C N 1
ATOM 2977 C CA . GLN C 1 124 ? 25.199 48.848 13.115 1.00 46.17 123 GLN C CA 1
ATOM 2978 C C . GLN C 1 124 ? 26.520 48.464 13.753 1.00 46.17 123 GLN C C 1
ATOM 2979 O O . GLN C 1 124 ? 26.733 47.304 14.054 1.00 47.16 123 GLN C O 1
ATOM 2985 N N . THR C 1 125 ? 27.413 49.432 13.953 1.00 47.83 124 THR C N 1
ATOM 2986 C CA . THR C 1 125 ? 28.696 49.174 14.615 1.00 46.16 124 THR C CA 1
ATOM 2987 C C . THR C 1 125 ? 28.515 49.229 16.125 1.00 45.98 124 THR C C 1
ATOM 2988 O O . THR C 1 125 ? 28.148 50.265 16.695 1.00 47.00 124 THR C O 1
ATOM 2992 N N . ALA C 1 126 ? 28.760 48.098 16.776 1.00 46.10 125 ALA C N 1
ATOM 2993 C CA . ALA C 1 126 ? 28.644 47.999 18.234 1.00 44.07 125 ALA C CA 1
ATOM 2994 C C . ALA C 1 126 ? 29.995 48.398 18.853 1.00 43.73 125 ALA C C 1
ATOM 2995 O O . ALA C 1 126 ? 30.055 49.189 19.777 1.00 39.47 125 ALA C O 1
ATOM 2997 N N . ARG C 1 127 ? 31.081 47.847 18.313 1.00 45.16 126 ARG C N 1
ATOM 2998 C CA . ARG C 1 127 ? 32.417 48.134 18.792 1.00 43.77 126 ARG C CA 1
ATOM 2999 C C . ARG C 1 127 ? 33.342 48.326 17.611 1.00 43.81 126 ARG C C 1
ATOM 3000 O O . ARG C 1 127 ? 33.296 47.548 16.653 1.00 43.69 126 ARG C O 1
ATOM 3008 N N . TYR C 1 128 ? 34.201 49.337 17.697 1.00 44.82 127 TYR C N 1
ATOM 3009 C CA . TYR C 1 128 ? 35.168 49.637 16.642 1.00 45.20 127 TYR C CA 1
ATOM 3010 C C . TYR C 1 128 ? 36.542 49.976 17.213 1.00 45.48 127 TYR C C 1
ATOM 3011 O O . TYR C 1 128 ? 36.638 50.733 18.169 1.00 43.77 127 TYR C O 1
ATOM 3020 N N . CYS C 1 129 ? 37.598 49.408 16.620 1.00 45.94 128 CYS C N 1
ATOM 3021 C CA A CYS C 1 129 ? 38.963 49.707 17.016 0.50 46.52 128 CYS C CA 1
ATOM 3022 C CA B CYS C 1 129 ? 38.955 49.776 16.995 0.50 47.71 128 CYS C CA 1
ATOM 3023 C C . CYS C 1 129 ? 39.768 50.042 15.753 1.00 46.66 128 CYS C C 1
ATOM 3024 O O . CYS C 1 129 ? 39.592 49.390 14.754 1.00 45.28 128 CYS C O 1
ATOM 3029 N N . THR C 1 130 ? 40.635 51.057 15.839 1.00 46.39 129 THR C N 1
ATOM 3030 C CA . THR C 1 130 ? 41.553 51.415 14.778 1.00 47.08 129 THR C CA 1
ATOM 3031 C C . THR C 1 130 ? 42.937 51.682 15.370 1.00 49.17 129 THR C C 1
ATOM 3032 O O . THR C 1 130 ? 43.073 52.423 16.350 1.00 50.46 129 THR C O 1
ATOM 3036 N N . SER C 1 131 ? 43.957 51.038 14.804 1.00 49.70 130 SER C N 1
ATOM 3037 C CA . SER C 1 131 ? 45.344 51.352 15.108 1.00 49.57 130 SER C CA 1
ATOM 3038 C C . SER C 1 131 ? 46.071 51.886 13.881 1.00 48.00 130 SER C C 1
ATOM 3039 O O . SER C 1 131 ? 45.829 51.443 12.756 1.00 46.95 130 SER C O 1
ATOM 3042 N N . LYS C 1 132 ? 46.954 52.852 14.123 1.00 48.02 131 LYS C N 1
ATOM 3043 C CA . LYS C 1 132 ? 47.796 53.456 13.105 1.00 47.74 131 LYS C CA 1
ATOM 3044 C C . LYS C 1 132 ? 48.991 52.553 12.773 1.00 47.57 131 LYS C C 1
ATOM 3045 O O . LYS C 1 132 ? 49.796 52.241 13.642 1.00 46.34 131 LYS C O 1
ATOM 3051 N N . ILE C 1 133 ? 49.087 52.124 11.517 1.00 48.05 132 ILE C N 1
ATOM 3052 C CA . ILE C 1 133 ? 50.199 51.314 11.040 1.00 49.43 132 ILE C CA 1
ATOM 3053 C C . ILE C 1 133 ? 51.468 52.151 10.833 1.00 54.20 132 ILE C C 1
ATOM 3054 O O . ILE C 1 133 ? 52.599 51.667 11.013 1.00 54.94 132 ILE C O 1
ATOM 3059 N N . SER C 1 134 ? 51.276 53.398 10.416 1.00 58.79 133 SER C N 1
ATOM 3060 C CA . SER C 1 134 ? 52.376 54.238 9.992 1.00 63.77 133 SER C CA 1
ATOM 3061 C C . SER C 1 134 ? 51.945 55.698 9.802 1.00 66.03 133 SER C C 1
ATOM 3062 O O . SER C 1 134 ? 50.789 55.966 9.444 1.00 62.63 133 SER C O 1
ATOM 3065 N N . PRO C 1 135 ? 52.894 56.644 10.028 1.00 70.93 134 PRO C N 1
ATOM 3066 C CA . PRO C 1 135 ? 54.283 56.329 10.434 1.00 72.21 134 PRO C CA 1
ATOM 3067 C C . PRO C 1 135 ? 54.375 55.964 11.914 1.00 73.12 134 PRO C C 1
ATOM 3068 O O . PRO C 1 135 ? 53.356 55.974 12.627 1.00 73.23 134 PRO C O 1
ATOM 3073 N N . PHE D 1 6 ? 22.941 30.478 35.516 1.00 64.46 5 PHE D N 1
ATOM 3074 C CA . PHE D 1 6 ? 23.715 31.608 34.907 1.00 65.13 5 PHE D CA 1
ATOM 3075 C C . PHE D 1 6 ? 24.317 31.268 33.537 1.00 65.40 5 PHE D C 1
ATOM 3076 O O . PHE D 1 6 ? 24.200 30.136 33.047 1.00 64.32 5 PHE D O 1
ATOM 3084 N N . ASN D 1 7 ? 24.961 32.258 32.921 1.00 65.07 6 ASN D N 1
ATOM 3085 C CA . ASN D 1 7 ? 25.764 31.987 31.750 1.00 64.71 6 ASN D CA 1
ATOM 3086 C C . ASN D 1 7 ? 27.159 31.613 32.182 1.00 63.88 6 ASN D C 1
ATOM 3087 O O . ASN D 1 7 ? 27.959 32.473 32.566 1.00 62.87 6 ASN D O 1
ATOM 3092 N N . GLU D 1 8 ? 27.434 30.316 32.072 1.00 63.45 7 GLU D N 1
ATOM 3093 C CA . GLU D 1 8 ? 28.610 29.688 32.675 1.00 62.72 7 GLU D CA 1
ATOM 3094 C C . GLU D 1 8 ? 29.858 29.942 31.850 1.00 60.15 7 GLU D C 1
ATOM 3095 O O . GLU D 1 8 ? 30.988 29.643 32.289 1.00 57.10 7 GLU D O 1
ATOM 3101 N N . GLU D 1 9 ? 29.644 30.509 30.655 1.00 57.06 8 GLU D N 1
ATOM 3102 C CA . GLU D 1 9 ? 30.729 30.757 29.751 1.00 51.97 8 GLU D CA 1
ATOM 3103 C C . GLU D 1 9 ? 31.364 32.134 29.972 1.00 48.42 8 GLU D C 1
ATOM 3104 O O . GLU D 1 9 ? 32.504 32.341 29.602 1.00 48.75 8 GLU D O 1
ATOM 3110 N N . LEU D 1 10 ? 30.668 33.063 30.612 1.00 45.22 9 LEU D N 1
ATOM 3111 C CA . LEU D 1 10 ? 31.197 34.420 30.717 1.00 43.73 9 LEU D CA 1
ATOM 3112 C C . LEU D 1 10 ? 32.512 34.505 31.487 1.00 43.22 9 LEU D C 1
ATOM 3113 O O . LEU D 1 10 ? 33.454 35.170 31.037 1.00 45.24 9 LEU D O 1
ATOM 3118 N N . ALA D 1 11 ? 32.565 33.861 32.649 1.00 43.17 10 ALA D N 1
ATOM 3119 C CA . ALA D 1 11 ? 33.804 33.747 33.449 1.00 43.00 10 ALA D CA 1
ATOM 3120 C C . ALA D 1 11 ? 34.933 33.007 32.713 1.00 42.99 10 ALA D C 1
ATOM 3121 O O . ALA D 1 11 ? 36.113 33.282 32.931 1.00 43.18 10 ALA D O 1
ATOM 3123 N N . VAL D 1 12 ? 34.552 32.070 31.849 1.00 43.52 11 VAL D N 1
ATOM 3124 C CA . VAL D 1 12 ? 35.491 31.280 31.072 1.00 43.60 11 VAL D CA 1
ATOM 3125 C C . VAL D 1 12 ? 36.039 32.092 29.901 1.00 42.94 11 VAL D C 1
ATOM 3126 O O . VAL D 1 12 ? 37.206 31.987 29.586 1.00 43.04 11 VAL D O 1
ATOM 3130 N N . ILE D 1 13 ? 35.187 32.907 29.280 1.00 43.64 12 ILE D N 1
ATOM 3131 C CA . ILE D 1 13 ? 35.551 33.836 28.179 1.00 43.23 12 ILE D CA 1
ATOM 3132 C C . ILE D 1 13 ? 36.542 34.865 28.728 1.00 44.92 12 ILE D C 1
ATOM 3133 O O . ILE D 1 13 ? 37.624 35.088 28.173 1.00 46.42 12 ILE D O 1
ATOM 3138 N N . GLU D 1 14 ? 36.194 35.427 29.881 1.00 45.05 13 GLU D N 1
ATOM 3139 C CA . GLU D 1 14 ? 37.034 36.407 30.545 1.00 43.86 13 GLU D CA 1
ATOM 3140 C C . GLU D 1 14 ? 38.375 35.810 30.916 1.00 43.32 13 GLU D C 1
ATOM 3141 O O . GLU D 1 14 ? 39.410 36.450 30.746 1.00 48.30 13 GLU D O 1
ATOM 3147 N N . ALA D 1 15 ? 38.367 34.585 31.404 1.00 42.11 14 ALA D N 1
ATOM 3148 C CA . ALA D 1 15 ? 39.594 33.930 31.858 1.00 41.81 14 ALA D CA 1
ATOM 3149 C C . ALA D 1 15 ? 40.601 33.776 30.710 1.00 42.81 14 ALA D C 1
ATOM 3150 O O . ALA D 1 15 ? 41.788 33.968 30.905 1.00 44.13 14 ALA D O 1
ATOM 3152 N N . ALA D 1 16 ? 40.099 33.494 29.504 1.00 44.54 15 ALA D N 1
ATOM 3153 C CA . ALA D 1 16 ? 40.896 33.409 28.276 1.00 43.03 15 ALA D CA 1
ATOM 3154 C C . ALA D 1 16 ? 41.537 34.741 27.845 1.00 44.58 15 ALA D C 1
ATOM 3155 O O . ALA D 1 16 ? 42.693 34.761 27.430 1.00 47.13 15 ALA D O 1
ATOM 3157 N N . ALA D 1 17 ? 40.791 35.842 27.903 1.00 43.90 16 ALA D N 1
ATOM 3158 C CA . ALA D 1 17 ? 41.370 37.172 27.714 1.00 42.81 16 ALA D CA 1
ATOM 3159 C C . ALA D 1 17 ? 42.457 37.414 28.782 1.00 43.72 16 ALA D C 1
ATOM 3160 O O . ALA D 1 17 ? 43.557 37.845 28.468 1.00 43.02 16 ALA D O 1
ATOM 3162 N N . ILE D 1 18 ? 42.135 37.129 30.047 1.00 45.39 17 ILE D N 1
ATOM 3163 C CA . ILE D 1 18 ? 43.064 37.380 31.151 1.00 44.49 17 ILE D CA 1
ATOM 3164 C C . ILE D 1 18 ? 44.329 36.550 30.968 1.00 45.68 17 ILE D C 1
ATOM 3165 O O . ILE D 1 18 ? 45.424 37.037 31.215 1.00 47.05 17 ILE D O 1
ATOM 3170 N N . ALA D 1 19 ? 44.184 35.319 30.483 1.00 46.34 18 ALA D N 1
ATOM 3171 C CA . ALA D 1 19 ? 45.350 34.448 30.211 1.00 45.48 18 ALA D CA 1
ATOM 3172 C C . ALA D 1 19 ? 46.271 34.998 29.092 1.00 45.50 18 ALA D C 1
ATOM 3173 O O . ALA D 1 19 ? 47.484 34.797 29.120 1.00 46.02 18 ALA D O 1
ATOM 3175 N N . TYR D 1 20 ? 45.711 35.685 28.102 1.00 45.91 19 TYR D N 1
ATOM 3176 C CA . TYR D 1 20 ? 46.557 36.401 27.156 1.00 45.66 19 TYR D CA 1
ATOM 3177 C C . TYR D 1 20 ? 47.247 37.543 27.869 1.00 46.35 19 TYR D C 1
ATOM 3178 O O . TYR D 1 20 ? 48.460 37.671 27.798 1.00 47.71 19 TYR D O 1
ATOM 3187 N N . LEU D 1 21 ? 46.465 38.376 28.555 1.00 47.24 20 LEU D N 1
ATOM 3188 C CA . LEU D 1 21 ? 47.003 39.597 29.147 1.00 46.60 20 LEU D CA 1
ATOM 3189 C C . LEU D 1 21 ? 48.125 39.286 30.113 1.00 45.37 20 LEU D C 1
ATOM 3190 O O . LEU D 1 21 ? 49.124 39.996 30.108 1.00 47.81 20 LEU D O 1
ATOM 3195 N N . THR D 1 22 ? 47.973 38.234 30.920 1.00 45.13 21 THR D N 1
ATOM 3196 C CA . THR D 1 22 ? 49.005 37.839 31.867 1.00 46.12 21 THR D CA 1
ATOM 3197 C C . THR D 1 22 ? 50.200 37.169 31.168 1.00 45.23 21 THR D C 1
ATOM 3198 O O . THR D 1 22 ? 51.353 37.392 31.576 1.00 45.73 21 THR D O 1
ATOM 3202 N N . ALA D 1 23 ? 49.936 36.369 30.125 1.00 43.87 22 ALA D N 1
ATOM 3203 C CA . ALA D 1 23 ? 51.010 35.758 29.313 1.00 43.35 22 ALA D CA 1
ATOM 3204 C C . ALA D 1 23 ? 51.799 36.837 28.575 1.00 44.31 22 ALA D C 1
ATOM 3205 O O . ALA D 1 23 ? 53.027 36.766 28.502 1.00 43.51 22 ALA D O 1
ATOM 3207 N N . PHE D 1 24 ? 51.094 37.840 28.041 1.00 44.14 23 PHE D N 1
ATOM 3208 C CA . PHE D 1 24 ? 51.767 38.985 27.459 1.00 45.45 23 PHE D CA 1
ATOM 3209 C C . PHE D 1 24 ? 52.701 39.688 28.456 1.00 45.36 23 PHE D C 1
ATOM 3210 O O . PHE D 1 24 ? 53.860 39.934 28.145 1.00 44.77 23 PHE D O 1
ATOM 3218 N N . ASN D 1 25 ? 52.186 40.008 29.639 1.00 46.24 24 ASN D N 1
ATOM 3219 C CA . ASN D 1 25 ? 52.961 40.709 30.673 1.00 46.29 24 ASN D CA 1
ATOM 3220 C C . ASN D 1 25 ? 54.137 39.901 31.253 1.00 44.73 24 ASN D C 1
ATOM 3221 O O . ASN D 1 25 ? 55.073 40.486 31.784 1.00 42.95 24 ASN D O 1
ATOM 3226 N N . ARG D 1 26 ? 54.105 38.576 31.134 1.00 44.86 25 ARG D N 1
ATOM 3227 C CA . ARG D 1 26 ? 55.297 37.758 31.422 1.00 45.96 25 ARG D CA 1
ATOM 3228 C C . ARG D 1 26 ? 56.223 37.652 30.212 1.00 45.06 25 ARG D C 1
ATOM 3229 O O . ARG D 1 26 ? 57.257 37.006 30.304 1.00 44.07 25 ARG D O 1
ATOM 3237 N N . ALA D 1 27 ? 55.845 38.251 29.076 1.00 44.41 26 ALA D N 1
ATOM 3238 C CA . ALA D 1 27 ? 56.602 38.126 27.831 1.00 44.29 26 ALA D CA 1
ATOM 3239 C C . ALA D 1 27 ? 56.852 36.658 27.442 1.00 45.06 26 ALA D C 1
ATOM 3240 O O . ALA D 1 27 ? 57.894 36.326 26.901 1.00 46.04 26 ALA D O 1
ATOM 3242 N N . ASP D 1 28 ? 55.894 35.796 27.747 1.00 45.29 27 ASP D N 1
ATOM 3243 C CA . ASP D 1 28 ? 55.934 34.375 27.445 1.00 44.09 27 ASP D CA 1
ATOM 3244 C C . ASP D 1 28 ? 55.289 34.175 26.071 1.00 44.51 27 ASP D C 1
ATOM 3245 O O . ASP D 1 28 ? 54.058 34.079 25.962 1.00 47.76 27 ASP D O 1
ATOM 3250 N N . ILE D 1 29 ? 56.109 34.118 25.025 1.00 43.38 28 ILE D N 1
ATOM 3251 C CA . ILE D 1 29 ? 55.614 34.138 23.636 1.00 41.74 28 ILE D CA 1
ATOM 3252 C C . ILE D 1 29 ? 54.842 32.852 23.253 1.00 41.44 28 ILE D C 1
ATOM 3253 O O . ILE D 1 29 ? 53.816 32.939 22.620 1.00 43.19 28 ILE D O 1
ATOM 3258 N N . PRO D 1 30 ? 55.333 31.655 23.625 1.00 42.63 29 PRO D N 1
ATOM 3259 C CA . PRO D 1 30 ? 54.509 30.452 23.386 1.00 42.58 29 PRO D CA 1
ATOM 3260 C C . PRO D 1 30 ? 53.133 30.476 24.056 1.00 43.45 29 PRO D C 1
ATOM 3261 O O . PRO D 1 30 ? 52.141 30.080 23.423 1.00 43.90 29 PRO D O 1
ATOM 3265 N N . ALA D 1 31 ? 53.076 30.915 25.320 1.00 44.29 30 ALA D N 1
ATOM 3266 C CA . ALA D 1 31 ? 51.792 31.088 26.013 1.00 44.47 30 ALA D CA 1
ATOM 3267 C C . ALA D 1 31 ? 50.945 32.089 25.254 1.00 43.82 30 ALA D C 1
ATOM 3268 O O . ALA D 1 31 ? 49.767 31.842 25.045 1.00 47.71 30 ALA D O 1
ATOM 3270 N N . VAL D 1 32 ? 51.532 33.191 24.800 1.00 44.60 31 VAL D N 1
ATOM 3271 C CA . VAL D 1 32 ? 50.768 34.163 23.979 1.00 45.17 31 VAL D CA 1
ATOM 3272 C C . VAL D 1 32 ? 50.227 33.570 22.668 1.00 45.97 31 VAL D C 1
ATOM 3273 O O . VAL D 1 32 ? 49.051 33.721 22.367 1.00 47.06 31 VAL D O 1
ATOM 3277 N N . ILE D 1 33 ? 51.077 32.889 21.904 1.00 46.39 32 ILE D N 1
ATOM 3278 C CA . ILE D 1 33 ? 50.665 32.229 20.654 1.00 47.89 32 ILE D CA 1
ATOM 3279 C C . ILE D 1 33 ? 49.565 31.191 20.900 1.00 48.30 32 ILE D C 1
ATOM 3280 O O . ILE D 1 33 ? 48.682 31.011 20.073 1.00 50.90 32 ILE D O 1
ATOM 3285 N N . ALA D 1 34 ? 49.632 30.523 22.047 1.00 48.04 33 ALA D N 1
ATOM 3286 C CA . ALA D 1 34 ? 48.731 29.426 22.393 1.00 47.20 33 ALA D CA 1
ATOM 3287 C C . ALA D 1 34 ? 47.286 29.901 22.615 1.00 47.70 33 ALA D C 1
ATOM 3288 O O . ALA D 1 34 ? 46.351 29.121 22.458 1.00 47.41 33 ALA D O 1
ATOM 3290 N N . THR D 1 35 ? 47.118 31.179 22.963 1.00 48.47 34 THR D N 1
ATOM 3291 C CA . THR D 1 35 ? 45.798 31.762 23.207 1.00 47.50 34 THR D CA 1
ATOM 3292 C C . THR D 1 35 ? 45.016 32.062 21.906 1.00 47.35 34 THR D C 1
ATOM 3293 O O . THR D 1 35 ? 43.807 32.279 21.943 1.00 46.86 34 THR D O 1
ATOM 3297 N N . TYR D 1 36 ? 45.702 32.056 20.761 1.00 48.50 35 TYR D N 1
ATOM 3298 C CA . TYR D 1 36 ? 45.088 32.432 19.479 1.00 46.66 35 TYR D CA 1
ATOM 3299 C C . TYR D 1 36 ? 44.594 31.219 18.711 1.00 47.29 35 TYR D C 1
ATOM 3300 O O . TYR D 1 36 ? 45.167 30.148 18.808 1.00 47.57 35 TYR D O 1
ATOM 3309 N N . THR D 1 37 ? 43.563 31.408 17.889 1.00 47.83 36 THR D N 1
ATOM 3310 C CA . THR D 1 37 ? 43.207 30.403 16.886 1.00 47.38 36 THR D CA 1
ATOM 3311 C C . THR D 1 37 ? 44.352 30.266 15.854 1.00 49.98 36 THR D C 1
ATOM 3312 O O . THR D 1 37 ? 45.280 31.105 15.798 1.00 50.46 36 THR D O 1
ATOM 3316 N N . ASP D 1 38 ? 44.282 29.222 15.034 1.00 50.20 37 ASP D N 1
ATOM 3317 C CA . ASP D 1 38 ? 45.303 28.983 14.026 1.00 51.85 37 ASP D CA 1
ATOM 3318 C C . ASP D 1 38 ? 45.323 30.087 12.992 1.00 52.17 37 ASP D C 1
ATOM 3319 O O . ASP D 1 38 ? 46.384 30.474 12.509 1.00 52.25 37 ASP D O 1
ATOM 3324 N N . ASP D 1 39 ? 44.141 30.597 12.670 1.00 53.02 38 ASP D N 1
ATOM 3325 C CA . ASP D 1 39 ? 43.993 31.690 11.714 1.00 53.10 38 ASP D CA 1
ATOM 3326 C C . ASP D 1 39 ? 43.875 33.065 12.413 1.00 49.81 38 ASP D C 1
ATOM 3327 O O . ASP D 1 39 ? 43.345 34.010 11.832 1.00 49.12 38 ASP D O 1
ATOM 3332 N N . GLY D 1 40 ? 44.342 33.152 13.660 1.00 47.55 39 GLY D N 1
ATOM 3333 C CA . GLY D 1 40 ? 44.279 34.367 14.464 1.00 45.30 39 GLY D CA 1
ATOM 3334 C C . GLY D 1 40 ? 44.900 35.586 13.820 1.00 45.14 39 GLY D C 1
ATOM 3335 O O . GLY D 1 40 ? 45.889 35.474 13.117 1.00 46.20 39 GLY D O 1
ATOM 3336 N N . VAL D 1 41 ? 44.290 36.755 14.041 1.00 46.07 40 VAL D N 1
ATOM 3337 C CA . VAL D 1 41 ? 44.818 38.025 13.551 1.00 45.26 40 VAL D CA 1
ATOM 3338 C C . VAL D 1 41 ? 45.139 38.988 14.719 1.00 46.71 40 VAL D C 1
ATOM 3339 O O . VAL D 1 41 ? 44.319 39.171 15.618 1.00 46.31 40 VAL D O 1
ATOM 3343 N N . LEU D 1 42 ? 46.353 39.557 14.701 1.00 46.51 41 LEU D N 1
ATOM 3344 C CA . LEU D 1 42 ? 46.775 40.622 15.608 1.00 44.59 41 LEU D CA 1
ATOM 3345 C C . LEU D 1 42 ? 46.869 41.915 14.857 1.00 44.63 41 LEU D C 1
ATOM 3346 O O . LEU D 1 42 ? 47.486 41.977 13.816 1.00 42.92 41 LEU D O 1
ATOM 3364 N N . GLY D 1 44 ? 47.987 45.724 15.848 1.00 49.56 43 GLY D N 1
ATOM 3365 C CA . GLY D 1 44 ? 48.563 46.645 16.805 1.00 52.65 43 GLY D CA 1
ATOM 3366 C C . GLY D 1 44 ? 49.292 47.793 16.122 1.00 54.45 43 GLY D C 1
ATOM 3367 O O . GLY D 1 44 ? 49.502 47.776 14.907 1.00 53.64 43 GLY D O 1
ATOM 3368 N N . PRO D 1 45 ? 49.713 48.795 16.907 1.00 57.58 44 PRO D N 1
ATOM 3369 C CA . PRO D 1 45 ? 50.245 50.003 16.265 1.00 56.74 44 PRO D CA 1
ATOM 3370 C C . PRO D 1 45 ? 51.601 49.773 15.605 1.00 54.37 44 PRO D C 1
ATOM 3371 O O . PRO D 1 45 ? 52.395 48.962 16.070 1.00 55.78 44 PRO D O 1
ATOM 3375 N N . GLY D 1 46 ? 51.827 50.456 14.493 1.00 52.65 45 GLY D N 1
ATOM 3376 C CA . GLY D 1 46 ? 53.133 50.493 13.855 1.00 51.40 45 GLY D CA 1
ATOM 3377 C C . GLY D 1 46 ? 53.452 49.301 12.983 1.00 51.16 45 GLY D C 1
ATOM 3378 O O . GLY D 1 46 ? 54.561 49.194 12.485 1.00 51.02 45 GLY D O 1
ATOM 3379 N N . ARG D 1 47 ? 52.487 48.406 12.801 1.00 52.72 46 ARG D N 1
ATOM 3380 C CA . ARG D 1 47 ? 52.686 47.149 12.079 1.00 52.63 46 ARG D CA 1
ATOM 3381 C C . ARG D 1 47 ? 51.403 46.787 11.354 1.00 51.27 46 ARG D C 1
ATOM 3382 O O . ARG D 1 47 ? 50.325 47.002 11.890 1.00 53.83 46 ARG D O 1
ATOM 3390 N N . PRO D 1 48 ? 51.499 46.235 10.140 1.00 49.35 47 PRO D N 1
ATOM 3391 C CA . PRO D 1 48 ? 50.289 45.704 9.510 1.00 49.02 47 PRO D CA 1
ATOM 3392 C C . PRO D 1 48 ? 49.790 44.403 10.179 1.00 48.04 47 PRO D C 1
ATOM 3393 O O . PRO D 1 48 ? 50.569 43.747 10.883 1.00 49.17 47 PRO D O 1
ATOM 3397 N N . ALA D 1 49 ? 48.503 44.067 9.975 1.00 43.70 48 ALA D N 1
ATOM 3398 C CA . ALA D 1 49 ? 47.866 42.915 10.612 1.00 42.57 48 ALA D CA 1
ATOM 3399 C C . ALA D 1 49 ? 48.691 41.644 10.420 1.00 43.39 48 ALA D C 1
ATOM 3400 O O . ALA D 1 49 ? 49.100 41.344 9.288 1.00 45.27 48 ALA D O 1
ATOM 3402 N N . ALA D 1 50 ? 48.969 40.925 11.516 1.00 42.12 49 ALA D N 1
ATOM 3403 C CA . ALA D 1 50 ? 49.676 39.648 11.458 1.00 41.89 49 ALA D CA 1
ATOM 3404 C C . ALA D 1 50 ? 48.626 38.557 11.434 1.00 41.91 49 ALA D C 1
ATOM 3405 O O . ALA D 1 50 ? 47.877 38.433 12.349 1.00 42.32 49 ALA D O 1
ATOM 3407 N N . VAL D 1 51 ? 48.567 37.781 10.360 1.00 46.35 50 VAL D N 1
ATOM 3408 C CA . VAL D 1 51 ? 47.515 36.787 10.158 1.00 47.03 50 VAL D CA 1
ATOM 3409 C C . VAL D 1 51 ? 48.110 35.386 10.248 1.00 48.11 50 VAL D C 1
ATOM 3410 O O . VAL D 1 51 ? 48.987 35.050 9.460 1.00 49.51 50 VAL D O 1
ATOM 3414 N N . GLY D 1 52 ? 47.656 34.586 11.218 1.00 49.18 51 GLY D N 1
ATOM 3415 C CA . GLY D 1 52 ? 48.135 33.202 11.395 1.00 48.32 51 GLY D CA 1
ATOM 3416 C C . GLY D 1 52 ? 49.215 33.106 12.454 1.00 49.33 51 GLY D C 1
ATOM 3417 O O . GLY D 1 52 ? 49.901 34.081 12.727 1.00 51.74 51 GLY D O 1
ATOM 3418 N N . LYS D 1 53 ? 49.375 31.942 13.071 1.00 49.04 52 LYS D N 1
ATOM 3419 C CA . LYS D 1 53 ? 50.337 31.810 14.174 1.00 50.69 52 LYS D CA 1
ATOM 3420 C C . LYS D 1 53 ? 51.800 32.069 13.764 1.00 51.14 52 LYS D C 1
ATOM 3421 O O . LYS D 1 53 ? 52.578 32.601 14.560 1.00 51.20 52 LYS D O 1
ATOM 3427 N N . ASP D 1 54 ? 52.170 31.717 12.534 1.00 50.52 53 ASP D N 1
ATOM 3428 C CA . ASP D 1 54 ? 53.50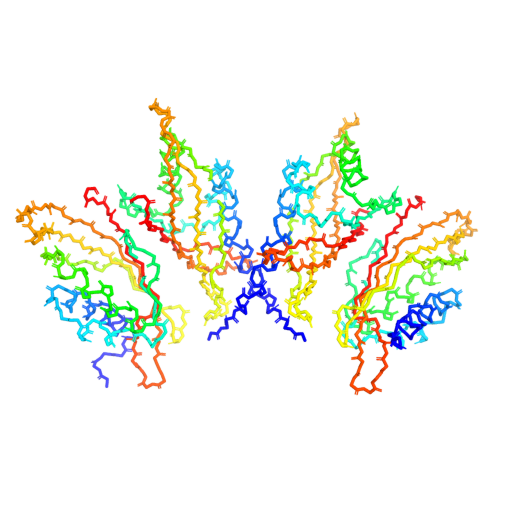8 32.040 12.044 1.00 51.11 53 ASP D CA 1
ATOM 3429 C C . ASP D 1 54 ? 53.769 33.557 12.084 1.00 50.89 53 ASP D C 1
ATOM 3430 O O . ASP D 1 54 ? 54.694 33.998 12.763 1.00 50.71 53 ASP D O 1
ATOM 3435 N N . GLU D 1 55 ? 52.934 34.343 11.392 1.00 49.42 54 GLU D N 1
ATOM 3436 C CA . GLU D 1 55 ? 53.029 35.812 11.431 1.00 48.49 54 GLU D CA 1
ATOM 3437 C C . GLU D 1 55 ? 52.926 36.371 12.841 1.00 47.72 54 GLU D C 1
ATOM 3438 O O . GLU D 1 55 ? 53.729 37.213 13.239 1.00 48.29 54 GLU D O 1
ATOM 3444 N N . LEU D 1 56 ? 51.947 35.890 13.597 1.00 48.11 55 LEU D N 1
ATOM 3445 C CA . LEU D 1 56 ? 51.797 36.242 15.024 1.00 48.29 55 LEU D CA 1
ATOM 3446 C C . LEU D 1 56 ? 53.116 36.098 15.827 1.00 47.61 55 LEU D C 1
ATOM 3447 O O . LEU D 1 56 ? 53.490 36.997 16.559 1.00 46.37 55 LEU D O 1
ATOM 3452 N N . ALA D 1 57 ? 53.790 34.955 15.692 1.00 49.12 56 ALA D N 1
ATOM 3453 C CA . ALA D 1 57 ? 55.055 34.663 16.406 1.00 48.97 56 ALA D CA 1
ATOM 3454 C C . ALA D 1 57 ? 56.144 35.681 16.062 1.00 48.16 56 ALA D C 1
ATOM 3455 O O . ALA D 1 57 ? 56.822 36.201 16.956 1.00 48.13 56 ALA D O 1
ATOM 3457 N N . GLU D 1 58 ? 56.305 35.931 14.759 1.00 47.15 57 GLU D N 1
ATOM 3458 C CA A GLU D 1 58 ? 57.222 36.935 14.208 0.50 46.83 57 GLU D CA 1
ATOM 3459 C CA B GLU D 1 58 ? 57.293 36.886 14.318 0.50 47.42 57 GLU D CA 1
ATOM 3460 C C . GLU D 1 58 ? 57.031 38.280 14.901 1.00 47.18 57 GLU D C 1
ATOM 3461 O O . GLU D 1 58 ? 57.974 38.899 15.399 1.00 49.17 57 GLU D O 1
ATOM 3472 N N . VAL D 1 59 ? 55.783 38.755 14.901 1.00 45.08 58 VAL D N 1
ATOM 3473 C CA . VAL D 1 59 ? 55.491 40.077 15.455 1.00 43.81 58 VAL D CA 1
ATOM 3474 C C . VAL D 1 59 ? 55.772 40.137 16.943 1.00 43.38 58 VAL D C 1
ATOM 3475 O O . VAL D 1 59 ? 56.425 41.068 17.419 1.00 45.21 58 VAL D O 1
ATOM 3479 N N . TYR D 1 60 ? 55.303 39.138 17.680 1.00 43.31 59 TYR D N 1
ATOM 3480 C CA . TYR D 1 60 ? 55.476 39.146 19.128 1.00 43.75 59 TYR D CA 1
ATOM 3481 C C . TYR D 1 60 ? 56.949 39.057 19.499 1.00 42.08 59 TYR D C 1
ATOM 3482 O O . TYR D 1 60 ? 57.382 39.750 20.398 1.00 43.16 59 TYR D O 1
ATOM 3491 N N . LEU D 1 61 ? 57.721 38.249 18.785 1.00 42.53 60 LEU D N 1
ATOM 3492 C CA . LEU D 1 61 ? 59.157 38.172 19.029 1.00 45.60 60 LEU D CA 1
ATOM 3493 C C . LEU D 1 61 ? 59.821 39.536 18.808 1.00 45.68 60 LEU D C 1
ATOM 3494 O O . LEU D 1 61 ? 60.572 40.025 19.649 1.00 45.09 60 LEU D O 1
ATOM 3499 N N . SER D 1 62 ? 59.498 40.151 17.675 1.00 46.02 61 SER D N 1
ATOM 3500 C CA . SER D 1 62 ? 59.936 41.495 17.354 1.00 45.26 61 SER D CA 1
ATOM 3501 C C . SER D 1 62 ? 59.546 42.541 18.409 1.00 44.28 61 SER D C 1
ATOM 3502 O O . SER D 1 62 ? 60.377 43.365 18.793 1.00 41.24 61 SER D O 1
ATOM 3505 N N . VAL D 1 63 ? 58.290 42.516 18.869 1.00 45.81 62 VAL D N 1
ATOM 3506 C CA . VAL D 1 63 ? 57.863 43.401 19.971 1.00 45.85 62 VAL D CA 1
ATOM 3507 C C . VAL D 1 63 ? 58.798 43.277 21.192 1.00 45.96 62 VAL D C 1
ATOM 3508 O O . VAL D 1 63 ? 59.388 44.258 21.619 1.00 47.93 62 VAL D O 1
ATOM 3512 N N . PHE D 1 64 ? 58.974 42.071 21.723 1.00 46.22 63 PHE D N 1
ATOM 3513 C CA . PHE D 1 64 ? 59.761 41.882 22.955 1.00 45.50 63 PHE D CA 1
ATOM 3514 C C . PHE D 1 64 ? 61.270 41.989 22.751 1.00 45.39 63 PHE D C 1
ATOM 3515 O O . PHE D 1 64 ? 62.022 42.213 23.706 1.00 45.42 63 PHE D O 1
ATOM 3523 N N . GLU D 1 65 ? 61.715 41.807 21.517 1.00 44.84 64 GLU D N 1
ATOM 3524 C CA . GLU D 1 65 ? 63.090 42.111 21.168 1.00 44.23 64 GLU D CA 1
ATOM 3525 C C . GLU D 1 65 ? 63.347 43.615 21.308 1.00 44.70 64 GLU D C 1
ATOM 3526 O O . GLU D 1 65 ? 64.451 44.020 21.670 1.00 44.20 64 GLU D O 1
ATOM 3532 N N . THR D 1 66 ? 62.323 44.431 21.044 1.00 46.62 65 THR D N 1
ATOM 3533 C CA . THR D 1 66 ? 62.469 45.895 20.963 1.00 47.61 65 THR D CA 1
ATOM 3534 C C . THR D 1 66 ? 62.088 46.622 22.250 1.00 47.68 65 THR D C 1
ATOM 3535 O O . THR D 1 66 ? 62.753 47.593 22.641 1.00 48.31 65 THR D O 1
ATOM 3539 N N . VAL D 1 67 ? 61.026 46.141 22.895 1.00 47.32 66 VAL D N 1
ATOM 3540 C CA . VAL D 1 67 ? 60.398 46.821 24.021 1.00 47.52 66 VAL D CA 1
ATOM 3541 C C . VAL D 1 67 ? 60.106 45.884 25.228 1.00 47.24 66 VAL D C 1
ATOM 3542 O O . VAL D 1 67 ? 59.762 44.721 25.063 1.00 45.94 66 VAL D O 1
ATOM 3546 N N . GLY D 1 68 ? 60.271 46.405 26.437 1.00 47.54 67 GLY D N 1
ATOM 3547 C CA . GLY D 1 68 ? 59.778 45.751 27.650 1.00 48.08 67 GLY D CA 1
ATOM 3548 C C . GLY D 1 68 ? 58.536 46.446 28.211 1.00 47.99 67 GLY D C 1
ATOM 3549 O O . GLY D 1 68 ? 58.529 47.661 28.407 1.00 48.33 67 GLY D O 1
ATOM 3550 N N . PHE D 1 69 ? 57.489 45.678 28.485 1.00 46.94 68 PHE D N 1
ATOM 3551 C CA . PHE D 1 69 ? 56.261 46.232 29.038 1.00 46.33 68 PHE D CA 1
ATOM 3552 C C . PHE D 1 69 ? 56.046 45.800 30.489 1.00 46.11 68 PHE D C 1
ATOM 3553 O O . PHE D 1 69 ? 56.105 44.602 30.823 1.00 44.58 68 PHE D O 1
ATOM 3561 N N . ASP D 1 70 ? 55.743 46.784 31.328 1.00 45.30 69 ASP D N 1
ATOM 3562 C CA . ASP D 1 70 ? 55.368 46.547 32.708 1.00 46.68 69 ASP D CA 1
ATOM 3563 C C . ASP D 1 70 ? 53.952 47.063 32.887 1.00 46.30 69 ASP D C 1
ATOM 3564 O O . ASP D 1 70 ? 53.749 48.276 33.033 1.00 45.94 69 ASP D O 1
ATOM 3577 N N . ALA D 1 72 ? 49.638 46.649 34.139 1.00 43.34 71 ALA D N 1
ATOM 3578 C CA . ALA D 1 72 ? 48.469 46.109 34.814 1.00 42.98 71 ALA D CA 1
ATOM 3579 C C . ALA D 1 72 ? 47.299 46.289 33.852 1.00 44.55 71 ALA D C 1
ATOM 3580 O O . ALA D 1 72 ? 47.311 47.213 33.042 1.00 44.92 71 ALA D O 1
ATOM 3582 N N . TYR D 1 73 ? 46.310 45.399 33.942 1.00 44.94 72 TYR D N 1
ATOM 3583 C CA . TYR D 1 73 ? 45.136 45.409 33.082 1.00 45.55 72 TYR D CA 1
ATOM 3584 C C . TYR D 1 73 ? 43.838 45.665 33.841 1.00 46.29 72 TYR D C 1
ATOM 3585 O O . TYR D 1 73 ? 43.753 45.426 35.023 1.00 46.45 72 TYR D O 1
ATOM 3594 N N . GLU D 1 74 ? 42.821 46.126 33.120 1.00 48.07 73 GLU D N 1
ATOM 3595 C CA . GLU D 1 74 ? 41.472 46.262 33.645 1.00 49.10 73 GLU D CA 1
ATOM 3596 C C . GLU D 1 74 ? 40.525 45.722 32.591 1.00 47.69 73 GLU D C 1
ATOM 3597 O O . GLU D 1 74 ? 40.660 46.067 31.421 1.00 45.23 73 GLU D O 1
ATOM 3603 N N . ILE D 1 75 ? 39.596 44.854 32.984 1.00 46.92 74 ILE D N 1
ATOM 3604 C CA . ILE D 1 75 ? 38.623 44.290 32.045 1.00 44.97 74 ILE D CA 1
ATOM 3605 C C . ILE D 1 75 ? 37.409 45.195 32.096 1.00 45.66 74 ILE D C 1
ATOM 3606 O O . ILE D 1 75 ? 36.856 45.437 33.162 1.00 48.21 74 ILE D O 1
ATOM 3611 N N . LYS D 1 76 ? 36.992 45.693 30.940 1.00 45.66 75 LYS D N 1
ATOM 3612 C CA . LYS D 1 76 ? 35.916 46.661 30.837 1.00 44.72 75 LYS D CA 1
ATOM 3613 C C . LYS D 1 76 ? 34.581 45.975 30.546 1.00 44.48 75 LYS D C 1
ATOM 3614 O O . LYS D 1 76 ? 33.557 46.348 31.109 1.00 45.27 75 LYS D O 1
ATOM 3620 N N . GLU D 1 77 ? 34.585 44.979 29.670 1.00 44.87 76 GLU D N 1
ATOM 3621 C CA . GLU D 1 77 ? 33.373 44.231 29.384 1.00 45.54 76 GLU D CA 1
ATOM 3622 C C . GLU D 1 77 ? 33.656 42.857 28.823 1.00 45.54 76 GLU D C 1
ATOM 3623 O O . GLU D 1 77 ? 34.670 42.645 28.170 1.00 46.68 76 GLU D O 1
ATOM 3629 N N . VAL D 1 78 ? 32.743 41.928 29.117 1.00 45.54 77 VAL D N 1
ATOM 3630 C CA . VAL D 1 78 ? 32.778 40.565 28.606 1.00 44.78 77 VAL D CA 1
ATOM 3631 C C . VAL D 1 78 ? 31.402 40.292 28.070 1.00 45.42 77 VAL D C 1
ATOM 3632 O O . VAL D 1 78 ? 30.466 40.308 28.840 1.00 47.03 77 VAL D O 1
ATOM 3636 N N . VAL D 1 79 ? 31.257 40.070 26.762 1.00 45.57 78 VAL D N 1
ATOM 3637 C CA . VAL D 1 79 ? 29.938 39.805 26.181 1.00 42.75 78 VAL D CA 1
ATOM 3638 C C . VAL D 1 79 ? 29.985 38.522 25.351 1.00 43.94 78 VAL D C 1
ATOM 3639 O O . VAL D 1 79 ? 30.884 38.332 24.544 1.00 44.90 78 VAL D O 1
ATOM 3643 N N . GLN D 1 80 ? 29.043 37.612 25.604 1.00 46.03 79 GLN D N 1
ATOM 3644 C CA . GLN D 1 80 ? 28.850 36.430 24.759 1.00 44.84 79 GLN D CA 1
ATOM 3645 C C . GLN D 1 80 ? 27.769 36.773 23.750 1.00 44.96 79 GLN D C 1
ATOM 3646 O O . GLN D 1 80 ? 26.686 37.203 24.130 1.00 45.84 79 GLN D O 1
ATOM 3652 N N . THR D 1 81 ? 28.084 36.622 22.463 1.00 45.02 80 THR D N 1
ATOM 3653 C CA . THR D 1 81 ? 27.176 37.015 21.412 1.00 42.58 80 THR D CA 1
ATOM 3654 C C . THR D 1 81 ? 26.424 35.802 20.853 1.00 41.70 80 THR D C 1
ATOM 3655 O O . THR D 1 81 ? 25.310 35.941 20.397 1.00 42.12 80 THR D O 1
ATOM 3659 N N . SER D 1 82 ? 27.030 34.625 20.892 1.00 42.35 81 SER D N 1
ATOM 3660 C CA . SER D 1 82 ? 26.359 33.392 20.497 1.00 42.33 81 SER D CA 1
ATOM 3661 C C . SER D 1 82 ? 27.031 32.216 21.197 1.00 42.57 81 SER D C 1
ATOM 3662 O O . SER D 1 82 ? 27.914 32.416 22.011 1.00 43.23 81 SER D O 1
ATOM 3665 N N . ALA D 1 83 ? 26.593 30.996 20.901 1.00 43.86 82 ALA D N 1
ATOM 3666 C CA . ALA D 1 83 ? 27.148 29.788 21.527 1.00 42.90 82 ALA D CA 1
ATOM 3667 C C . ALA D 1 83 ? 28.682 29.761 21.446 1.00 42.64 82 ALA D C 1
ATOM 3668 O O . ALA D 1 83 ? 29.356 29.504 22.438 1.00 45.41 82 ALA D O 1
ATOM 3670 N N . ASP D 1 84 ? 29.230 30.081 20.280 1.00 43.55 83 ASP D N 1
ATOM 3671 C CA . ASP D 1 84 ? 30.667 29.936 20.016 1.00 43.31 83 ASP D CA 1
ATOM 3672 C C . ASP D 1 84 ? 31.460 31.229 19.859 1.00 42.32 83 ASP D C 1
ATOM 3673 O O . ASP D 1 84 ? 32.635 31.183 19.481 1.00 41.68 83 ASP D O 1
ATOM 3678 N N . TRP D 1 85 ? 30.838 32.373 20.143 1.00 42.71 84 TRP D N 1
ATOM 3679 C CA . TRP D 1 85 ? 31.488 33.674 19.948 1.00 42.29 84 TRP D CA 1
ATOM 3680 C C . TRP D 1 85 ? 31.224 34.622 21.080 1.00 43.09 84 TRP D C 1
ATOM 3681 O O . TRP D 1 85 ? 30.114 34.658 21.618 1.00 43.62 84 TRP D O 1
ATOM 3692 N N . ALA D 1 86 ? 32.260 35.391 21.420 1.00 43.58 85 ALA D N 1
ATOM 3693 C CA . ALA D 1 86 ? 32.194 36.394 22.465 1.00 43.63 85 ALA D CA 1
ATOM 3694 C C . ALA D 1 86 ? 33.162 37.530 22.170 1.00 46.14 85 ALA D C 1
ATOM 3695 O O . ALA D 1 86 ? 34.031 37.421 21.302 1.00 45.57 85 ALA D O 1
ATOM 3697 N N . PHE D 1 87 ? 33.024 38.627 22.901 1.00 46.37 86 PHE D N 1
ATOM 3698 C CA . PHE D 1 87 ? 34.085 39.617 22.890 1.00 46.07 86 PHE D CA 1
ATOM 3699 C C . PHE D 1 87 ? 34.397 40.166 24.269 1.00 45.59 86 PHE D C 1
ATOM 3700 O O . PHE D 1 87 ? 33.572 40.143 25.180 1.00 44.29 86 PHE D O 1
ATOM 3708 N N . VAL D 1 88 ? 35.633 40.640 24.393 1.00 46.89 87 VAL D N 1
ATOM 3709 C CA . VAL D 1 88 ? 36.137 41.223 25.623 1.00 45.32 87 VAL D CA 1
ATOM 3710 C C . VAL D 1 88 ? 36.845 42.530 25.300 1.00 45.73 87 VAL D C 1
ATOM 3711 O O . VAL D 1 88 ? 37.604 42.616 24.344 1.00 48.05 87 VAL D O 1
ATOM 3715 N N . ARG D 1 89 ? 36.564 43.549 26.091 1.00 46.11 88 ARG D N 1
ATOM 3716 C CA . ARG D 1 89 ? 37.241 44.820 25.988 1.00 46.53 88 ARG D CA 1
ATOM 3717 C C . ARG D 1 89 ? 38.007 45.031 27.279 1.00 44.53 88 ARG D C 1
ATOM 3718 O O . ARG D 1 89 ? 37.460 44.838 28.359 1.00 42.81 88 ARG D O 1
ATOM 3726 N N . SER D 1 90 ? 39.279 45.398 27.150 1.00 43.25 89 SER D N 1
ATOM 3727 C CA . SER D 1 90 ? 40.126 45.710 28.290 1.00 42.85 89 SER D CA 1
ATOM 3728 C C . SER D 1 90 ? 40.963 46.952 28.040 1.00 42.06 89 SER D C 1
ATOM 3729 O O . SER D 1 90 ? 40.946 47.501 26.953 1.00 44.43 89 SER D O 1
ATOM 3732 N N . ALA D 1 91 ? 41.661 47.402 29.077 1.00 42.79 90 ALA D N 1
ATOM 3733 C CA . ALA D 1 91 ? 42.692 48.446 28.989 1.00 42.08 90 ALA D CA 1
ATOM 3734 C C . ALA D 1 91 ? 43.840 48.025 29.867 1.00 40.76 90 ALA D C 1
ATOM 3735 O O . ALA D 1 91 ? 43.649 47.272 30.791 1.00 39.63 90 ALA D O 1
ATOM 3737 N N . THR D 1 92 ? 45.035 48.492 29.546 1.00 41.89 91 THR D N 1
ATOM 3738 C CA . THR D 1 92 ? 46.222 48.184 30.316 1.00 43.46 91 THR D CA 1
ATOM 3739 C C . THR D 1 92 ? 47.011 49.455 30.496 1.00 44.51 91 THR D C 1
ATOM 3740 O O . THR D 1 92 ? 46.959 50.346 29.658 1.00 47.76 91 THR D O 1
ATOM 3744 N N . GLU D 1 93 ? 47.746 49.560 31.584 1.00 44.55 92 GLU D N 1
ATOM 3745 C CA . GLU D 1 93 ? 48.574 50.731 31.758 1.00 46.34 92 GLU D CA 1
ATOM 3746 C C . GLU D 1 93 ? 49.743 50.394 32.624 1.00 44.59 92 GLU D C 1
ATOM 3747 O O . GLU D 1 93 ? 49.698 49.447 33.392 1.00 44.41 92 GLU D O 1
ATOM 3753 N N . GLY D 1 94 ? 50.798 51.173 32.474 1.00 44.03 93 GLY D N 1
ATOM 3754 C CA . GLY D 1 94 ? 52.042 50.911 33.179 1.00 44.13 93 GLY D CA 1
ATOM 3755 C C . GLY D 1 94 ? 53.178 51.662 32.536 1.00 43.24 93 GLY D C 1
ATOM 3756 O O . GLY D 1 94 ? 53.037 52.853 32.222 1.00 41.46 93 GLY D O 1
ATOM 3757 N N . THR D 1 95 ? 54.303 50.970 32.352 1.00 44.06 94 THR D N 1
ATOM 3758 C CA . THR D 1 95 ? 55.458 51.563 31.682 1.00 44.48 94 THR D CA 1
ATOM 3759 C C . THR D 1 95 ? 55.908 50.735 30.478 1.00 45.82 94 THR D C 1
ATOM 3760 O O . THR D 1 95 ? 55.611 49.554 30.359 1.00 44.42 94 THR D O 1
ATOM 3764 N N . GLU D 1 96 ? 56.642 51.403 29.597 1.00 48.93 95 GLU D N 1
ATOM 3765 C CA . GLU D 1 96 ? 57.249 50.806 28.416 1.00 49.67 95 GLU D CA 1
ATOM 3766 C C . GLU D 1 96 ? 58.717 51.197 28.418 1.00 48.90 95 GLU D C 1
ATOM 3767 O O . GLU D 1 96 ? 59.044 52.385 28.478 1.00 47.97 95 GLU D O 1
ATOM 3773 N N . THR D 1 97 ? 59.600 50.206 28.368 1.00 49.16 96 THR D N 1
ATOM 3774 C CA . THR D 1 97 ? 61.029 50.471 28.267 1.00 49.57 96 THR D CA 1
ATOM 3775 C C . THR D 1 97 ? 61.545 50.135 26.867 1.00 49.85 96 THR D C 1
ATOM 3776 O O . THR D 1 97 ? 61.177 49.115 26.276 1.00 50.41 96 THR D O 1
ATOM 3780 N N . ASN D 1 98 ? 62.354 51.031 26.315 1.00 49.35 97 ASN D N 1
ATOM 3781 C CA . ASN D 1 98 ? 62.953 50.797 25.013 1.00 48.55 97 ASN D CA 1
ATOM 3782 C C . ASN D 1 98 ? 64.237 50.025 25.257 1.00 48.15 97 ASN D C 1
ATOM 3783 O O . ASN D 1 98 ? 65.162 50.536 25.898 1.00 45.84 97 ASN D O 1
ATOM 3788 N N . LYS D 1 99 ? 64.289 48.793 24.760 1.00 47.32 98 LYS D N 1
ATOM 3789 C CA . LYS D 1 99 ? 65.423 47.929 25.051 1.00 47.22 98 LYS D CA 1
ATOM 3790 C C . LYS D 1 99 ? 66.729 48.430 24.437 1.00 47.16 98 LYS D C 1
ATOM 3791 O O . LYS D 1 99 ? 67.794 48.158 24.985 1.00 47.98 98 LYS D O 1
ATOM 3797 N N . ALA D 1 100 ? 66.659 49.184 23.340 1.00 47.57 99 ALA D N 1
ATOM 3798 C CA . ALA D 1 100 ? 67.868 49.811 22.770 1.00 48.32 99 ALA D CA 1
ATOM 3799 C C . ALA D 1 100 ? 68.436 50.894 23.699 1.00 48.19 99 ALA D C 1
ATOM 3800 O O . ALA D 1 100 ? 69.551 50.770 24.194 1.00 47.06 99 ALA D O 1
ATOM 3802 N N . THR D 1 101 ? 67.638 51.935 23.942 1.00 48.92 100 THR D N 1
ATOM 3803 C CA . THR D 1 101 ? 68.078 53.140 24.664 1.00 48.33 100 THR D CA 1
ATOM 3804 C C . THR D 1 101 ? 68.032 52.997 26.196 1.00 48.38 100 THR D C 1
ATOM 3805 O O . THR D 1 101 ? 68.793 53.662 26.908 1.00 48.55 100 THR D O 1
ATOM 3809 N N . GLY D 1 102 ? 67.147 52.135 26.693 1.00 48.34 101 GLY D N 1
ATOM 3810 C CA . GLY D 1 102 ? 66.935 51.953 28.137 1.00 47.77 101 GLY D CA 1
ATOM 3811 C C . GLY D 1 102 ? 65.934 52.930 28.750 1.00 47.45 101 GLY D C 1
ATOM 3812 O O . GLY D 1 102 ? 65.697 52.896 29.961 1.00 46.82 101 GLY D O 1
ATOM 3813 N N . VAL D 1 103 ? 65.357 53.800 27.917 1.00 47.24 102 VAL D N 1
ATOM 3814 C CA . VAL D 1 103 ? 64.415 54.834 28.365 1.00 46.91 102 VAL D CA 1
ATOM 3815 C C . VAL D 1 103 ? 63.039 54.233 28.714 1.00 47.07 102 VAL D C 1
ATOM 3816 O O . VAL D 1 103 ? 62.429 53.541 27.897 1.00 45.96 102 VAL D O 1
ATOM 3820 N N . VAL D 1 104 ? 62.580 54.506 29.940 1.00 46.92 103 VAL D N 1
ATOM 3821 C CA . VAL D 1 104 ? 61.282 54.046 30.427 1.00 46.13 103 VAL D CA 1
ATOM 3822 C C . VAL D 1 104 ? 60.285 55.192 30.315 1.00 46.22 103 VAL D C 1
ATOM 3823 O O . VAL D 1 104 ? 60.552 56.302 30.753 1.00 44.98 103 VAL D O 1
ATOM 3827 N N . THR D 1 105 ? 59.138 54.929 29.706 1.00 47.91 104 THR D N 1
ATOM 3828 C CA . THR D 1 105 ? 58.097 55.947 29.610 1.00 48.23 104 THR D CA 1
ATOM 3829 C C . THR D 1 105 ? 56.739 55.326 29.926 1.00 48.45 104 THR D C 1
ATOM 3830 O O . THR D 1 105 ? 56.565 54.106 29.790 1.00 48.34 104 THR D O 1
ATOM 3834 N N . PRO D 1 106 ? 55.787 56.150 30.401 1.00 48.73 105 PRO D N 1
ATOM 3835 C CA . PRO D 1 106 ? 54.448 55.632 30.684 1.00 48.61 105 PRO D CA 1
ATOM 3836 C C . PRO D 1 106 ? 53.732 55.200 29.414 1.00 48.20 105 PRO D C 1
ATOM 3837 O O . PRO D 1 106 ? 53.956 55.784 28.347 1.00 48.76 105 PRO D O 1
ATOM 3841 N N . ALA D 1 107 ? 52.890 54.176 29.536 1.00 46.84 106 ALA D N 1
ATOM 3842 C CA . ALA D 1 107 ? 52.160 53.636 28.394 1.00 45.85 106 ALA D CA 1
ATOM 3843 C C . ALA D 1 107 ? 50.782 53.163 28.838 1.00 46.22 106 ALA D C 1
ATOM 3844 O O . ALA D 1 107 ? 50.610 52.623 29.939 1.00 46.79 106 ALA D O 1
ATOM 3846 N N . ALA D 1 108 ? 49.798 53.397 27.980 1.00 45.29 107 ALA D N 1
ATOM 3847 C CA . ALA D 1 108 ? 48.452 52.922 28.213 1.00 45.35 107 ALA D CA 1
ATOM 3848 C C . ALA D 1 108 ? 47.931 52.417 26.870 1.00 44.46 107 ALA D C 1
ATOM 3849 O O . ALA D 1 108 ? 48.193 53.030 25.847 1.00 43.69 107 ALA D O 1
ATOM 3851 N N . TYR D 1 109 ? 47.255 51.271 26.870 1.00 45.10 108 TYR D N 1
ATOM 3852 C CA . TYR D 1 109 ? 46.631 50.724 25.660 1.00 45.46 108 TYR D CA 1
ATOM 3853 C C . TYR D 1 109 ? 45.208 50.297 25.965 1.00 45.98 108 TYR D C 1
ATOM 3854 O O . TYR D 1 109 ? 44.843 50.137 27.124 1.00 44.05 108 TYR D O 1
ATOM 3863 N N . GLN D 1 110 ? 44.427 50.087 24.902 1.00 47.43 109 GLN D N 1
ATOM 3864 C CA . GLN D 1 110 ? 43.047 49.582 24.986 1.00 47.46 109 GLN D CA 1
ATOM 3865 C C . GLN D 1 110 ? 42.915 48.456 23.977 1.00 47.52 109 GLN D C 1
ATOM 3866 O O . GLN D 1 110 ? 43.417 48.572 22.868 1.00 47.83 109 GLN D O 1
ATOM 3872 N N . GLU D 1 111 ? 42.238 47.376 24.375 1.00 47.40 110 GLU D N 1
ATOM 3873 C CA . GLU D 1 111 ? 42.213 46.114 23.640 1.00 45.97 110 GLU D CA 1
ATOM 3874 C C . GLU D 1 111 ? 40.815 45.546 23.410 1.00 44.46 110 GLU D C 1
ATOM 3875 O O . GLU D 1 111 ? 40.000 45.532 24.307 1.00 43.87 110 GLU D O 1
ATOM 3881 N N . LEU D 1 112 ? 40.564 45.068 22.193 1.00 46.38 111 LEU D N 1
ATOM 3882 C CA . LEU D 1 112 ? 39.336 44.334 21.852 1.00 46.11 111 LEU D CA 1
ATOM 3883 C C . LEU D 1 112 ? 39.753 42.913 21.416 1.00 46.98 111 LEU D C 1
ATOM 3884 O O . LEU D 1 112 ? 40.635 42.747 20.535 1.00 42.97 111 LEU D O 1
ATOM 3889 N N . PHE D 1 113 ? 39.159 41.922 22.092 1.00 46.06 112 PHE D N 1
ATOM 3890 C CA . PHE D 1 113 ? 39.290 40.512 21.748 1.00 46.93 112 PHE D CA 1
ATOM 3891 C C . PHE D 1 113 ? 37.993 40.025 21.113 1.00 45.99 112 PHE D C 1
ATOM 3892 O O . PHE D 1 113 ? 36.919 40.254 21.653 1.00 45.56 112 PHE D O 1
ATOM 3900 N N . LEU D 1 114 ? 38.102 39.329 19.987 1.00 48.61 113 LEU D N 1
ATOM 3901 C CA . LEU D 1 114 ? 37.008 38.488 19.452 1.00 47.57 113 LEU D CA 1
ATOM 3902 C C . LEU D 1 114 ? 37.422 37.052 19.689 1.00 46.04 113 LEU D C 1
ATOM 3903 O O . LEU D 1 114 ? 38.411 36.592 19.126 1.00 45.35 113 LEU D O 1
ATOM 3908 N N . LEU D 1 115 ? 36.661 36.347 20.511 1.00 46.66 114 LEU D N 1
ATOM 3909 C CA . LEU D 1 115 ? 37.016 35.002 20.916 1.00 45.91 114 LEU D CA 1
ATOM 3910 C C . LEU D 1 115 ? 36.036 33.999 20.321 1.00 45.30 114 LEU D C 1
ATOM 3911 O O . LEU D 1 115 ? 34.821 34.270 20.249 1.00 42.81 114 LEU D O 1
ATOM 3916 N N . ARG D 1 116 ? 36.590 32.853 19.906 1.00 45.62 115 ARG D N 1
ATOM 3917 C CA . ARG D 1 116 ? 35.833 31.749 19.326 1.00 46.39 115 ARG D CA 1
ATOM 3918 C C . ARG D 1 116 ? 35.998 30.496 20.189 1.00 45.43 115 ARG D C 1
ATOM 3919 O O . ARG D 1 116 ? 37.110 30.126 20.543 1.00 46.12 115 ARG D O 1
ATOM 3927 N N . LYS D 1 117 ? 34.881 29.852 20.514 1.00 46.53 116 LYS D N 1
ATOM 3928 C CA . LYS D 1 117 ? 34.885 28.581 21.212 1.00 46.13 116 LYS D CA 1
ATOM 3929 C C . LYS D 1 117 ? 35.279 27.462 20.237 1.00 46.60 116 LYS D C 1
ATOM 3930 O O . LYS D 1 117 ? 34.637 27.276 19.195 1.00 47.00 116 LYS D O 1
ATOM 3936 N N . SER D 1 118 ? 36.338 26.727 20.580 1.00 46.61 117 SER D N 1
ATOM 3937 C CA . SER D 1 118 ? 36.849 25.649 19.734 1.00 47.14 117 SER D CA 1
ATOM 3938 C C . SER D 1 118 ? 35.942 24.425 19.773 1.00 48.33 117 SER D C 1
ATOM 3939 O O . SER D 1 118 ? 35.055 24.311 20.623 1.00 48.09 117 SER D O 1
ATOM 3942 N N . ALA D 1 119 ? 36.184 23.507 18.840 1.00 50.53 118 ALA D N 1
ATOM 3943 C CA . ALA D 1 119 ? 35.396 22.281 18.731 1.00 51.16 118 ALA D CA 1
ATOM 3944 C C . ALA D 1 119 ? 35.472 21.462 20.016 1.00 51.81 118 ALA D C 1
ATOM 3945 O O . ALA D 1 119 ? 34.573 20.685 20.295 1.00 52.57 118 ALA D O 1
ATOM 3947 N N . THR D 1 120 ? 36.535 21.658 20.797 1.00 52.36 119 THR D N 1
ATOM 3948 C CA . THR D 1 120 ? 36.707 20.986 22.088 1.00 52.16 119 THR D CA 1
ATOM 3949 C C . THR D 1 120 ? 36.305 21.821 23.330 1.00 51.99 119 THR D C 1
ATOM 3950 O O . THR D 1 120 ? 36.653 21.455 24.448 1.00 53.09 119 THR D O 1
ATOM 3954 N N . GLY D 1 121 ? 35.587 22.931 23.136 1.00 51.81 120 GLY D N 1
ATOM 3955 C CA . GLY D 1 121 ? 35.017 23.723 24.248 1.00 50.85 120 GLY D CA 1
ATOM 3956 C C . GLY D 1 121 ? 35.878 24.849 24.831 1.00 50.72 120 GLY D C 1
ATOM 3957 O O . GLY D 1 121 ? 35.481 25.534 25.784 1.00 50.25 120 GLY D O 1
ATOM 3958 N N . SER D 1 122 ? 37.040 25.065 24.235 1.00 48.81 121 SER D N 1
ATOM 3959 C CA . SER D 1 122 ? 38.031 25.975 24.756 1.00 46.94 121 SER D CA 1
ATOM 3960 C C . SER D 1 122 ? 37.959 27.304 24.009 1.00 46.83 121 SER D C 1
ATOM 3961 O O . SER D 1 122 ? 37.852 27.323 22.784 1.00 47.97 121 SER D O 1
ATOM 3964 N N . TRP D 1 123 ? 38.016 28.415 24.747 1.00 46.10 122 TRP D N 1
ATOM 3965 C CA . TRP D 1 123 ? 37.897 29.755 24.156 1.00 45.77 122 TRP D CA 1
ATOM 3966 C C . TRP D 1 123 ? 39.246 30.311 23.727 1.00 46.01 122 TRP D C 1
ATOM 3967 O O . TRP D 1 123 ? 40.209 30.318 24.517 1.00 46.26 122 TRP D O 1
ATOM 3978 N N . GLN D 1 124 ? 39.308 30.782 22.485 1.00 46.12 123 GLN D N 1
ATOM 3979 C CA . GLN D 1 124 ? 40.561 31.271 21.889 1.00 47.12 123 GLN D CA 1
ATOM 3980 C C . GLN D 1 124 ? 40.337 32.607 21.214 1.00 47.38 123 GLN D C 1
ATOM 3981 O O . GLN D 1 124 ? 39.227 32.882 20.770 1.00 46.86 123 GLN D O 1
ATOM 3987 N N . THR D 1 125 ? 41.391 33.421 21.115 1.00 47.98 124 THR D N 1
ATOM 3988 C CA . THR D 1 125 ? 41.286 34.727 20.441 1.00 47.93 124 THR D CA 1
ATOM 3989 C C . THR D 1 125 ? 41.334 34.538 18.939 1.00 46.59 124 THR D C 1
ATOM 3990 O O . THR D 1 125 ? 42.351 34.109 18.388 1.00 47.27 124 THR D O 1
ATOM 3994 N N . ALA D 1 126 ? 40.232 34.869 18.277 1.00 47.75 125 ALA D N 1
ATOM 3995 C CA . ALA D 1 126 ? 40.127 34.793 16.805 1.00 45.08 125 ALA D CA 1
ATOM 3996 C C . ALA D 1 126 ? 40.735 36.050 16.172 1.00 43.45 125 ALA D C 1
ATOM 3997 O O . ALA D 1 126 ? 41.482 35.991 15.192 1.00 42.02 125 ALA D O 1
ATOM 3999 N N . ARG D 1 127 ? 40.416 37.194 16.747 1.00 44.27 126 ARG D N 1
ATOM 4000 C CA . ARG D 1 127 ? 40.850 38.498 16.211 1.00 44.94 126 ARG D CA 1
ATOM 4001 C C . ARG D 1 127 ? 41.144 39.394 17.374 1.00 44.52 126 ARG D C 1
ATOM 4002 O O . ARG D 1 127 ? 40.401 39.365 18.378 1.00 45.81 126 ARG D O 1
ATOM 4010 N N . TYR D 1 128 ? 42.198 40.197 17.257 1.00 44.05 127 TYR D N 1
ATOM 4011 C CA . TYR D 1 128 ? 42.585 41.075 18.359 1.00 46.18 127 TYR D CA 1
ATOM 4012 C C . TYR D 1 128 ? 43.131 42.379 17.861 1.00 46.78 127 TYR D C 1
ATOM 4013 O O . TYR D 1 128 ? 43.990 42.378 16.991 1.00 47.81 127 TYR D O 1
ATOM 4022 N N . CYS D 1 129 ? 42.626 43.496 18.395 1.00 48.19 128 CYS D N 1
ATOM 4023 C CA A CYS D 1 129 ? 43.132 44.828 18.071 0.50 47.09 128 CYS D CA 1
ATOM 4024 C CA B CYS D 1 129 ? 43.207 44.813 18.086 0.50 48.31 128 CYS D CA 1
ATOM 4025 C C . CYS D 1 129 ? 43.545 45.525 19.366 1.00 47.04 128 CYS D C 1
ATOM 4026 O O . CYS D 1 129 ? 42.804 45.473 20.334 1.00 48.41 128 CYS D O 1
ATOM 4031 N N . THR D 1 130 ? 44.690 46.196 19.352 1.00 48.47 129 THR D N 1
ATOM 4032 C CA . THR D 1 130 ? 45.157 47.000 20.469 1.00 48.98 129 THR D CA 1
ATOM 4033 C C . THR D 1 130 ? 45.574 48.380 19.914 1.00 49.89 129 THR D C 1
ATOM 4034 O O . THR D 1 130 ? 46.210 48.445 18.865 1.00 50.94 129 THR D O 1
ATOM 4038 N N . SER D 1 131 ? 45.138 49.471 20.559 1.00 49.71 130 SER D N 1
ATOM 4039 C CA . SER D 1 131 ? 45.633 50.816 20.234 1.00 49.72 130 SER D CA 1
ATOM 4040 C C . SER D 1 131 ? 46.206 51.522 21.451 1.00 49.11 130 SER D C 1
ATOM 4041 O O . SER D 1 131 ? 45.771 51.323 22.578 1.00 48.12 130 SER D O 1
ATOM 4044 N N . LYS D 1 132 ? 47.192 52.371 21.181 1.00 50.64 131 LYS D N 1
ATOM 4045 C CA . LYS D 1 132 ? 47.902 53.112 22.195 1.00 48.70 131 LYS D CA 1
ATOM 4046 C C . LYS D 1 132 ? 47.083 54.357 22.519 1.00 47.46 131 LYS D C 1
ATOM 4047 O O . LYS D 1 132 ? 46.798 55.161 21.647 1.00 45.75 131 LYS D O 1
ATOM 4053 N N . ILE D 1 133 ? 46.662 54.457 23.778 1.00 49.26 132 ILE D N 1
ATOM 4054 C CA . ILE D 1 133 ? 45.977 55.620 24.328 1.00 49.88 132 ILE D CA 1
ATOM 4055 C C . ILE D 1 133 ? 46.975 56.744 24.580 1.00 54.51 132 ILE D C 1
ATOM 4056 O O . ILE D 1 133 ? 46.742 57.903 24.258 1.00 54.93 132 ILE D O 1
ATOM 4061 N N . SER D 1 134 ? 48.089 56.379 25.194 1.00 59.67 133 SER D N 1
ATOM 4062 C CA . SER D 1 134 ? 48.955 57.340 25.848 1.00 64.58 133 SER D CA 1
ATOM 4063 C C . SER D 1 134 ? 50.285 57.256 25.148 1.00 67.21 133 SER D C 1
ATOM 4064 O O . SER D 1 134 ? 50.858 56.160 25.045 1.00 66.39 133 SER D O 1
ATOM 4067 N N . PRO D 1 135 ? 50.818 58.432 24.762 1.00 71.01 134 PRO D N 1
ATOM 4068 C CA . PRO D 1 135 ? 51.447 58.719 23.480 1.00 72.50 134 PRO D CA 1
ATOM 4069 C C . PRO D 1 135 ? 52.829 58.094 23.378 1.00 73.72 134 PRO D C 1
ATOM 4070 O O . PRO D 1 135 ? 53.427 57.754 24.406 1.00 73.80 134 PRO D O 1
#

CATH classification: 3.10.450.50

Foldseek 3Di:
DPDPPVLVLQVVLVVQLVVCVLVLPLVSNLVQADQQAWEEPPDDIQTGSVSSSVVSVVQVVFKHDHDKDWDDWAAPDPFKIKTKMKDWDWMAGPVVRDIDTWIKIKMFIWTQDPVGHTGGRYMYMYTPDD/DDDDDPVLVQQVVLVVQQVVCVLVLPLVSNLVQADQQAWEEPPDDIQGGSVSSSVVSVVDVVFKHDHDKDWDDWAAPDPFKIKTKMKDWDWMAGPVVRDIDTWIKIKMFIWTQDPVGHIGGRYMYMYTPDD/DDDDDPVLVQQVVLVVQLVVCVLVLPLVSNLVQADQQAWEEPPDDIQTGSVSSSVVSVVQVVFKHDHDKAWDDWAADDPFKIKTKMKDWDWIAGPVPRDIDIWMKIKMFIWTQDPVGHIGGRYMYMYTPDD/DPPCQVQQVVLVVQLVVCVLVLPLVSNLVQADQQEWEEPPDPIQGGSVSSSVVSVVDVVFKHDHAKDWDDWAAPDPFKIKTKMKDWDWMAGPVPRDIDIWIKIKMFIWTQDPVGHIHGRYMYMYTPDD

Nearest PDB structures (foldseek):
  3d9r-assembly2_D  TM=9.938E-01  e=1.490E-24  Pectobacterium atrosepticum
  5ien-assembly1_A  TM=8.264E-01  e=1.819E-10  synthetic construct
  3rob-assembly2_D  TM=8.412E-01  e=1.504E-08  Planctopirus limnophila DSM 3776
  3bb9-assembly3_E  TM=7.529E-01  e=1.689E-06  Shewanella frigidimarina NCIMB 400
  3fsd-assembly1_A-2  TM=7.719E-01  e=4.630E-05  Rhodospirillum rubrum ATCC 11170

Sequence (520 aa):
KIFNEELAVIEAAAIAYLTAFNRADIPAVIATYTDDGVLGPGRPAAVGKDELAEVYLSVFETVGFDAYEIKEVVQTSADWAFVRSATEGTETNKATGVVTPAAYQELFLLRKSATGSWQTARYCCTSSKISPSKIFNEELAVIEAAAIAYLTAFNRADIPAVIATYTDDGVLGPGRRPAAVGKDELAEVYLSVFETVGFDAYEIKEVVQTSADWAFVRSATEGTETNKATGVVTPAAYQELFLLRRKSATGSWQTARYCCTSSKISPSKIFNEELAVIEAAAIAYLTAFNRADIPAVIATYTDDGVLGPGRPAAVGKDELAEVYLSVFETVGFDAYEIKEVVQTSADWAFVRSATEGTETNKATGVVTPAAYQELFLLRKSATGSSWQTARYCCTSKISPFNEELAVIEAAAIAYLTAFNRADIPAVIATYTDDGVLGPGRPAAVGKDELAEEVYLSVFETVGFDAYEIKEVVQTSADWAFVRSATEGTETNKATGVVTPAAYQELFLLRKSATGSWQTARYCCTSKISP

Radius of gyration: 26.95 Å; Cα contacts (8 Å, |Δi|>4): 1210; chains: 4; bounding box: 75×54×71 Å

Secondary structure (DSSP, 8-state):
---S-HHHHHHHHHHHHHHHHHTT-HHHHHHTEEEEEE--TTSPPPBSHHHHHHHHHHHHHHEEE--EEEEEEEEEETTEEEEEEEEEEEEEETTT--EEEEEEEEEEEEEE-TTS-EEEEEEEEEEEE-/-EEP-HHHHHHHHHHHHHHHHHHTT-HHHHHHTEEEEEE--TTS---BSHHHHHHHHHHHHHHEEE--EEEEEEEEEETTEEEEEEEEEEEEEETTT--EEEEEEEEEEEEEE-TTS-EEEEEEEEEEEE-/-EE--HHHHHHHHHHHHHHHHHHTT-HHHHHHTEEEEEE--TTSPPPBSHHHHHHHHHHHHHHEEE--EEEEEEEEEETTEEEEEEEEEEEEEETTT--EEEEEEEEEEEEEE-TTS-EEEEEEEEEEEE-/--TTHHHHHHHHHHHHHHHHTT-HHHHHHTEEEEEE--TTSPPPBSHHHHHHHHHHHHHHEEE--EEEEEEEEEETTEEEEEEEEEEEEEETTT--EEEEEEEEEEEEEE-TTS-EEEEEEEEEEEE-

Organism: Pectobacterium atrosepticum (strain SCRI 1043 / ATCC BAA-672) (NCBI:txid218491)

Solvent-accessible surface area: 22851 Å² total

InterPro domains:
  IPR032710 NTF2-like domain superfamily [SSF54427] (6-130)
  IPR037401 SnoaL-like domain [PF12680] (18-107)